Protein 9DCR (pdb70)

Radius of gyration: 27.04 Å; Cα contacts (8 Å, |Δi|>4): 762; chains: 2; bounding box: 81×46×64 Å

Sequence (429 aa):
PMGEMDILYQMSLNHLAVIEADKEVLKQVGLSLAKQEEAFRELQLILFNHEEHSYSHHGILGSSIEILLHWEQNNVEVMYLETKVALSMIDFRRWLAYTDLLLSPILPLGTTIELNKDLLPAALVTSMNEIGMPFLAIVLGRRLLLLGGPPEEDREYIDYLVSIYPYGLRADVNPIYISNFFIKKVLQEGYSDAIDEQYIENQYRKDYFSRNIVSEIYNNVMGEMDILYQMSLNHLAVIEADKEVLKQVGLSLAKQEEAFRELQLILFNHEHSYSHHGILGSSIEILLHWEQNNVEVMYLETKVALSMIDFRRRWLAYTDLLLSPILPLGTTIELNKDLLPAALVTSMNEIGMPFLAIVLGRRLLLLGGPPEDREYIDYLVSIYPYGLRADVNPIYISNFFIKKVLQEGYSDAIDEQYIENQYRKDYFSRNIVSEIYNNV

InterPro domains:
  IPR025233 Protein of unknown function DUF4176 [PF13780] (136-191)

Structure (mmCIF, N/CA/C/O backbone):
data_9DCR
#
_entry.id   9DCR
#
_cell.length_a   65.760
_cell.length_b   63.490
_cell.length_c   111.990
_cell.angle_alpha   90.000
_cell.angle_beta   101.550
_cell.angle_gamma   90.000
#
_symmetry.space_group_name_H-M   'C 1 2 1'
#
loop_
_entity.id
_entity.type
_entity.pdbx_description
1 polymer 'DUF4176 domain-containing protein'
2 non-polymer 1,2-ETHANEDIOL
3 non-polymer 'CHLORIDE ION'
4 water water
#
loop_
_atom_site.group_PDB
_atom_site.id
_atom_site.type_symbol
_atom_site.label_atom_id
_atom_site.label_alt_id
_atom_site.label_comp_id
_atom_site.label_asym_id
_atom_site.label_entity_id
_atom_site.label_seq_id
_atom_site.pdbx_PDB_ins_code
_atom_site.Cartn_x
_atom_site.Cartn_y
_atom_site.Cartn_z
_atom_site.occupancy
_atom_site.B_iso_or_equiv
_atom_site.auth_seq_id
_atom_site.auth_comp_id
_atom_site.auth_asym_id
_atom_site.auth_atom_id
_atom_site.pdbx_PDB_model_num
ATOM 1 N N . PRO A 1 14 ? 17.43117 30.36648 22.30883 1.000 86.19473 0 PRO A N 1
ATOM 2 C CA . PRO A 1 14 ? 18.65232 30.14408 23.08928 1.000 89.47163 0 PRO A CA 1
ATOM 3 C C . PRO A 1 14 ? 19.03578 28.66803 23.16853 1.000 89.65674 0 PRO A C 1
ATOM 4 O O . PRO A 1 14 ? 18.16295 27.80589 23.29000 1.000 85.27967 0 PRO A O 1
ATOM 8 N N . MET A 1 15 ? 20.33336 28.38559 23.09138 1.000 92.53424 1 MET A N 1
ATOM 9 C CA . MET A 1 15 ? 20.79859 27.00985 23.18838 1.000 93.79873 1 MET A CA 1
ATOM 10 C C . MET A 1 15 ? 20.49876 26.44715 24.57333 1.000 91.30486 1 MET A C 1
ATOM 11 O O . MET A 1 15 ? 20.69893 27.11538 25.59142 1.000 86.27744 1 MET A O 1
ATOM 16 N N . GLY A 1 16 ? 19.99976 25.21315 24.60543 1.000 78.95943 2 GLY A N 1
ATOM 17 C CA . GLY A 1 16 ? 19.60101 24.59214 25.85400 1.000 71.63603 2 GLY A CA 1
ATOM 18 C C . GLY A 1 16 ? 20.11692 23.17847 26.03216 1.000 59.75442 2 GLY A C 1
ATOM 19 O O . GLY A 1 16 ? 20.93751 22.70524 25.24075 1.000 57.08548 2 GLY A O 1
ATOM 20 N N . GLU A 1 17 ? 19.63277 22.49176 27.07134 1.000 56.30196 3 GLU A N 1
ATOM 21 C CA . GLU A 1 17 ? 20.10637 21.14055 27.35738 1.000 50.73736 3 GLU A CA 1
ATOM 22 C C . GLU A 1 17 ? 19.77049 20.17143 26.22738 1.000 53.20673 3 GLU A C 1
ATOM 23 O O . GLU A 1 17 ? 20.58060 19.29810 25.89377 1.000 51.63374 3 GLU A O 1
ATOM 29 N N . MET A 1 18 ? 18.58505 20.31236 25.61937 1.000 45.22679 4 MET A N 1
ATOM 30 C CA . MET A 1 18 ? 18.19033 19.40505 24.54532 1.000 48.35970 4 MET A CA 1
ATOM 31 C C . MET A 1 18 ? 19.17524 19.43896 23.38449 1.000 51.40111 4 MET A C 1
ATOM 32 O O . MET A 1 18 ? 19.40592 18.41008 22.73891 1.000 47.29644 4 MET A O 1
ATOM 37 N N . ASP A 1 19 ? 19.76158 20.60468 23.10074 1.000 48.75564 5 ASP A N 1
ATOM 38 C CA . ASP A 1 19 ? 20.76271 20.68574 22.04260 1.000 51.29371 5 ASP A CA 1
ATOM 39 C C . ASP A 1 19 ? 21.96821 19.81569 22.36933 1.000 51.52028 5 ASP A C 1
ATOM 40 O O . ASP A 1 19 ? 22.54438 19.17884 21.47896 1.000 50.34040 5 ASP A O 1
ATOM 45 N N . ILE A 1 20 ? 22.34911 19.76324 23.64981 1.000 52.50585 6 ILE A N 1
ATOM 46 C CA . ILE A 1 20 ? 23.45996 18.91432 24.07693 1.000 56.13350 6 ILE A CA 1
ATOM 47 C C . ILE A 1 20 ? 23.11906 17.44405 23.86654 1.000 57.59365 6 ILE A C 1
ATOM 48 O O . ILE A 1 20 ? 23.89062 16.69172 23.25683 1.000 48.77695 6 ILE A O 1
ATOM 53 N N . LEU A 1 21 ? 21.95579 17.01404 24.36930 1.000 50.38347 7 LEU A N 1
ATOM 54 C CA . LEU A 1 21 ? 21.53006 15.63281 24.16566 1.000 49.49847 7 LEU A CA 1
ATOM 55 C C . LEU A 1 21 ? 21.45183 15.29645 22.68216 1.000 50.76464 7 LEU A C 1
ATOM 56 O O . LEU A 1 21 ? 21.80465 14.18437 22.26753 1.000 49.45886 7 LEU A O 1
ATOM 61 N N . TYR A 1 22 ? 21.00539 16.25311 21.86360 1.000 48.24796 8 TYR A N 1
ATOM 62 C CA . TYR A 1 22 ? 20.89789 16.00642 20.43051 1.000 48.22886 8 TYR A CA 1
ATOM 63 C C . TYR A 1 22 ? 22.27005 15.77643 19.80654 1.000 48.88067 8 TYR A C 1
ATOM 64 O O . TYR A 1 22 ? 22.43715 14.88221 18.96871 1.000 48.59213 8 TYR A O 1
ATOM 73 N N . GLN A 1 23 ? 23.26766 16.56850 20.20745 1.000 48.14952 9 GLN A N 1
ATOM 74 C CA . GLN A 1 23 ? 24.62145 16.34392 19.70928 1.000 55.64302 9 GLN A CA 1
ATOM 75 C C . GLN A 1 23 ? 25.13686 14.97515 20.13163 1.000 53.79108 9 GLN A C 1
ATOM 76 O O . GLN A 1 23 ? 25.79772 14.28216 19.34843 1.000 55.84099 9 GLN A O 1
ATOM 82 N N . MET A 1 24 ? 24.83397 14.56740 21.36715 1.000 56.06033 10 MET A N 1
ATOM 83 C CA . MET A 1 24 ? 25.20008 13.23119 21.82490 1.000 58.54152 10 MET A CA 1
ATOM 84 C C . MET A 1 24 ? 24.57923 12.15876 20.94008 1.000 57.95387 10 MET A C 1
ATOM 85 O O . MET A 1 24 ? 25.23192 11.16251 20.60645 1.000 59.81379 10 MET A O 1
ATOM 90 N N . SER A 1 25 ? 23.31918 12.34783 20.54330 1.000 50.82971 11 SER A N 1
ATOM 91 C CA . SER A 1 25 ? 22.67327 11.36906 19.67696 1.000 54.33135 11 SER A CA 1
ATOM 92 C C . SER A 1 25 ? 23.31034 11.35652 18.29196 1.000 56.66406 11 SER A C 1
ATOM 93 O O . SER A 1 25 ? 23.43415 10.29506 17.67000 1.000 58.68521 11 SER A O 1
ATOM 96 N N . LEU A 1 26 ? 23.72370 12.52546 17.79333 1.000 53.39447 12 LEU A N 1
ATOM 97 C CA . LEU A 1 26 ? 24.39771 12.57587 16.50042 1.000 55.69545 12 LEU A CA 1
ATOM 98 C C . LEU A 1 26 ? 25.75872 11.89531 16.55205 1.000 58.45322 12 LEU A C 1
ATOM 99 O O . LEU A 1 26 ? 26.24423 11.40722 15.52560 1.000 59.80711 12 LEU A O 1
ATOM 104 N N . ASN A 1 27 ? 26.38342 11.84532 17.73021 1.000 57.79050 13 ASN A N 1
ATOM 105 C CA . ASN A 1 27 ? 27.67114 11.17938 17.87593 1.000 58.12808 13 ASN A CA 1
ATOM 106 C C . ASN A 1 27 ? 27.55863 9.66083 17.86259 1.000 65.33035 13 ASN A C 1
ATOM 107 O O . ASN A 1 27 ? 28.58983 8.98223 17.82606 1.000 68.26653 13 ASN A O 1
ATOM 112 N N . HIS A 1 28 ? 26.34199 9.11299 17.89891 1.000 76.16681 14 HIS A N 1
ATOM 113 C CA . HIS A 1 28 ? 26.15482 7.68403 17.68361 1.000 75.95448 14 HIS A CA 1
ATOM 114 C C . HIS A 1 28 ? 26.17456 7.31169 16.20629 1.000 74.95912 14 HIS A C 1
ATOM 115 O O . HIS A 1 28 ? 26.40315 6.14247 15.87869 1.000 79.75151 14 HIS A O 1
ATOM 122 N N . LEU A 1 29 ? 25.94955 8.27372 15.31407 1.000 69.84591 15 LEU A N 1
ATOM 123 C CA . LEU A 1 29 ? 25.94121 7.99209 13.88494 1.000 72.57311 15 LEU A CA 1
ATOM 124 C C . LEU A 1 29 ? 27.36479 7.83997 13.36640 1.000 74.82479 15 LEU A C 1
ATOM 125 O O . LEU A 1 29 ? 28.22914 8.67821 13.63972 1.000 75.56570 15 LEU A O 1
ATOM 130 N N . ALA A 1 30 ? 27.60759 6.77041 12.61349 1.000 83.80952 16 ALA A N 1
ATOM 131 C CA . ALA A 1 30 ? 28.90450 6.54101 11.97967 1.000 92.13716 16 ALA A CA 1
ATOM 132 C C . ALA A 1 30 ? 28.96456 7.41506 10.72966 1.000 89.95609 16 ALA A C 1
ATOM 133 O O . ALA A 1 30 ? 28.62285 6.97062 9.62473 1.000 94.57178 16 ALA A O 1
ATOM 135 N N . VAL A 1 31 ? 29.39470 8.64493 10.89906 1.000 81.68500 17 VAL A N 1
ATOM 136 C CA . VAL A 1 31 ? 29.34699 9.64215 9.82559 1.000 79.23669 17 VAL A CA 1
ATOM 137 C C . VAL A 1 31 ? 30.30190 10.77253 10.17885 1.000 77.97726 17 VAL A C 1
ATOM 138 O O . VAL A 1 31 ? 30.66457 10.96276 11.34046 1.000 82.11942 17 VAL A O 1
ATOM 142 N N . ILE A 1 32 ? 30.71089 11.53207 9.16859 1.000 73.44477 18 ILE A N 1
ATOM 143 C CA . ILE A 1 32 ? 31.73823 12.55913 9.31406 1.000 76.38115 18 ILE A CA 1
ATOM 144 C C . ILE A 1 32 ? 31.16453 13.78095 10.02264 1.000 71.18159 18 ILE A C 1
ATOM 145 O O . ILE A 1 32 ? 29.95980 14.05363 9.96443 1.000 67.54646 18 ILE A O 1
ATOM 150 N N . GLU A 1 33 ? 32.04345 14.52088 10.71114 1.000 69.17553 19 GLU A N 1
ATOM 151 C CA . GLU A 1 33 ? 31.62372 15.73048 11.41389 1.000 71.92007 19 GLU A CA 1
ATOM 152 C C . GLU A 1 33 ? 30.95121 16.72065 10.47236 1.000 71.55283 19 GLU A C 1
ATOM 153 O O . GLU A 1 33 ? 29.93824 17.33442 10.82948 1.000 64.45185 19 GLU A O 1
ATOM 159 N N . ALA A 1 34 ? 31.50230 16.89523 9.26780 1.000 61.92650 20 ALA A N 1
ATOM 160 C CA . ALA A 1 34 ? 30.86764 17.77438 8.29191 1.000 64.34555 20 ALA A CA 1
ATOM 161 C C . ALA A 1 34 ? 29.45459 17.30311 7.96866 1.000 66.24219 20 ALA A C 1
ATOM 162 O O . ALA A 1 34 ? 28.54796 18.12096 7.77006 1.000 65.15070 20 ALA A O 1
ATOM 164 N N . ASP A 1 35 ? 29.24201 15.98528 7.93451 1.000 65.62978 21 ASP A N 1
ATOM 165 C CA . ASP A 1 35 ? 27.90808 15.45564 7.67908 1.000 61.28321 21 ASP A C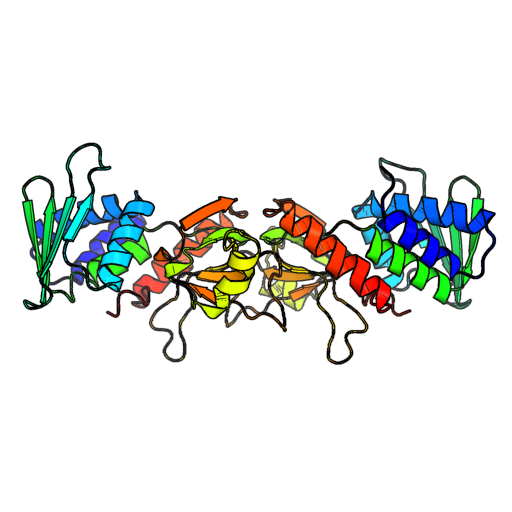A 1
ATOM 166 C C . ASP A 1 35 ? 27.02818 15.48286 8.92358 1.000 59.16370 21 ASP A C 1
ATOM 167 O O . ASP A 1 35 ? 25.80920 15.63727 8.80178 1.000 51.03047 21 ASP A O 1
ATOM 172 N N . LYS A 1 36 ? 27.61021 15.32424 10.11716 1.000 57.68030 22 LYS A N 1
ATOM 173 C CA . LYS A 1 36 ? 26.83429 15.52819 11.33875 1.000 64.53092 22 LYS A CA 1
ATOM 174 C C . LYS A 1 36 ? 26.23725 16.92839 11.37474 1.000 59.78894 22 LYS A C 1
ATOM 175 O O . LYS A 1 36 ? 25.11083 17.12287 11.84842 1.000 55.19574 22 LYS A O 1
ATOM 181 N N . GLU A 1 37 ? 26.98142 17.91547 10.86884 1.000 60.76078 23 GLU A N 1
ATOM 182 C CA . GLU A 1 37 ? 26.55522 19.30646 10.96962 1.000 57.42342 23 GLU A CA 1
ATOM 183 C C . GLU A 1 37 ? 25.31014 19.57345 10.13587 1.000 58.40711 23 GLU A C 1
ATOM 184 O O . GLU A 1 37 ? 24.41669 20.30987 10.56750 1.000 57.37734 23 GLU A O 1
ATOM 190 N N . VAL A 1 38 ? 25.23220 18.99990 8.93562 1.000 58.36158 24 VAL A N 1
ATOM 191 C CA . VAL A 1 38 ? 24.05408 19.25551 8.11797 1.000 55.70590 24 VAL A CA 1
ATOM 192 C C . VAL A 1 38 ? 22.86667 18.42960 8.60279 1.000 51.42058 24 VAL A C 1
ATOM 193 O O . VAL A 1 38 ? 21.72109 18.87725 8.49613 1.000 48.51104 24 VAL A O 1
ATOM 197 N N . LEU A 1 39 ? 23.10295 17.22703 9.14189 1.000 48.39415 25 LEU A N 1
ATOM 198 C CA . LEU A 1 39 ? 22.00810 16.48111 9.75999 1.000 48.13019 25 LEU A CA 1
ATOM 199 C C . LEU A 1 39 ? 21.46183 17.21569 10.97346 1.000 48.73846 25 LEU A C 1
ATOM 200 O O . LEU A 1 39 ? 20.25363 17.16518 11.24321 1.000 46.45357 25 LEU A O 1
ATOM 205 N N . LYS A 1 40 ? 22.33611 17.89516 11.71777 1.000 49.61699 26 LYS A N 1
ATOM 206 C CA . LYS A 1 40 ? 21.88313 18.73323 12.81907 1.000 49.33341 26 LYS A CA 1
ATOM 207 C C . LYS A 1 40 ? 20.96455 19.83743 12.31246 1.000 53.62083 26 LYS A C 1
ATOM 208 O O . LYS A 1 40 ? 19.90237 20.09228 12.89035 1.000 49.49760 26 LYS A O 1
ATOM 214 N N . GLN A 1 41 ? 21.35274 20.49472 11.21626 1.000 54.54050 27 GLN A N 1
ATOM 215 C CA . GLN A 1 41 ? 20.54011 21.58372 10.68733 1.000 56.22479 27 GLN A CA 1
ATOM 216 C C . GLN A 1 41 ? 19.25301 21.07460 10.05461 1.000 52.50480 27 GLN A C 1
ATOM 217 O O . GLN A 1 41 ? 18.21749 21.74338 10.14772 1.000 55.94717 27 GLN A O 1
ATOM 223 N N . VAL A 1 42 ? 19.28963 19.90426 9.41341 1.000 45.74583 28 VAL A N 1
ATOM 224 C CA . VAL A 1 42 ? 18.06312 19.33886 8.85888 1.000 46.27901 28 VAL A CA 1
ATOM 225 C C . VAL A 1 42 ? 17.09878 18.97056 9.97864 1.000 46.99854 28 VAL A C 1
ATOM 226 O O . VAL A 1 42 ? 15.88864 19.20141 9.87447 1.000 44.25882 28 VAL A O 1
ATOM 230 N N . GLY A 1 43 ? 17.62061 18.41022 11.07230 1.000 42.16100 29 GLY A N 1
ATOM 231 C CA . GLY A 1 43 ? 16.75971 18.02157 12.17799 1.000 41.96775 29 GLY A CA 1
ATOM 232 C C . GLY A 1 43 ? 16.13147 19.20983 12.88046 1.000 43.43113 29 GLY A C 1
ATOM 233 O O . GLY A 1 43 ? 14.94372 19.18796 13.21185 1.000 40.96030 29 GLY A O 1
ATOM 234 N N . LEU A 1 44 ? 16.91895 20.25986 13.12547 1.000 45.67547 30 LEU A N 1
ATOM 235 C CA . LEU A 1 44 ? 16.36261 21.47561 13.71126 1.000 43.45257 30 LEU A CA 1
ATOM 236 C C . LEU A 1 44 ? 15.29411 22.07991 12.80744 1.000 44.42990 30 LEU A C 1
ATOM 237 O O . LEU A 1 44 ? 14.26986 22.57834 13.28976 1.000 46.31368 30 LEU A O 1
ATOM 242 N N . SER A 1 45 ? 15.51283 22.03871 11.49099 1.000 47.97318 31 SER A N 1
ATOM 243 C CA . SER A 1 45 ? 14.52757 22.57643 10.55602 1.000 45.96047 31 SER A CA 1
ATOM 244 C C . SER A 1 45 ? 13.24696 21.74968 10.56102 1.000 48.20895 31 SER A C 1
ATOM 245 O O . SER A 1 45 ? 12.14157 22.30532 10.52673 1.000 46.87117 31 SER A O 1
ATOM 248 N N . LEU A 1 46 ? 13.37554 20.42125 10.59790 1.000 42.57903 32 LEU A N 1
ATOM 249 C CA . LEU A 1 46 ? 12.19634 19.56644 10.67770 1.000 42.57512 32 LEU A CA 1
ATOM 250 C C . LEU A 1 46 ? 11.44805 19.78395 11.98625 1.000 45.64283 32 LEU A C 1
ATOM 251 O O . LEU A 1 46 ? 10.21165 19.74445 12.01978 1.000 45.03573 32 LEU A O 1
ATOM 256 N N . ALA A 1 47 ? 12.18161 20.01784 13.07748 1.000 42.04191 33 ALA A N 1
ATOM 257 C CA . ALA A 1 47 ? 11.53107 20.20730 14.36712 1.000 46.31787 33 ALA A CA 1
ATOM 258 C C . ALA A 1 47 ? 10.73546 21.50444 14.41107 1.000 48.75965 33 ALA A C 1
ATOM 259 O O . ALA A 1 47 ? 9.69381 21.56609 15.07624 1.000 44.02545 33 ALA A O 1
ATOM 261 N N . LYS A 1 48 ? 11.19896 22.54423 13.71171 1.000 48.00190 34 LYS A N 1
ATOM 262 C CA . LYS A 1 48 ? 10.49914 23.82242 13.73519 1.000 51.55932 34 LYS A CA 1
ATOM 263 C C . LYS A 1 48 ? 9.31619 23.87369 12.77669 1.000 53.39889 34 LYS A C 1
ATOM 264 O O . LYS A 1 48 ? 8.44149 24.73125 12.94017 1.000 54.62128 34 LYS A O 1
ATOM 270 N N . GLN A 1 49 ? 9.26666 22.98775 11.78889 1.000 52.05718 35 GLN A N 1
ATOM 271 C CA . GLN A 1 49 ? 8.19670 22.96097 10.79385 1.000 51.16552 35 GLN A CA 1
ATOM 272 C C . GLN A 1 49 ? 7.40915 21.67215 11.01330 1.000 50.55803 35 GLN A C 1
ATOM 273 O O . GLN A 1 49 ? 7.75107 20.61836 10.47405 1.000 48.78403 35 GLN A O 1
ATOM 279 N N . GLU A 1 50 ? 6.34060 21.77167 11.80919 1.000 49.39180 36 GLU A N 1
ATOM 280 C CA . GLU A 1 50 ? 5.60571 20.58221 12.23125 1.000 51.80412 36 GLU A CA 1
ATOM 281 C C . GLU A 1 50 ? 4.99408 19.84917 11.04256 1.000 48.31772 36 GLU A C 1
ATOM 282 O O . GLU A 1 50 ? 5.04508 18.61607 10.96739 1.000 44.59311 36 GLU A O 1
ATOM 288 N N . GLU A 1 51 ? 4.39798 20.58804 10.10544 1.000 47.97361 37 GLU A N 1
ATOM 289 C CA . GLU A 1 51 ? 3.77173 19.92923 8.96304 1.000 52.08868 37 GLU A CA 1
ATOM 290 C C . GLU A 1 51 ? 4.81047 19.23102 8.09383 1.000 48.94300 37 GLU A C 1
ATOM 291 O O . GLU A 1 51 ? 4.55713 18.14047 7.56780 1.000 47.23229 37 GLU A O 1
ATOM 297 N N . ALA A 1 52 ? 5.98817 19.84180 7.93959 1.000 46.42194 38 ALA A N 1
ATOM 298 C CA . ALA A 1 52 ? 7.06207 19.21269 7.17722 1.000 47.87339 38 ALA A CA 1
ATOM 299 C C . ALA A 1 52 ? 7.49744 17.89676 7.81020 1.000 48.58916 38 ALA A C 1
ATOM 300 O O . ALA A 1 52 ? 7.67426 16.89211 7.11073 1.000 45.85000 38 ALA A O 1
ATOM 302 N N . PHE A 1 53 ? 7.67096 17.88140 9.13499 1.000 41.67801 39 PHE A N 1
ATOM 303 C CA . PHE A 1 53 ? 8.11225 16.66404 9.80929 1.000 44.07113 39 PHE A CA 1
ATOM 304 C C . PHE A 1 53 ? 7.06240 15.56744 9.69603 1.000 40.58595 39 PHE A C 1
ATOM 305 O O . PHE A 1 53 ? 7.39761 14.40345 9.44629 1.000 40.90714 39 PHE A O 1
ATOM 313 N N . ARG A 1 54 ? 5.78577 15.92065 9.87504 1.000 41.75828 40 ARG A N 1
ATOM 314 C CA . ARG A 1 54 ? 4.72097 14.93027 9.74664 1.000 38.26085 40 ARG A CA 1
ATOM 315 C C . ARG A 1 54 ? 4.73496 14.28358 8.36754 1.000 41.13620 40 ARG A C 1
ATOM 316 O O . ARG A 1 54 ? 4.57260 13.06369 8.24377 1.000 43.07499 40 ARG A O 1
ATOM 324 N N . GLU A 1 55 ? 4.93887 15.08668 7.32149 1.000 41.80892 41 GLU A N 1
ATOM 325 C CA . GLU A 1 55 ? 5.01474 14.54809 5.96620 1.000 41.82132 41 GLU A CA 1
ATOM 326 C C . GLU A 1 55 ? 6.14560 13.53254 5.84429 1.000 43.36861 41 GLU A C 1
ATOM 327 O O . GLU A 1 55 ? 5.97391 12.45722 5.25593 1.000 42.94997 41 GLU A O 1
ATOM 333 N N . LEU A 1 56 ? 7.31222 13.85611 6.40709 1.000 39.32551 42 LEU A N 1
ATOM 334 C CA . LEU A 1 56 ? 8.43977 12.92956 6.37031 1.000 40.69159 42 LEU A CA 1
ATOM 335 C C . LEU A 1 56 ? 8.16644 11.68530 7.20720 1.000 41.72613 42 LEU A C 1
ATOM 336 O O . LEU A 1 56 ? 8.53805 10.57207 6.81492 1.000 41.32519 42 LEU A O 1
ATOM 341 N N . GLN A 1 57 ? 7.52737 11.85471 8.36813 1.000 38.22796 43 GLN A N 1
ATOM 342 C CA . GLN A 1 57 ? 7.20325 10.70574 9.20917 1.000 40.33725 43 GLN A CA 1
ATOM 343 C C . GLN A 1 57 ? 6.26146 9.74826 8.49257 1.000 41.75075 43 GLN A C 1
ATOM 344 O O . GLN A 1 57 ? 6.39688 8.52404 8.60695 1.000 44.47319 43 GLN A O 1
ATOM 350 N N . LEU A 1 58 ? 5.30388 10.28831 7.74109 1.000 42.41626 44 LEU A N 1
ATOM 351 C CA . LEU A 1 58 ? 4.39044 9.43375 6.99290 1.000 48.92469 44 LEU A CA 1
ATOM 352 C C . LEU A 1 58 ? 5.11485 8.71852 5.85904 1.000 46.74742 44 LEU A C 1
ATOM 353 O O . LEU A 1 58 ? 4.81790 7.55674 5.55737 1.000 53.37579 44 LEU A O 1
ATOM 358 N N . ILE A 1 59 ? 6.07795 9.39257 5.22969 1.000 49.62738 45 ILE A N 1
ATOM 359 C CA . ILE A 1 59 ? 6.83075 8.77570 4.14057 1.000 48.03684 45 ILE A CA 1
ATOM 360 C C . ILE A 1 59 ? 7.66720 7.61479 4.66057 1.000 50.94347 45 ILE A C 1
ATOM 361 O O . ILE A 1 59 ? 7.72401 6.54468 4.04218 1.000 49.00505 45 ILE A O 1
ATOM 366 N N . LEU A 1 60 ? 8.31533 7.79871 5.81196 1.000 48.95948 46 LEU A N 1
ATOM 367 C CA . LEU A 1 60 ? 9.06024 6.70077 6.41638 1.000 53.08706 46 LEU A CA 1
ATOM 368 C C . LEU A 1 60 ? 8.13300 5.55749 6.80908 1.000 52.63780 46 LEU A C 1
ATOM 369 O O . LEU A 1 60 ? 8.46476 4.38453 6.60318 1.000 54.64669 46 LEU A O 1
ATOM 374 N N . PHE A 1 61 ? 6.96274 5.88075 7.36640 1.000 51.45642 47 PHE A N 1
ATOM 375 C CA . PHE A 1 61 ? 6.04251 4.84188 7.81781 1.000 54.42765 47 PHE A CA 1
ATOM 376 C C . PHE A 1 61 ? 5.50867 4.02076 6.64794 1.000 55.11416 47 PHE A C 1
ATOM 377 O O . PHE A 1 61 ? 5.44339 2.78888 6.73102 1.000 55.25808 47 PHE A O 1
ATOM 385 N N . ASN A 1 62 ? 5.13366 4.67669 5.54788 1.000 53.20693 48 ASN A N 1
ATOM 386 C CA . ASN A 1 62 ? 4.58138 3.97471 4.39330 1.000 53.94410 48 ASN A CA 1
ATOM 387 C C . ASN A 1 62 ? 5.65026 3.42070 3.46184 1.000 56.53768 48 ASN A C 1
ATOM 388 O O . ASN A 1 62 ? 5.30769 2.92756 2.38104 1.000 56.65262 48 ASN A O 1
ATOM 393 N N . HIS A 1 63 ? 6.92327 3.49998 3.84720 1.000 57.86748 49 HIS A N 1
ATOM 394 C CA . HIS A 1 63 ? 8.03270 2.99492 3.03782 1.000 57.02168 49 HIS A CA 1
ATOM 395 C C . HIS A 1 63 ? 8.06187 3.64707 1.65736 1.000 57.75083 49 HIS A C 1
ATOM 396 O O . HIS A 1 63 ? 8.30699 2.99022 0.64428 1.000 62.04472 49 HIS A O 1
ATOM 403 N N A GLU A 1 64 ? 7.76973 4.94448 1.61288 0.606 55.14978 50 GLU A N 1
ATOM 404 N N B GLU A 1 64 ? 7.82783 4.95430 1.61755 0.394 55.13443 50 GLU A N 1
ATOM 405 C CA A GLU A 1 64 ? 7.94187 5.70746 0.38762 0.606 55.50881 50 GLU A CA 1
ATOM 406 C CA B GLU A 1 64 ? 7.94182 5.71547 0.38334 0.394 55.32853 50 GLU A CA 1
ATOM 407 C C A GLU A 1 64 ? 9.42501 5.99941 0.17494 0.606 54.57576 50 GLU A C 1
ATOM 408 C C B GLU A 1 64 ? 9.38693 6.16226 0.18987 0.394 54.54889 50 GLU A C 1
ATOM 409 O O A GLU A 1 64 ? 10.22678 5.97143 1.11101 0.606 53.31300 50 GLU A O 1
ATOM 410 O O B GLU A 1 64 ? 10.12221 6.38528 1.15532 0.394 53.46142 50 GLU A O 1
ATOM 421 N N . HIS A 1 65 ? 9.79290 6.28248 -1.07421 1.000 52.15477 51 HIS A N 1
ATOM 422 C CA . HIS A 1 65 ? 11.20112 6.43713 -1.41561 1.000 52.24452 51 HIS A CA 1
ATOM 423 C C . HIS A 1 65 ? 11.65318 7.87476 -1.63934 1.000 50.32331 51 HIS A C 1
ATOM 424 O O . HIS A 1 65 ? 12.85747 8.09761 -1.79894 1.000 46.81679 51 HIS A O 1
ATOM 431 N N . SER A 1 66 ? 10.75265 8.85564 -1.63633 1.000 49.46104 52 SER A N 1
ATOM 432 C CA . SER A 1 66 ? 11.16224 10.21851 -1.94657 1.000 46.04822 52 SER A CA 1
ATOM 433 C C . SER A 1 66 ? 10.43810 11.22905 -1.06967 1.000 48.83065 52 SER A C 1
ATOM 434 O O . SER A 1 66 ? 9.23446 11.10892 -0.82622 1.000 50.16646 52 SER A O 1
ATOM 437 N N . TYR A 1 67 ? 11.18679 12.22910 -0.60607 1.000 47.35541 53 TYR A N 1
ATOM 438 C CA . TYR A 1 67 ? 10.65816 13.31618 0.20641 1.000 45.47093 53 TYR A CA 1
ATOM 439 C C . TYR A 1 67 ? 11.23911 14.62811 -0.29537 1.000 44.64168 53 TYR A C 1
ATOM 440 O O . TYR A 1 67 ? 12.44909 14.73133 -0.51439 1.000 46.49295 53 TYR A O 1
ATOM 449 N N . SER A 1 68 ? 10.37265 15.61920 -0.48702 1.000 49.30003 54 SER A N 1
ATOM 450 C CA . SER A 1 68 ? 10.77782 16.95209 -0.91713 1.000 52.55693 54 SER A CA 1
ATOM 451 C C . SER A 1 68 ? 9.85674 17.95545 -0.24552 1.000 54.88420 54 SER A C 1
ATOM 452 O O . SER A 1 68 ? 8.63340 17.85297 -0.37283 1.000 57.69633 54 SER A O 1
ATOM 455 N N . HIS A 1 69 ? 10.43440 18.90751 0.48273 1.000 54.61791 55 HIS A N 1
ATOM 456 C CA . HIS A 1 69 ? 9.62967 19.90639 1.16851 1.000 59.11914 55 HIS A CA 1
ATOM 457 C C . HIS A 1 69 ? 10.38692 21.22273 1.23648 1.000 62.92402 55 HIS A C 1
ATOM 458 O O . HIS A 1 69 ? 11.59876 21.24306 1.46599 1.000 61.60409 55 HIS A O 1
ATOM 465 N N . HIS A 1 70 ? 9.65637 22.32095 1.04377 1.000 66.85898 56 HIS A N 1
ATOM 466 C CA . HIS A 1 70 ? 10.21100 23.67250 1.15039 1.000 69.40986 56 HIS A CA 1
ATOM 467 C C . HIS A 1 70 ? 9.14344 24.54167 1.81236 1.000 71.67657 56 HIS A C 1
ATOM 468 O O . HIS A 1 70 ? 8.26275 25.08325 1.13752 1.000 65.99648 56 HIS A O 1
ATOM 475 N N . GLY A 1 71 ? 9.22607 24.66710 3.13399 0.948 67.57493 57 GLY A N 1
ATOM 476 C CA . GLY A 1 71 ? 8.25620 25.43285 3.88720 0.948 76.86422 57 GLY A CA 1
ATOM 477 C C . GLY A 1 71 ? 8.49880 26.92591 3.80195 0.948 83.47885 57 GLY A C 1
ATOM 478 O O . GLY A 1 71 ? 9.13684 27.43567 2.87549 0.948 78.41918 57 GLY A O 1
ATOM 479 N N . ILE A 1 72 ? 7.97423 27.64223 4.79576 1.000 87.25796 58 ILE A N 1
ATOM 480 C CA . ILE A 1 72 ? 8.07541 29.09837 4.83751 1.000 89.32046 58 ILE A CA 1
ATOM 481 C C . ILE A 1 72 ? 9.20678 29.50516 5.77275 1.000 89.98402 58 ILE A C 1
ATOM 482 O O . ILE A 1 72 ? 9.40503 30.69318 6.05958 1.000 92.04515 58 ILE A O 1
ATOM 487 N N . LEU A 1 73 ? 9.97163 28.52040 6.23682 1.000 85.74528 59 LEU A N 1
ATOM 488 C CA . LEU A 1 73 ? 11.01822 28.74886 7.22816 1.000 87.87257 59 LEU A CA 1
ATOM 489 C C . LEU A 1 73 ? 12.39388 28.57522 6.61854 1.000 89.64790 59 LEU A C 1
ATOM 490 O O . LEU A 1 73 ? 13.07563 29.56510 6.32631 1.000 95.31996 59 LEU A O 1
ATOM 495 N N . GLY A 1 74 ? 12.83831 27.33897 6.39640 1.000 82.48746 60 GLY A N 1
ATOM 496 C CA . GLY A 1 74 ? 14.20150 27.05113 6.01594 1.000 81.24696 60 GLY A CA 1
ATOM 497 C C . GLY A 1 74 ? 14.36565 26.75091 4.54173 1.000 79.65635 60 GLY A C 1
ATOM 498 O O . GLY A 1 74 ? 13.54633 27.14128 3.69811 1.000 76.70332 60 GLY A O 1
ATOM 499 N N . SER A 1 75 ? 15.45069 26.05558 4.21951 1.000 77.74896 61 SER A N 1
ATOM 500 C CA . SER A 1 75 ? 15.73754 25.67985 2.84863 1.000 76.19581 61 SER A CA 1
ATOM 501 C C . SER A 1 75 ? 14.93372 24.44513 2.45703 1.000 74.29147 61 SER A C 1
ATOM 502 O O . SER A 1 75 ? 14.24063 23.82914 3.27231 1.000 65.86170 61 SER A O 1
ATOM 505 N N . SER A 1 76 ? 15.04689 24.07798 1.18558 1.000 74.27424 62 SER A N 1
ATOM 506 C CA . SER A 1 76 ? 14.42839 22.85033 0.71345 1.000 70.83074 62 SER A CA 1
ATOM 507 C C . SER A 1 76 ? 15.17338 21.63937 1.26124 1.000 70.04882 62 SER A C 1
ATOM 508 O O . SER A 1 76 ? 16.40613 21.61550 1.31405 1.000 67.38647 62 SER A O 1
ATOM 511 N N . ILE A 1 77 ? 14.41379 20.63696 1.68798 1.000 62.27861 63 ILE A N 1
ATOM 512 C CA . ILE A 1 77 ? 14.95589 19.37078 2.16271 1.000 57.38882 63 ILE A CA 1
ATOM 513 C C . ILE A 1 77 ? 14.52881 18.29837 1.17306 1.000 56.97644 63 ILE A C 1
ATOM 514 O O . ILE A 1 77 ? 13.33276 18.13818 0.89684 1.000 52.81116 63 ILE A O 1
ATOM 519 N N . GLU A 1 78 ? 15.49727 17.57475 0.62651 1.000 46.89441 64 GLU A N 1
ATOM 520 C CA . GLU A 1 78 ? 15.21140 16.43031 -0.22197 1.000 45.28754 64 GLU A CA 1
ATOM 521 C C . GLU A 1 78 ? 15.85460 15.19710 0.38710 1.000 47.01561 64 GLU A C 1
ATOM 522 O O . GLU A 1 78 ? 17.02014 15.23514 0.79802 1.000 46.85792 64 GLU A O 1
ATOM 528 N N . ILE A 1 79 ? 15.08431 14.11733 0.46712 1.000 41.75249 65 ILE A N 1
ATOM 529 C CA . ILE A 1 79 ? 15.55705 12.84364 0.98833 1.000 44.07052 65 ILE A CA 1
ATOM 530 C C . ILE A 1 79 ? 15.11748 11.75073 0.02723 1.000 45.67407 65 ILE A C 1
ATOM 531 O O . ILE A 1 79 ? 13.94798 11.70110 -0.36992 1.000 48.63803 65 ILE A O 1
ATOM 536 N N . LEU A 1 80 ? 16.05435 10.89307 -0.36020 1.000 41.76820 66 LEU A N 1
ATOM 537 C CA . LEU A 1 80 ? 15.75258 9.69405 -1.12854 1.000 47.43975 66 LEU A CA 1
ATOM 538 C C . LEU A 1 80 ? 15.95802 8.49229 -0.22016 1.000 49.37165 66 LEU A C 1
ATOM 539 O O . LEU A 1 80 ? 17.06137 8.28147 0.29413 1.000 50.67608 66 LEU A O 1
ATOM 544 N N . LEU A 1 81 ? 14.89774 7.72081 -0.01209 1.000 47.30514 67 LEU A N 1
ATOM 545 C CA . LEU A 1 81 ? 14.93982 6.53918 0.84417 1.000 50.00778 67 LEU A CA 1
ATOM 546 C C . LEU A 1 81 ? 15.10557 5.31659 -0.05080 1.000 55.47912 67 LEU A C 1
ATOM 547 O O . LEU A 1 81 ? 14.14374 4.84764 -0.66486 1.000 57.05246 67 LEU A O 1
ATOM 552 N N . HIS A 1 82 ? 16.33312 4.80365 -0.12872 1.000 48.49435 68 HIS A N 1
ATOM 553 C CA . HIS A 1 82 ? 16.63313 3.62974 -0.94835 1.000 54.32575 68 HIS A CA 1
ATOM 554 C C . HIS A 1 82 ? 16.37884 2.39179 -0.09896 1.000 62.23774 68 HIS A C 1
ATOM 555 O O . HIS A 1 82 ? 17.27763 1.86526 0.55921 1.000 62.14611 68 HIS A O 1
ATOM 562 N N . TRP A 1 83 ? 15.13078 1.91680 -0.11942 1.000 62.90055 69 TRP A N 1
ATOM 563 C CA . TRP A 1 83 ? 14.74833 0.80677 0.74830 1.000 64.78525 69 TRP A CA 1
ATOM 564 C C . TRP A 1 83 ? 15.40939 -0.49728 0.32072 1.000 69.07602 69 TRP A C 1
ATOM 565 O O . TRP A 1 83 ? 15.79610 -1.30745 1.17139 1.000 68.81706 69 TRP A O 1
ATOM 576 N N . GLU A 1 84 ? 15.55030 -0.72116 -0.98751 1.000 74.10512 70 GLU A N 1
ATOM 577 C CA . GLU A 1 84 ? 16.17350 -1.95640 -1.44976 1.000 77.29952 70 GLU A CA 1
ATOM 578 C C . GLU A 1 84 ? 17.64017 -2.03335 -1.04802 1.000 79.06000 70 GLU A C 1
ATOM 579 O O . GLU A 1 84 ? 18.16080 -3.13054 -0.82105 1.000 82.11701 70 GLU A O 1
ATOM 585 N N . GLN A 1 85 ? 18.31963 -0.89089 -0.95445 1.000 71.74384 71 GLN A N 1
ATOM 586 C CA . GLN A 1 85 ? 19.72610 -0.84023 -0.57648 1.000 69.19480 71 GLN A CA 1
ATOM 587 C C . GLN A 1 85 ? 19.93220 -0.55276 0.90461 1.000 67.02952 71 GLN A C 1
ATOM 588 O O . GLN A 1 85 ? 21.08204 -0.48551 1.35477 1.000 64.40466 71 GLN A O 1
ATOM 594 N N . ASN A 1 86 ? 18.84898 -0.38023 1.66588 1.000 64.67233 72 ASN A N 1
ATOM 595 C CA . ASN A 1 86 ? 18.91636 -0.14378 3.11042 1.000 61.23872 72 ASN A CA 1
ATOM 596 C C . ASN A 1 86 ? 19.77885 1.07143 3.44770 1.000 56.58411 72 ASN A C 1
ATOM 597 O O . ASN A 1 86 ? 20.54662 1.05732 4.41190 1.000 57.51524 72 ASN A O 1
ATOM 602 N N . ASN A 1 87 ? 19.65963 2.13150 2.64996 1.000 54.88027 73 ASN A N 1
ATOM 603 C CA . ASN A 1 87 ? 20.36678 3.37118 2.93860 1.000 55.32977 73 ASN A CA 1
ATOM 604 C C . ASN A 1 87 ? 19.55102 4.54773 2.42127 1.000 53.35638 73 ASN A C 1
ATOM 605 O O . ASN A 1 87 ? 18.51619 4.38040 1.76974 1.000 50.55600 73 ASN A O 1
ATOM 610 N N . VAL A 1 88 ? 20.03816 5.74994 2.72270 1.000 47.40919 74 VAL A N 1
ATOM 611 C CA . VAL A 1 88 ? 19.28925 6.98320 2.52475 1.000 48.45694 74 VAL A CA 1
ATOM 612 C C . VAL A 1 88 ? 20.25024 8.07289 2.06928 1.000 49.49190 74 VAL A C 1
ATOM 613 O O . VAL A 1 88 ? 21.43456 8.06659 2.41706 1.000 49.99501 74 VAL A O 1
ATOM 617 N N . GLU A 1 89 ? 19.74154 8.99770 1.25812 1.000 43.77750 75 GLU A N 1
ATOM 618 C CA . GLU A 1 89 ? 20.47109 10.19866 0.87631 1.000 46.25037 75 GLU A CA 1
ATOM 619 C C . GLU A 1 89 ? 19.70280 11.42481 1.34629 1.000 47.18248 75 GLU A C 1
ATOM 620 O O . GLU A 1 89 ? 18.49194 11.52999 1.11931 1.000 43.18468 75 GLU A O 1
ATOM 626 N N . VAL A 1 90 ? 20.40988 12.34803 1.99142 1.000 46.67052 76 VAL A N 1
ATOM 627 C CA . VAL A 1 90 ? 19.83746 13.58349 2.51277 1.000 47.13282 76 VAL A CA 1
ATOM 628 C C . VAL A 1 90 ? 20.59112 14.74230 1.87813 1.000 50.65665 76 VAL A C 1
ATOM 629 O O . VAL A 1 90 ? 21.82707 14.73195 1.83255 1.000 53.95191 76 VAL A O 1
ATOM 633 N N . MET A 1 91 ? 19.85418 15.73124 1.37792 1.000 48.00670 77 MET A N 1
ATOM 634 C CA . MET A 1 91 ? 20.46553 16.88800 0.73986 1.000 54.32129 77 MET A CA 1
ATOM 635 C C . MET A 1 91 ? 19.91071 18.16729 1.34261 1.000 50.85432 77 MET A C 1
ATOM 636 O O . MET A 1 91 ? 18.69119 18.35028 1.41982 1.000 54.84581 77 MET A O 1
ATOM 641 N N . TYR A 1 92 ? 20.81681 19.05025 1.75196 1.000 58.14279 78 TYR A N 1
ATOM 642 C CA . TYR A 1 92 ? 20.46076 20.33040 2.34902 1.000 64.12431 78 TYR A CA 1
ATOM 643 C C . TYR A 1 92 ? 21.56986 21.31299 2.01431 1.000 66.48688 78 TYR A C 1
ATOM 644 O O . TYR A 1 92 ? 22.73718 21.05207 2.32536 1.000 66.86194 78 TYR A O 1
ATOM 653 N N . LEU A 1 93 ? 21.20423 22.42377 1.36906 1.000 69.26761 79 LEU A N 1
ATOM 654 C CA . LEU A 1 93 ? 22.15236 23.47557 1.00132 1.000 70.29716 79 LEU A CA 1
ATOM 655 C C . LEU A 1 93 ? 23.28934 22.91398 0.15145 1.000 78.68854 79 LEU A C 1
ATOM 656 O O . LEU A 1 93 ? 24.47147 23.08008 0.46076 1.000 79.62778 79 LEU A O 1
ATOM 661 N N . GLU A 1 94 ? 22.91435 22.21268 -0.91612 1.000 72.00949 80 GLU A N 1
ATOM 662 C CA . GLU A 1 94 ? 23.85059 21.68099 -1.90178 1.000 74.51229 80 GLU A CA 1
ATOM 663 C C . GLU A 1 94 ? 24.84991 20.70143 -1.29342 1.000 69.06998 80 GLU A C 1
ATOM 664 O O . GLU A 1 94 ? 25.90758 20.44388 -1.88372 0.770 71.91411 80 GLU A O 1
ATOM 670 N N . THR A 1 95 ? 24.53897 20.15420 -0.11839 1.000 68.03361 81 THR A N 1
ATOM 671 C CA . THR A 1 95 ? 25.39105 19.18032 0.55092 1.000 64.59345 81 THR A CA 1
ATOM 672 C C . THR A 1 95 ? 24.62913 17.87463 0.71698 1.000 62.44210 81 THR A C 1
ATOM 673 O O . THR A 1 95 ? 23.53169 17.86208 1.28285 1.000 59.40554 81 THR A O 1
ATOM 677 N N . LYS A 1 96 ? 25.22139 16.78148 0.24386 1.000 59.69020 82 LYS A N 1
ATOM 678 C CA . LYS A 1 96 ? 24.57854 15.47594 0.21883 1.000 60.83814 82 LYS A CA 1
ATOM 679 C C . LYS A 1 96 ? 25.21497 14.55488 1.25218 1.000 62.95535 82 LYS A C 1
ATOM 680 O O . LYS A 1 96 ? 26.44218 14.48612 1.36122 1.000 63.36757 82 LYS A O 1
ATOM 686 N N . VAL A 1 97 ? 24.37596 13.83573 1.99670 1.000 57.38275 83 VAL A N 1
ATOM 687 C CA . VAL A 1 97 ? 24.82074 12.94733 3.06478 1.000 58.40981 83 VAL A CA 1
ATOM 688 C C . VAL A 1 97 ? 24.24345 11.55984 2.82792 1.000 58.04094 83 VAL A C 1
ATOM 689 O O . VAL A 1 97 ? 23.04761 11.41942 2.54929 1.000 55.27453 83 VAL A O 1
ATOM 693 N N . ALA A 1 98 ? 25.09294 10.54132 2.94027 1.000 51.77949 84 ALA A N 1
ATOM 694 C CA . ALA A 1 98 ? 24.66650 9.15140 2.85149 1.000 57.52088 84 ALA A CA 1
ATOM 695 C C . ALA A 1 98 ? 24.56983 8.56207 4.25364 1.000 55.59096 84 ALA A C 1
ATOM 696 O O . ALA A 1 98 ? 25.50631 8.68052 5.05001 1.000 62.93243 84 ALA A O 1
ATOM 698 N N . LEU A 1 99 ? 23.43220 7.94259 4.55193 1.000 49.53654 85 LEU A N 1
ATOM 699 C CA . LEU A 1 99 ? 23.20258 7.26422 5.81673 1.000 51.92258 85 LEU A CA 1
ATOM 700 C C . LEU A 1 99 ? 22.68047 5.86254 5.55149 1.000 55.84496 85 LEU A C 1
ATOM 701 O O . LEU A 1 99 ? 21.92095 5.63869 4.60599 1.000 53.37474 85 LEU A O 1
ATOM 706 N N . SER A 1 100 ? 23.07781 4.92174 6.40342 1.000 52.53250 86 SER A N 1
ATOM 707 C CA . SER A 1 100 ? 22.37401 3.65046 6.44978 1.000 55.22317 86 SER A CA 1
ATOM 708 C C . SER A 1 100 ? 20.93469 3.87898 6.90583 1.000 51.51290 86 SER A C 1
ATOM 709 O O . SER A 1 100 ? 20.60460 4.89782 7.52047 1.000 50.18596 86 SER A O 1
ATOM 712 N N . MET A 1 101 ? 20.06463 2.91427 6.59595 1.000 50.41207 87 MET A N 1
ATOM 713 C CA . MET A 1 101 ? 18.66896 3.05440 6.99929 1.000 51.91049 87 MET A CA 1
ATOM 714 C C . MET A 1 101 ? 18.52225 3.02259 8.51545 1.000 50.13196 87 MET A C 1
ATOM 715 O O . MET A 1 101 ? 17.66784 3.72154 9.07025 1.000 45.36951 87 MET A O 1
ATOM 720 N N . ILE A 1 102 ? 19.35392 2.23728 9.20210 1.000 48.72354 88 ILE A N 1
ATOM 721 C CA . ILE A 1 102 ? 19.26268 2.16415 10.65643 1.000 52.71866 88 ILE A CA 1
ATOM 722 C C . ILE A 1 102 ? 19.70955 3.48067 11.29040 1.000 48.68976 88 ILE A C 1
ATOM 723 O O . ILE A 1 102 ? 19.13424 3.92706 12.29146 1.000 49.05004 88 ILE A O 1
ATOM 728 N N . ASP A 1 103 ? 20.72510 4.13459 10.70975 1.000 49.34985 89 ASP A N 1
ATOM 729 C CA . ASP A 1 103 ? 21.16085 5.43652 11.21052 1.000 48.40235 89 ASP A CA 1
ATOM 730 C C . ASP A 1 103 ? 20.14863 6.52728 10.88783 1.000 46.74973 89 ASP A C 1
ATOM 731 O O . ASP A 1 103 ? 19.98587 7.47262 11.66982 1.000 41.23056 89 ASP A O 1
ATOM 736 N N . PHE A 1 104 ? 19.47151 6.41688 9.74230 1.000 41.06496 90 PHE A N 1
ATOM 737 C CA . PHE A 1 104 ? 18.44644 7.39027 9.38038 1.000 39.84772 90 PHE A CA 1
ATOM 738 C C . PHE A 1 104 ? 17.27447 7.33581 10.35426 1.000 39.76135 90 PHE A C 1
ATOM 739 O O . PHE A 1 104 ? 16.77787 8.37475 10.80404 1.000 38.26675 90 PHE A O 1
ATOM 747 N N . ARG A 1 105 ? 16.81963 6.12323 10.68986 1.000 38.81160 91 ARG A N 1
ATOM 748 C CA . ARG A 1 105 ? 15.73129 5.97172 11.65344 1.000 40.53518 91 ARG A CA 1
ATOM 749 C C . ARG A 1 105 ? 16.12953 6.48906 13.02992 1.000 39.37780 91 ARG A C 1
ATOM 750 O O . ARG A 1 105 ? 15.33756 7.16160 13.70251 1.000 38.05582 91 ARG A O 1
ATOM 758 N N . ARG A 1 106 ? 17.34898 6.17125 13.47475 1.000 41.96765 92 ARG A N 1
ATOM 759 C CA . ARG A 1 106 ? 17.79283 6.62688 14.78794 1.000 41.56180 92 ARG A CA 1
ATOM 760 C C . ARG A 1 106 ? 17.92208 8.14443 14.82446 1.000 40.84798 92 ARG A C 1
ATOM 761 O O . ARG A 1 106 ? 17.55911 8.78158 15.82126 1.000 39.81689 92 ARG A O 1
ATOM 769 N N . TRP A 1 107 ? 18.42821 8.73711 13.73937 1.000 38.81611 93 TRP A N 1
ATOM 770 C CA . TRP A 1 107 ? 18.59389 10.18622 13.67523 1.000 38.97893 93 TRP A CA 1
ATOM 771 C C . TRP A 1 107 ? 17.25595 10.89985 13.81214 1.000 41.35922 93 TRP A C 1
ATOM 772 O O . TRP A 1 107 ? 17.10888 11.82336 14.62183 1.000 39.57390 93 TRP A O 1
ATOM 783 N N . LEU A 1 108 ? 16.26509 10.48029 13.02627 1.000 37.01530 94 LEU A N 1
ATOM 784 C CA . LEU A 1 108 ? 14.94918 11.09993 13.11799 1.000 36.09478 94 LEU A CA 1
ATOM 785 C C . LEU A 1 108 ? 14.29829 10.80610 14.46334 1.000 31.28259 94 LEU A C 1
ATOM 786 O O . LEU A 1 108 ? 13.57837 11.64943 15.00712 1.000 34.47780 94 LEU A O 1
ATOM 791 N N . ALA A 1 109 ? 14.54971 9.61777 15.01913 1.000 35.15042 95 ALA A N 1
ATOM 792 C CA . ALA A 1 109 ? 13.94280 9.24533 16.29534 1.000 37.04500 95 ALA A CA 1
ATOM 793 C C . ALA A 1 109 ? 14.36833 10.19333 17.40949 1.000 37.85843 95 ALA A C 1
ATOM 794 O O . ALA A 1 109 ? 13.53875 10.65798 18.20165 1.000 35.66310 95 ALA A O 1
ATOM 796 N N . TYR A 1 110 ? 15.66180 10.49454 17.49157 1.000 38.43188 96 TYR A N 1
ATOM 797 C CA . TYR A 1 110 ? 16.11645 11.40170 18.53451 1.000 36.96398 96 TYR A CA 1
ATOM 798 C C . TYR A 1 110 ? 15.88845 12.86422 18.17250 1.000 37.84636 96 TYR A C 1
ATOM 799 O O . TYR A 1 110 ? 15.81269 13.70613 19.07527 1.000 38.40996 96 TYR A O 1
ATOM 808 N N . THR A 1 111 ? 15.76430 13.18117 16.88191 1.000 33.83005 97 THR A N 1
ATOM 809 C CA . THR A 1 111 ? 15.26584 14.49436 16.49048 1.000 34.83229 97 THR A CA 1
ATOM 810 C C . THR A 1 111 ? 13.85090 14.69498 17.01162 1.000 38.07397 97 THR A C 1
ATOM 811 O O . THR A 1 111 ? 13.53007 15.72906 17.60866 1.000 35.19368 97 THR A O 1
ATOM 815 N N . ASP A 1 112 ? 12.99169 13.69714 16.79789 1.000 36.30977 98 ASP A N 1
ATOM 816 C CA . ASP A 1 112 ? 11.61611 13.76172 17.27783 1.000 36.11770 98 ASP A CA 1
ATOM 817 C C . ASP A 1 112 ? 11.56756 13.80059 18.80286 1.000 38.27104 98 ASP A C 1
ATOM 818 O O . ASP A 1 112 ? 10.86837 14.63179 19.39539 1.000 36.61370 98 ASP A O 1
ATOM 823 N N . LEU A 1 113 ? 12.31748 12.90845 19.45465 1.000 34.99942 99 LEU A N 1
ATOM 824 C CA . LEU A 1 113 ? 12.27476 12.81109 20.91175 1.000 35.25576 99 LEU A CA 1
ATOM 825 C C . LEU A 1 113 ? 12.68167 14.12098 21.57753 1.000 35.24525 99 LEU A C 1
ATOM 826 O O . LEU A 1 113 ? 12.02055 14.58987 22.51334 1.000 38.01252 99 LEU A O 1
ATOM 831 N N . LEU A 1 114 ? 13.77520 14.72323 21.11605 1.000 34.15437 100 LEU A N 1
ATOM 832 C CA . LEU A 1 114 ? 14.39283 15.81788 21.84977 1.000 40.48318 100 LEU A CA 1
ATOM 833 C C . LEU A 1 114 ? 13.93728 17.19871 21.40360 1.000 36.14796 100 LEU A C 1
ATOM 834 O O . LEU A 1 114 ? 14.01162 18.14007 22.20560 1.000 36.65982 100 LEU A O 1
ATOM 839 N N . LEU A 1 115 ? 13.44777 17.33868 20.16849 1.000 38.47683 101 LEU A N 1
ATOM 840 C CA . LEU A 1 115 ? 13.21367 18.64675 19.57471 1.000 36.52700 101 LEU A CA 1
ATOM 841 C C . LEU A 1 115 ? 11.78051 18.90348 19.12308 1.000 37.08253 101 LEU A C 1
ATOM 842 O O . LEU A 1 115 ? 11.40591 20.07327 18.97658 1.000 38.28374 101 LEU A O 1
ATOM 847 N N . SER A 1 116 ? 10.97743 17.87441 18.89468 1.000 33.70264 102 SER A N 1
ATOM 848 C CA . SER A 1 116 ? 9.60618 18.11052 18.43326 1.000 36.37947 102 SER A CA 1
ATOM 849 C C . SER A 1 116 ? 8.76737 18.71766 19.54683 1.000 39.03931 102 SER A C 1
ATOM 850 O O . SER A 1 116 ? 8.84428 18.26195 20.69784 1.000 36.63244 102 SER A O 1
ATOM 853 N N . PRO A 1 117 ? 7.96122 19.74022 19.26478 1.000 40.95445 103 PRO A N 1
ATOM 854 C CA . PRO A 1 117 ? 7.02803 20.25462 20.26923 1.000 38.52369 103 PRO A CA 1
ATOM 855 C C . PRO A 1 117 ? 6.05662 19.17785 20.73107 1.000 37.93852 103 PRO A C 1
ATOM 856 O O . PRO A 1 117 ? 5.77767 18.21127 20.01692 1.000 35.26611 103 PRO A O 1
ATOM 860 N N . ILE A 1 118 ? 5.54956 19.35659 21.94733 1.000 35.59163 104 ILE A N 1
ATOM 861 C CA . ILE A 1 118 ? 4.56137 18.46741 22.54253 1.000 36.48539 104 ILE A CA 1
ATOM 862 C C . ILE A 1 118 ? 3.36141 19.31248 22.94549 1.000 34.74539 104 ILE A C 1
ATOM 863 O O . ILE A 1 118 ? 3.51029 20.30775 23.66515 1.000 38.86967 104 ILE A O 1
ATOM 868 N N . LEU A 1 119 ? 2.18083 18.92401 22.46891 1.000 32.34312 105 LEU A N 1
ATOM 869 C CA . LEU A 1 119 ? 0.98772 19.72400 22.67308 1.000 34.21760 105 LEU A CA 1
ATOM 870 C C . LEU A 1 119 ? 0.54228 19.68240 24.13334 1.000 31.82478 105 LEU A C 1
ATOM 871 O O . LEU A 1 119 ? 0.75849 18.68706 24.83141 1.000 30.93037 105 LEU A O 1
ATOM 876 N N . PRO A 1 120 ? -0.08627 20.74890 24.62070 1.000 35.68975 106 PRO A N 1
ATOM 877 C CA . PRO A 1 120 ? -0.65754 20.72254 25.97133 1.000 33.95570 106 PRO A CA 1
ATOM 878 C C . PRO A 1 120 ? -1.78585 19.70629 26.08808 1.000 31.84553 106 PRO A C 1
ATOM 879 O O . PRO A 1 120 ? -2.44097 19.34336 25.10724 1.000 31.60961 106 PRO A O 1
ATOM 883 N N . LEU A 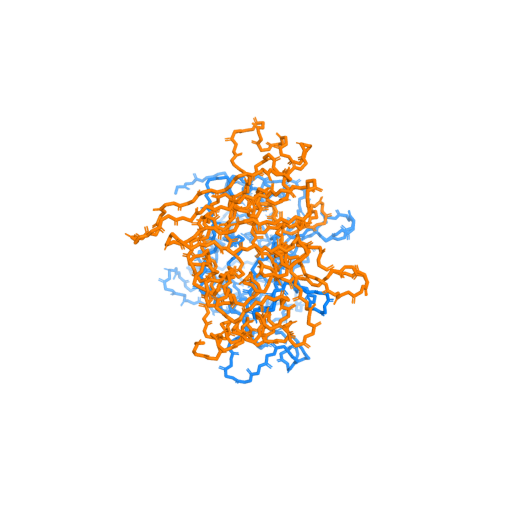1 121 ? -2.00512 19.24291 27.31754 1.000 33.54284 107 LEU A N 1
ATOM 884 C CA . LEU A 1 121 ? -3.18370 18.43452 27.59894 1.000 35.02343 107 LEU A CA 1
ATOM 885 C C . LEU A 1 121 ? -4.44343 19.25033 27.33388 1.000 32.24637 107 LEU A C 1
ATOM 886 O O . LEU A 1 121 ? -4.47472 20.46485 27.55355 1.000 31.64252 107 LEU A O 1
ATOM 891 N N . GLY A 1 122 ? -5.48975 18.57647 26.86487 1.000 30.96797 108 GLY A N 1
ATOM 892 C CA . GLY A 1 122 ? -6.73178 19.25521 26.55029 1.000 31.53872 108 GLY A CA 1
ATOM 893 C C . GLY A 1 122 ? -6.74712 19.98693 25.22514 1.000 35.12869 108 GLY A C 1
ATOM 894 O O . GLY A 1 122 ? -7.74563 20.65014 24.91290 1.000 35.74966 108 GLY A O 1
ATOM 895 N N . THR A 1 123 ? -5.67515 19.90169 24.44291 1.000 31.66514 109 THR A N 1
ATOM 896 C CA . THR A 1 123 ? -5.65080 20.52184 23.12632 1.000 31.63700 109 THR A CA 1
ATOM 897 C C . THR A 1 123 ? -6.66172 19.84863 22.20796 1.000 33.25382 109 THR A C 1
ATOM 898 O O . THR A 1 123 ? -6.77411 18.61859 22.18043 1.000 31.09492 109 THR A O 1
ATOM 902 N N . THR A 1 124 ? -7.40618 20.66505 21.46037 1.000 32.38085 110 THR A N 1
ATOM 903 C CA . THR A 1 124 ? -8.31523 20.16765 20.43520 1.000 30.80659 110 THR A CA 1
ATOM 904 C C . THR A 1 124 ? -7.62624 20.18083 19.07629 1.000 32.56081 110 THR A C 1
ATOM 905 O O . THR A 1 124 ? -7.10975 21.21596 18.64187 1.000 33.64921 110 THR A O 1
ATOM 909 N N . ILE A 1 125 ? -7.63487 19.03147 18.40381 1.000 30.19059 111 ILE A N 1
ATOM 910 C CA . ILE A 1 125 ? -6.94316 18.85473 17.13631 1.000 31.90019 111 ILE A CA 1
ATOM 911 C C . ILE A 1 125 ? -7.92000 18.27028 16.12797 1.000 33.58377 111 ILE A C 1
ATOM 912 O O . ILE A 1 125 ? -8.92463 17.65448 16.48880 1.000 35.39757 111 ILE A O 1
ATOM 917 N N . GLU A 1 126 ? -7.62403 18.49611 14.85040 1.000 34.53929 112 GLU A N 1
ATOM 918 C CA . GLU A 1 126 ? -8.31218 17.83016 13.75245 1.000 36.72087 112 GLU A CA 1
ATOM 919 C C . GLU A 1 126 ? -7.41163 16.73202 13.20397 1.000 39.54434 112 GLU A C 1
ATOM 920 O O . GLU A 1 126 ? -6.23492 16.97543 12.91304 1.000 37.17256 112 GLU A O 1
ATOM 926 N N . LEU A 1 127 ? -7.95797 15.52734 13.08190 1.000 39.35606 113 LEU A N 1
ATOM 927 C CA . LEU A 1 127 ? -7.20872 14.39678 12.55645 1.000 38.86697 113 LEU A CA 1
ATOM 928 C C . LEU A 1 127 ? -7.38167 14.29636 11.04696 1.000 39.66843 113 LEU A C 1
ATOM 929 O O . LEU A 1 127 ? -8.42334 14.65759 10.49312 1.000 34.20619 113 LEU A O 1
ATOM 934 N N . ASN A 1 128 ? -6.34207 13.79956 10.38284 1.000 39.02280 114 ASN A N 1
ATOM 935 C CA . ASN A 1 128 ? -6.40373 13.56776 8.94534 1.000 44.11080 114 ASN A CA 1
ATOM 936 C C . ASN A 1 128 ? -7.23807 12.31908 8.68608 1.000 47.92611 114 ASN A C 1
ATOM 937 O O . ASN A 1 128 ? -6.81318 11.20447 9.00644 1.000 42.50888 114 ASN A O 1
ATOM 942 N N . LYS A 1 129 ? -8.43136 12.50106 8.11082 1.000 42.61054 115 LYS A N 1
ATOM 943 C CA . LYS A 1 129 ? -9.30778 11.36158 7.85151 1.000 49.27177 115 LYS A CA 1
ATOM 944 C C . LYS A 1 129 ? -8.63431 10.32697 6.95734 1.000 50.91699 115 LYS A C 1
ATOM 945 O O . LYS A 1 129 ? -8.84534 9.12105 7.13037 1.000 51.46157 115 LYS A O 1
ATOM 951 N N . ASP A 1 130 ? -7.82388 10.78246 5.99219 1.000 53.13730 116 ASP A N 1
ATOM 952 C CA . ASP A 1 130 ? -7.15496 9.87025 5.06439 1.000 53.68409 116 ASP A CA 1
ATOM 953 C C . ASP A 1 130 ? -6.30696 8.83073 5.78854 1.000 58.43802 116 ASP A C 1
ATOM 954 O O . ASP A 1 130 ? -6.12523 7.71688 5.28114 1.000 54.63580 116 ASP A O 1
ATOM 959 N N . LEU A 1 131 ? -5.77345 9.17430 6.96217 1.000 52.44346 117 LEU A N 1
ATOM 960 C CA . LEU A 1 131 ? -4.86602 8.29061 7.68460 1.000 58.80221 117 LEU A CA 1
ATOM 961 C C . LEU A 1 131 ? -5.56145 7.40971 8.71352 1.000 59.57133 117 LEU A C 1
ATOM 962 O O . LEU A 1 131 ? -4.96123 6.43149 9.17712 1.000 59.43167 117 LEU A O 1
ATOM 967 N N . LEU A 1 132 ? -6.79015 7.74039 9.09683 1.000 55.33732 118 LEU A N 1
ATOM 968 C CA . LEU A 1 132 ? -7.52323 6.92469 10.04916 1.000 53.31327 118 LEU A CA 1
ATOM 969 C C . LEU A 1 132 ? -8.16949 5.73616 9.33738 1.000 63.79441 118 LEU A C 1
ATOM 970 O O . LEU A 1 132 ? -8.44446 5.80056 8.13571 1.000 66.00382 118 LEU A O 1
ATOM 975 N N . PRO A 1 133 ? -8.40629 4.63498 10.05146 1.000 64.44763 119 PRO A N 1
ATOM 976 C CA . PRO A 1 133 ? -9.10281 3.49671 9.43908 1.000 64.90779 119 PRO A CA 1
ATOM 977 C C . PRO A 1 133 ? -10.51904 3.86807 9.02710 1.000 67.59588 119 PRO A C 1
ATOM 978 O O . PRO A 1 133 ? -11.21285 4.61544 9.72080 1.000 64.91140 119 PRO A O 1
ATOM 982 N N . ALA A 1 134 ? -10.94682 3.32212 7.88453 1.000 70.79639 120 ALA A N 1
ATOM 983 C CA . ALA A 1 134 ? -12.23336 3.70470 7.30984 1.000 67.55464 120 ALA A CA 1
ATOM 984 C C . ALA A 1 134 ? -13.39619 3.35725 8.22980 1.000 69.36372 120 ALA A C 1
ATOM 985 O O . ALA A 1 134 ? -14.41077 4.06459 8.24006 1.000 69.44246 120 ALA A O 1
ATOM 987 N N . ALA A 1 135 ? -13.27232 2.27998 9.00828 1.000 71.04488 121 ALA A N 1
ATOM 988 C CA . ALA A 1 135 ? -14.33800 1.92475 9.93855 1.000 72.21180 121 ALA A CA 1
ATOM 989 C C . ALA A 1 135 ? -14.50468 2.97936 11.02353 1.000 69.40829 121 ALA A C 1
ATOM 990 O O . ALA A 1 135 ? -15.62305 3.21271 11.49661 1.000 67.04511 121 ALA A O 1
ATOM 992 N N . LEU A 1 136 ? -13.41002 3.62925 11.42571 1.000 69.60006 122 LEU A N 1
ATOM 993 C CA . LEU A 1 136 ? -13.50428 4.67768 12.43637 1.000 70.09397 122 LEU A CA 1
ATOM 994 C C . LEU A 1 136 ? -14.09783 5.95245 11.85158 1.000 64.98328 122 LEU A C 1
ATOM 995 O O . LEU A 1 136 ? -14.91069 6.62119 12.50084 1.000 63.93495 122 LEU A O 1
ATOM 1000 N N . VAL A 1 137 ? -13.69835 6.30525 10.62809 1.000 62.47267 123 VAL A N 1
ATOM 1001 C CA . VAL A 1 137 ? -14.23258 7.50048 9.98441 1.000 61.19239 123 VAL A CA 1
ATOM 1002 C C . VAL A 1 137 ? -15.72974 7.35175 9.74113 1.000 65.46530 123 VAL A C 1
ATOM 1003 O O . VAL A 1 137 ? -16.50238 8.29476 9.94847 1.000 64.49967 123 VAL A O 1
ATOM 1007 N N . THR A 1 138 ? -16.16765 6.16195 9.32007 1.000 63.37027 124 THR A N 1
ATOM 1008 C CA . THR A 1 138 ? -17.56528 5.98700 8.93857 1.000 65.36280 124 THR A CA 1
ATOM 1009 C C . THR A 1 138 ? -18.48223 5.95418 10.15549 1.000 65.81229 124 THR A C 1
ATOM 1010 O O . THR A 1 138 ? -19.60948 6.46042 10.09447 1.000 64.80354 124 THR A O 1
ATOM 1014 N N . SER A 1 139 ? -18.01742 5.38670 11.26812 1.000 64.71995 125 SER A N 1
ATOM 1015 C CA . SER A 1 139 ? -18.86654 5.21082 12.44030 1.000 68.38700 125 SER A CA 1
ATOM 1016 C C . SER A 1 139 ? -18.87365 6.43439 13.35135 1.000 65.28109 125 SER A C 1
ATOM 1017 O O . SER A 1 139 ? -19.91411 6.76746 13.92916 1.000 68.96244 125 SER A O 1
ATOM 1020 N N . MET A 1 140 ? -17.73409 7.11142 13.49261 1.000 63.63485 126 MET A N 1
ATOM 1021 C CA . MET A 1 140 ? -17.58474 8.20577 14.44369 1.000 65.32137 126 MET A CA 1
ATOM 1022 C C . MET A 1 140 ? -17.50851 9.57285 13.77686 1.000 59.23789 126 MET A C 1
ATOM 1023 O O . MET A 1 140 ? -17.17181 10.55792 14.44197 1.000 57.19968 126 MET A O 1
ATOM 1028 N N . ASN A 1 141 ? -17.80837 9.65871 12.48514 1.000 57.77494 127 ASN A N 1
ATOM 1029 C CA . ASN A 1 141 ? -17.66536 10.90763 11.75247 1.000 55.91899 127 ASN A CA 1
ATOM 1030 C C . ASN A 1 141 ? -18.56167 10.84160 10.52628 1.000 55.14469 127 ASN A C 1
ATOM 1031 O O . ASN A 1 141 ? -18.94266 9.75900 10.07258 1.000 62.06502 127 ASN A O 1
ATOM 1036 N N . GLU A 1 142 ? -18.91370 12.01468 10.00708 1.000 54.84117 128 GLU A N 1
ATOM 1037 C CA . GLU A 1 142 ? -19.72185 12.09946 8.80007 1.000 57.25005 128 GLU A CA 1
ATOM 1038 C C . GLU A 1 142 ? -19.12469 13.14286 7.86689 1.000 53.39014 128 GLU A C 1
ATOM 1039 O O . GLU A 1 142 ? -18.31520 13.98106 8.27168 1.000 48.26246 128 GLU A O 1
ATOM 1045 N N . ILE A 1 143 ? -19.54116 13.07787 6.60079 1.000 54.53266 129 ILE A N 1
ATOM 1046 C CA . ILE A 1 143 ? -18.96512 13.94449 5.58306 1.000 57.47236 129 ILE A CA 1
ATOM 1047 C C . ILE A 1 143 ? -19.29541 15.39783 5.89853 1.000 55.99101 129 ILE A C 1
ATOM 1048 O O . ILE A 1 143 ? -20.40083 15.72641 6.35041 1.000 53.24617 129 ILE A O 1
ATOM 1053 N N . GLY A 1 144 ? -18.31135 16.27491 5.69866 1.000 56.99904 130 GLY A N 1
ATOM 1054 C CA . GLY A 1 144 ? -18.46881 17.68395 5.97919 1.000 61.77171 130 GLY A CA 1
ATOM 1055 C C . GLY A 1 144 ? -18.14130 18.09883 7.39712 1.000 58.18644 130 GLY A C 1
ATOM 1056 O O . GLY A 1 144 ? -18.08890 19.30352 7.67371 1.000 61.92330 130 GLY A O 1
ATOM 1057 N N . MET A 1 145 ? -17.92675 17.14781 8.30625 1.000 50.21522 131 MET A N 1
ATOM 1058 C CA . MET A 1 145 ? -17.56682 17.46244 9.68001 1.000 42.94668 131 MET A CA 1
ATOM 1059 C C . MET A 1 145 ? -16.10465 17.11035 9.90700 1.000 47.11039 131 MET A C 1
ATOM 1060 O O . MET A 1 145 ? -15.70819 15.96093 9.67283 1.000 42.56615 131 MET A O 1
ATOM 1065 N N . PRO A 1 146 ? -15.27917 18.05632 10.34757 1.000 43.52011 132 PRO A N 1
ATOM 1066 C CA . PRO A 1 146 ? -13.88765 17.71107 10.65984 1.000 38.29116 132 PRO A CA 1
ATOM 1067 C C . PRO A 1 146 ? -13.82626 16.69688 11.79000 1.000 41.27470 132 PRO A C 1
ATOM 1068 O O . PRO A 1 146 ? -14.62667 16.72748 12.72748 1.000 39.46477 132 PRO A O 1
ATOM 1072 N N . PHE A 1 147 ? -12.87250 15.77260 11.68303 1.000 43.74350 133 PHE A N 1
ATOM 1073 C CA . PHE A 1 147 ? -12.67343 14.74224 12.70123 1.000 38.85056 133 PHE A CA 1
ATOM 1074 C C . PHE A 1 147 ? -11.86228 15.37053 13.82663 1.000 38.57525 133 PHE A C 1
ATOM 1075 O O . PHE A 1 147 ? -10.63483 15.43836 13.77490 1.000 36.17975 133 PHE A O 1
ATOM 1083 N N . LEU A 1 148 ? -12.55812 15.85242 14.85176 1.000 36.12961 134 LEU A N 1
ATOM 1084 C CA . LEU A 1 148 ? -11.91523 16.53620 15.96677 1.000 38.84489 134 LEU A CA 1
ATOM 1085 C C . LEU A 1 148 ? -11.64710 15.57562 17.12027 1.000 35.37939 134 LEU A C 1
ATOM 1086 O O . LEU A 1 148 ? -12.38856 14.61443 17.33649 1.000 31.85539 134 LEU A O 1
ATOM 1091 N N . ALA A 1 149 ? -10.57476 15.85224 17.86656 1.000 32.93166 135 ALA A N 1
ATOM 1092 C CA . ALA A 1 149 ? -10.17219 15.00789 18.98415 1.000 32.89195 135 ALA A CA 1
ATOM 1093 C C . ALA A 1 149 ? -9.50720 15.86599 20.05395 1.000 31.35734 135 ALA A C 1
ATOM 1094 O O . ALA A 1 149 ? -9.07272 16.99111 19.78918 1.000 31.54346 135 ALA A O 1
ATOM 1096 N N . ILE A 1 150 ? -9.44125 15.32346 21.27474 1.000 32.62680 136 ILE A N 1
ATOM 1097 C CA . ILE A 1 150 ? -8.87792 16.01518 22.43366 1.000 28.10950 136 ILE A CA 1
ATOM 1098 C C . ILE A 1 150 ? -7.69995 15.20806 22.96286 1.000 27.84839 136 ILE A C 1
ATOM 1099 O O . ILE A 1 150 ? -7.83205 14.00411 23.20948 1.000 30.05454 136 ILE A O 1
ATOM 1104 N N . VAL A 1 151 ? -6.56760 15.87545 23.17391 1.000 29.99735 137 VAL A N 1
ATOM 1105 C CA . VAL A 1 151 ? -5.37676 15.21404 23.71326 1.000 29.46215 137 VAL A CA 1
ATOM 1106 C C . VAL A 1 151 ? -5.60645 14.85748 25.18058 1.000 26.77947 137 VAL A C 1
ATOM 1107 O O . VAL A 1 151 ? -5.77737 15.73741 26.02907 1.000 31.39875 137 VAL A O 1
ATOM 1111 N N . LEU A 1 152 ? -5.60631 13.55795 25.48294 1.000 29.49447 138 LEU A N 1
ATOM 1112 C CA . LEU A 1 152 ? -5.77640 13.06252 26.84636 1.000 28.70816 138 LEU A CA 1
ATOM 1113 C C . LEU A 1 152 ? -4.45867 12.68978 27.51044 1.000 30.22837 138 LEU A C 1
ATOM 1114 O O . LEU A 1 152 ? -4.28024 12.94769 28.70263 1.000 30.88398 138 LEU A O 1
ATOM 1119 N N . GLY A 1 153 ? -3.55465 12.05399 26.76678 1.000 30.39825 139 GLY A N 1
ATOM 1120 C CA . GLY A 1 153 ? -2.25697 11.68400 27.29063 1.000 31.04138 139 GLY A CA 1
ATOM 1121 C C . GLY A 1 153 ? -1.20611 11.84726 26.21248 1.000 30.82274 139 GLY A C 1
ATOM 1122 O O . GLY A 1 153 ? -1.51546 11.96603 25.02393 1.000 30.68998 139 GLY A O 1
ATOM 1123 N N . ARG A 1 154 ? 0.05367 11.85732 26.64528 1.000 31.24698 140 ARG A N 1
ATOM 1124 C CA . ARG A 1 154 ? 1.15403 12.21319 25.76227 1.000 31.46490 140 ARG A CA 1
ATOM 1125 C C . ARG A 1 154 ? 2.32715 11.27221 25.98921 1.000 35.56354 140 ARG A C 1
ATOM 1126 O O . ARG A 1 154 ? 2.66494 10.96541 27.13536 1.000 36.52545 140 ARG A O 1
ATOM 1134 N N . ARG A 1 155 ? 2.93911 10.82647 24.88990 1.000 33.98757 141 ARG A N 1
ATOM 1135 C CA . ARG A 1 155 ? 4.13864 9.98697 24.90363 1.000 36.92802 141 ARG A CA 1
ATOM 1136 C C . ARG A 1 155 ? 3.99761 8.81727 25.87900 1.000 35.57647 141 ARG A C 1
ATOM 1137 O O . ARG A 1 155 ? 4.76346 8.65882 26.83363 1.000 34.09252 141 ARG A O 1
ATOM 1145 N N . LEU A 1 156 ? 3.00180 7.97924 25.60376 1.000 36.66423 142 LEU A N 1
ATOM 1146 C CA . LEU A 1 156 ? 2.65881 6.88637 26.50097 1.000 40.14655 142 LEU A CA 1
ATOM 1147 C C . LEU A 1 156 ? 3.51828 5.65612 26.22943 1.000 36.37747 142 LEU A C 1
ATOM 1148 O O . LEU A 1 156 ? 3.72509 5.26415 25.07860 1.000 35.75742 142 LEU A O 1
ATOM 1153 N N . LEU A 1 157 ? 3.99687 5.03267 27.30441 1.000 34.03724 143 LEU A N 1
ATOM 1154 C CA . LEU A 1 157 ? 4.91834 3.91218 27.18662 1.000 43.59945 143 LEU A CA 1
ATOM 1155 C C . LEU A 1 157 ? 4.18813 2.63102 26.80079 1.000 47.64717 143 LEU A C 1
ATOM 1156 O O . LEU A 1 157 ? 3.10435 2.33377 27.31127 1.000 46.08377 143 LEU A O 1
ATOM 1161 N N A LEU A 1 158 ? 4.78917 1.87687 25.88121 0.387 48.11193 144 LEU A N 1
ATOM 1162 N N B LEU A 1 158 ? 4.80517 1.86622 25.90476 0.613 47.04964 144 LEU A N 1
ATOM 1163 C CA A LEU A 1 158 ? 4.24246 0.59850 25.42906 0.387 49.71448 144 LEU A CA 1
ATOM 1164 C CA B LEU A 1 158 ? 4.20071 0.67727 25.32058 0.613 49.89019 144 LEU A CA 1
ATOM 1165 C C A LEU A 1 158 ? 4.80425 -0.48813 26.33618 0.387 53.02874 144 LEU A C 1
ATOM 1166 C C B LEU A 1 158 ? 4.66313 -0.57545 26.05161 0.613 52.89335 144 LEU A C 1
ATOM 1167 O O A LEU A 1 158 ? 5.93669 -0.94238 26.15649 0.387 52.40111 144 LEU A O 1
ATOM 1168 O O B LEU A 1 158 ? 5.86671 -0.77994 26.24419 0.613 52.35996 144 LEU A O 1
ATOM 1177 N N A GLY A 1 159 ? 4.01740 -0.89065 27.32731 0.387 54.43856 145 GLY A N 1
ATOM 1178 N N B GLY A 1 159 ? 3.70357 -1.41525 26.43918 0.613 54.74978 145 GLY A N 1
ATOM 1179 C CA A GLY A 1 159 ? 4.46266 -1.85395 28.30881 0.387 55.36538 145 GLY A CA 1
ATOM 1180 C CA B GLY A 1 159 ? 3.98761 -2.73129 26.96070 0.613 55.32746 145 GLY A CA 1
ATOM 1181 C C A GLY A 1 159 ? 4.49588 -3.26162 27.75865 0.387 57.06399 145 GLY A C 1
ATOM 1182 C C B GLY A 1 159 ? 4.69698 -2.71238 28.29712 0.613 56.41934 145 GLY A C 1
ATOM 1183 O O A GLY A 1 159 ? 4.01601 -3.55488 26.65305 0.387 58.88825 145 GLY A O 1
ATOM 1184 O O B GLY A 1 159 ? 4.92208 -1.65609 28.89590 0.613 56.98170 145 GLY A O 1
ATOM 1185 N N A PRO A 1 160 ? 5.06836 -4.17992 28.55107 0.387 54.24807 146 PRO A N 1
ATOM 1186 N N B PRO A 1 160 ? 5.06258 -3.89890 28.79075 0.613 53.97139 146 PRO A N 1
ATOM 1187 C CA A PRO A 1 160 ? 5.66046 -3.96702 29.88227 0.387 51.98401 146 PRO A CA 1
ATOM 1188 C CA B PRO A 1 160 ? 5.77155 -3.96944 30.07745 0.613 51.89485 146 PRO A CA 1
ATOM 1189 C C A PRO A 1 160 ? 7.09896 -3.45319 29.84676 0.387 53.01143 146 PRO A C 1
ATOM 1190 C C B PRO A 1 160 ? 7.20416 -3.46433 30.01211 0.613 52.98766 146 PRO A C 1
ATOM 1191 O O A PRO A 1 160 ? 7.57577 -2.91495 30.83977 0.387 51.96475 146 PRO A O 1
ATOM 1192 O O B PRO A 1 160 ? 7.71174 -2.95209 31.01797 0.613 52.09252 146 PRO A O 1
ATOM 1199 N N A GLU A 1 161 ? 7.82105 -3.59705 28.73240 0.387 55.19375 147 GLU A N 1
ATOM 1200 N N B GLU A 1 161 ? 7.87802 -3.59480 28.86661 0.613 55.20439 147 GLU A N 1
ATOM 1201 C CA A GLU A 1 161 ? 9.24118 -3.25959 28.70565 0.387 53.64569 147 GLU A CA 1
ATOM 1202 C CA B GLU A 1 161 ? 9.28912 -3.23679 28.78306 0.613 53.69780 147 GLU A CA 1
ATOM 1203 C C A GLU A 1 161 ? 9.50963 -1.76688 28.56901 0.387 52.72588 147 GLU A C 1
ATOM 1204 C C B GLU A 1 161 ? 9.52728 -1.74695 28.57570 0.613 52.70668 147 GLU A C 1
ATOM 1205 O O A GLU A 1 161 ? 10.64231 -1.33771 28.81703 0.387 53.93676 147 GLU A O 1
ATOM 1206 O O B GLU A 1 161 ? 10.65728 -1.29387 28.78781 0.613 54.16512 147 GLU A O 1
ATOM 1217 N N . ASP A 1 162 ? 8.50716 -0.98049 28.18258 1.000 52.31426 148 ASP A N 1
ATOM 1218 C CA . ASP A 1 162 ? 8.62613 0.47531 28.04591 1.000 52.02191 148 ASP A CA 1
ATOM 1219 C C . ASP A 1 162 ? 9.81847 0.86740 27.17170 1.000 51.17505 148 ASP A C 1
ATOM 1220 O O . ASP A 1 162 ? 10.64676 1.70440 27.54060 1.000 53.38650 148 ASP A O 1
ATOM 1225 N N . ARG A 1 163 ? 9.91614 0.23379 26.00491 1.000 50.55667 149 ARG A N 1
ATOM 1226 C CA . ARG A 1 163 ? 11.01452 0.51342 25.08865 1.000 44.69269 149 ARG A CA 1
ATOM 1227 C C . ARG A 1 163 ? 10.65006 1.52401 24.01172 1.000 50.54168 149 ARG A C 1
ATOM 1228 O O . ARG A 1 163 ? 11.55085 2.05549 23.34979 1.000 46.41258 149 ARG A O 1
ATOM 1236 N N . GLU A 1 164 ? 9.35939 1.79593 23.82566 1.000 42.33018 150 GLU A N 1
ATOM 1237 C CA . GLU A 1 164 ? 8.87179 2.75098 22.84132 1.000 42.86404 150 GLU A CA 1
ATOM 1238 C C . GLU A 1 164 ? 7.73972 3.55300 23.46158 1.000 41.71881 150 GLU A C 1
ATOM 1239 O O . GLU A 1 164 ? 7.17641 3.17146 24.49061 1.000 42.03175 150 GLU A O 1
ATOM 1245 N N . TYR A 1 165 ? 7.39612 4.67147 22.82348 1.000 37.96416 151 TYR A N 1
ATOM 1246 C CA . TYR A 1 165 ? 6.22446 5.44114 23.21310 1.000 36.66280 151 TYR A CA 1
ATOM 1247 C C . TYR A 1 165 ? 5.36246 5.72650 21.99014 1.000 37.69191 151 TYR A C 1
ATOM 1248 O O . TYR A 1 165 ? 5.82486 5.66449 20.84833 1.000 37.22419 151 TYR A O 1
ATOM 1257 N N . ILE A 1 166 ? 4.09152 6.03132 22.25161 1.000 38.04444 152 ILE A N 1
ATOM 1258 C CA . ILE A 1 166 ? 3.15645 6.51753 21.24325 1.000 36.64131 152 ILE A CA 1
ATOM 1259 C C . ILE A 1 166 ? 2.83781 7.97146 21.56090 1.000 31.88219 152 ILE A C 1
ATOM 1260 O O . ILE A 1 166 ? 2.63951 8.32793 22.72731 1.000 33.95360 152 ILE A O 1
ATOM 1265 N N . ASP A 1 167 ? 2.77352 8.80427 20.51585 1.000 35.76344 153 ASP A N 1
ATOM 1266 C CA . ASP A 1 167 ? 2.73825 10.25486 20.69954 1.000 34.86991 153 ASP A CA 1
ATOM 1267 C C . ASP A 1 167 ? 1.55551 10.69834 21.55464 1.000 34.98670 153 ASP A C 1
ATOM 1268 O O . ASP A 1 167 ? 1.72483 11.45430 22.51746 1.000 33.69692 153 ASP A O 1
ATOM 1273 N N . TYR A 1 168 ? 0.34426 10.26655 21.20958 1.000 34.79185 154 TYR A N 1
ATOM 1274 C CA . TYR A 1 168 ? -0.82771 10.80165 21.88564 1.000 32.16272 154 TYR A CA 1
ATOM 1275 C C . TYR A 1 168 ? -1.89595 9.74035 22.08662 1.000 33.18206 154 TYR A C 1
ATOM 1276 O O . TYR A 1 168 ? -2.01841 8.78961 21.31075 1.000 32.10241 154 TYR A O 1
ATOM 1285 N N . LEU A 1 169 ? -2.67559 9.93752 23.14589 1.000 31.90407 155 LEU A N 1
ATOM 1286 C CA . LEU A 1 169 ? -3.93036 9.23895 23.38360 1.000 31.73921 155 LEU A CA 1
ATOM 1287 C C . LEU A 1 169 ? -5.02708 10.29289 23.34654 1.000 33.18469 155 LEU A C 1
ATOM 1288 O O . LEU A 1 169 ? -4.95429 11.29022 24.07270 1.000 31.39501 155 LEU A O 1
ATOM 1293 N N . VAL A 1 170 ? -6.02460 10.09660 22.48774 1.000 35.40155 156 VAL A N 1
ATOM 1294 C CA . VAL A 1 170 ? -7.02417 11.13116 22.25695 1.000 33.51186 156 VAL A CA 1
ATOM 1295 C C . VAL A 1 170 ? -8.42246 10.54666 22.38141 1.000 35.05764 156 VAL A C 1
ATOM 1296 O O . VAL A 1 170 ? -8.64084 9.34904 22.17167 1.000 33.97938 156 VAL A O 1
ATOM 1300 N N . SER A 1 171 ? -9.37005 11.41032 22.74447 1.000 32.54957 157 SER A N 1
ATOM 1301 C CA . SER A 1 171 ? -10.79135 11.10494 22.72099 1.000 34.62361 157 SER A CA 1
ATOM 1302 C C . SER A 1 171 ? -11.44754 11.81983 21.54573 1.000 33.87213 157 SER A C 1
ATOM 1303 O O . SER A 1 171 ? -10.99768 12.88233 21.11184 1.000 35.70473 157 SER A O 1
ATOM 1306 N N . ILE A 1 172 ? -12.51840 11.23069 21.03512 1.000 33.01187 158 ILE A N 1
ATOM 1307 C CA . ILE A 1 172 ? -13.22205 11.79356 19.88789 1.000 32.46619 158 ILE A CA 1
ATOM 1308 C C . ILE A 1 172 ? -14.20674 12.85725 20.36814 1.000 30.74861 158 ILE A C 1
ATOM 1309 O O . ILE A 1 172 ? -15.05232 12.59941 21.22926 1.000 40.20213 158 ILE A O 1
ATOM 1314 N N . TYR A 1 173 ? -14.08026 14.05400 19.80728 1.000 30.98137 159 TYR A N 1
ATOM 1315 C CA . TYR A 1 173 ? -15.00002 15.14449 20.09807 1.000 33.22071 159 TYR A CA 1
ATOM 1316 C C . TYR A 1 173 ? -16.33708 14.90381 19.39560 1.000 34.10688 159 TYR A C 1
ATOM 1317 O O . TYR A 1 173 ? -16.36574 14.39416 18.27102 1.000 34.86077 159 TYR A O 1
ATOM 1326 N N . PRO A 1 174 ? -17.46915 15.24673 20.03037 1.000 33.53464 160 PRO A N 1
ATOM 1327 C CA . PRO A 1 174 ? -17.64067 15.80864 21.37464 1.000 34.10518 160 PRO A CA 1
ATOM 1328 C C . PRO A 1 174 ? -17.94500 14.74834 22.42798 1.000 35.01323 160 PRO A C 1
ATOM 1329 O O . PRO A 1 174 ? -18.39248 15.07238 23.52840 1.000 35.89759 160 PRO A O 1
ATOM 1333 N N . TYR A 1 175 ? -17.72556 13.47119 22.11180 1.000 33.41373 161 TYR A N 1
ATOM 1334 C CA . TYR A 1 175 ? -18.12326 12.40433 23.02453 1.000 36.52965 161 TYR A CA 1
ATOM 1335 C C . TYR A 1 175 ? -17.21642 12.34097 24.24765 1.000 38.18877 161 TYR A C 1
ATOM 1336 O O . TYR A 1 175 ? -17.68402 12.06885 25.35858 1.000 34.77830 161 TYR A O 1
ATOM 1345 N N . GLY A 1 176 ? -15.92217 12.57724 24.06442 1.000 34.52987 162 GLY A N 1
ATOM 1346 C CA . GLY A 1 176 ? -15.00041 12.41493 25.16451 1.000 34.55577 162 GLY A CA 1
ATOM 1347 C C . GLY A 1 176 ? -14.86520 10.95490 25.56820 1.000 34.98102 162 GLY A C 1
ATOM 1348 O O . GLY A 1 176 ? -15.19603 10.02930 24.82096 1.000 34.65251 162 GLY A O 1
ATOM 1349 N N . LEU A 1 177 ? -14.37085 10.76276 26.78878 1.000 37.04269 163 LEU A N 1
ATOM 1350 C CA . LEU A 1 177 ? -14.20279 9.43122 27.35530 1.000 38.70057 163 LEU A CA 1
ATOM 1351 C C . LEU A 1 177 ? -15.56150 8.86601 27.75559 1.000 50.55298 163 LEU A C 1
ATOM 1352 O O . LEU A 1 177 ? -16.27664 9.46786 28.56447 1.000 50.44268 163 LEU A O 1
ATOM 1357 N N . ARG A 1 178 ? -15.91809 7.71503 27.18750 1.000 56.00498 164 ARG A N 1
ATOM 1358 C CA . ARG A 1 178 ? -17.18259 7.05500 27.48064 1.000 61.22480 164 ARG A CA 1
ATOM 1359 C C . ARG A 1 178 ? -16.94228 5.56334 27.66186 1.000 65.06879 164 ARG A C 1
ATOM 1360 O O . ARG A 1 178 ? -15.90733 5.02642 27.25980 1.000 66.58437 164 ARG A O 1
ATOM 1368 N N . ALA A 1 179 ? -17.92032 4.89374 28.27688 1.000 71.06864 165 ALA A N 1
ATOM 1369 C CA . ALA A 1 179 ? -17.86992 3.43792 28.36024 1.000 76.64596 165 ALA A CA 1
ATOM 1370 C C . ALA A 1 179 ? -17.97491 2.81187 26.97557 1.000 79.53782 165 ALA A C 1
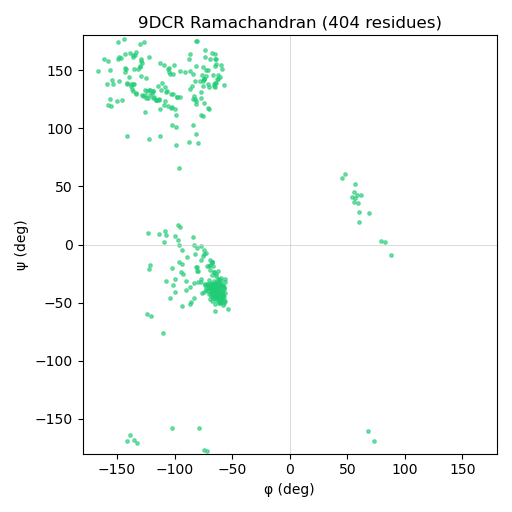ATOM 1371 O O . ALA A 1 179 ? -17.33250 1.79326 26.69353 1.000 82.61401 165 ALA A O 1
ATOM 1373 N N . ASP A 1 180 ? -18.77732 3.41479 26.09493 1.000 83.46800 166 ASP A N 1
ATOM 1374 C CA . ASP A 1 180 ? -18.90528 2.92412 24.72801 1.000 84.47376 166 ASP A CA 1
ATOM 1375 C C . ASP A 1 180 ? -17.78605 3.43269 23.83104 1.000 89.12005 166 ASP A C 1
ATOM 1376 O O . ASP A 1 180 ? -17.35577 2.71815 22.91903 1.000 97.57469 166 ASP A O 1
ATOM 1381 N N . VAL A 1 181 ? -17.30437 4.64737 24.07392 1.000 77.36669 167 VAL A N 1
ATOM 1382 C CA . VAL A 1 181 ? -16.36599 5.32335 23.18570 1.000 73.50162 167 VAL A CA 1
ATOM 1383 C C . VAL A 1 181 ? -14.97654 5.20131 23.80499 1.000 73.50624 167 VAL A C 1
ATOM 1384 O O . VAL A 1 181 ? -14.63669 5.91307 24.75432 1.000 69.68745 167 VAL A O 1
ATOM 1388 N N . ASN A 1 182 ? -14.16365 4.29446 23.25920 1.000 72.99301 168 ASN A N 1
ATOM 1389 C CA . ASN A 1 182 ? -12.80390 4.08245 23.73896 1.000 75.93267 168 ASN A CA 1
ATOM 1390 C C . ASN A 1 182 ? -11.85662 5.09982 23.10048 1.000 69.87922 168 ASN A C 1
ATOM 1391 O O . ASN A 1 182 ? -12.06115 5.50051 21.95101 1.000 67.58756 168 ASN A O 1
ATOM 1396 N N . PRO A 1 183 ? -10.82286 5.53837 23.81720 1.000 60.95907 169 PRO A N 1
ATOM 1397 C CA . PRO A 1 183 ? -9.88589 6.51126 23.24495 1.000 50.89139 169 PRO A CA 1
ATOM 1398 C C . PRO A 1 183 ? -8.98306 5.86252 22.20587 1.000 47.51667 169 PRO A C 1
ATOM 1399 O O . PRO A 1 183 ? -8.89849 4.64005 22.07882 1.000 48.40184 169 PRO A O 1
ATOM 1403 N N . ILE A 1 184 ? -8.28681 6.71635 21.46021 1.000 40.36055 170 ILE A N 1
ATOM 1404 C CA . ILE A 1 184 ? -7.52263 6.30944 20.28691 1.000 41.82450 170 ILE A CA 1
ATOM 1405 C C . ILE A 1 184 ? -6.06620 6.69755 20.49029 1.000 36.23733 170 ILE A C 1
ATOM 1406 O O . ILE A 1 184 ? -5.76865 7.85185 20.81426 1.000 36.01076 170 ILE A O 1
ATOM 1411 N N . TYR A 1 185 ? -5.16531 5.73550 20.30107 1.000 41.72560 171 TYR A N 1
ATOM 1412 C CA . TYR A 1 185 ? -3.73761 6.02678 20.23236 1.000 39.26383 171 TYR A CA 1
ATOM 1413 C C . TYR A 1 185 ? -3.37480 6.46742 18.81868 1.000 39.29689 171 TYR A C 1
ATOM 1414 O O . TYR A 1 185 ? -3.70067 5.77987 17.84602 1.000 39.81466 171 TYR A O 1
ATOM 1423 N N . ILE A 1 186 ? -2.70690 7.61583 18.70189 1.000 33.46540 172 ILE A N 1
ATOM 1424 C CA . ILE A 1 186 ? -2.30781 8.15102 17.40632 1.000 34.00140 172 ILE A CA 1
ATOM 1425 C C . ILE A 1 186 ? -0.84203 8.55825 17.44614 1.000 36.44865 172 ILE A C 1
ATOM 1426 O O . ILE A 1 186 ? -0.30467 8.93160 18.49385 1.000 35.19871 172 ILE A O 1
ATOM 1431 N N . SER A 1 187 ? -0.19577 8.48307 16.28873 1.000 36.18204 173 SER A N 1
ATOM 1432 C CA . SER A 1 187 ? 1.10129 9.10830 16.10708 1.000 40.50343 173 SER A CA 1
ATOM 1433 C C . SER A 1 187 ? 0.91132 10.55899 15.68361 1.000 36.73522 173 SER A C 1
ATOM 1434 O O . SER A 1 187 ? -0.16579 10.96722 15.24424 1.000 35.33716 173 SER A O 1
ATOM 1437 N N . ASN A 1 188 ? 1.98649 11.33806 15.81212 1.000 36.55533 174 ASN A N 1
ATOM 1438 C CA . ASN A 1 188 ? 1.90264 12.76633 15.52531 1.000 40.17753 174 ASN A CA 1
ATOM 1439 C C . ASN A 1 188 ? 1.51341 13.04722 14.07647 1.000 39.07869 174 ASN A C 1
ATOM 1440 O O . ASN A 1 188 ? 0.88212 14.07422 13.79815 1.000 39.75074 174 ASN A O 1
ATOM 1445 N N . PHE A 1 189 ? 1.86356 12.15987 13.13936 1.000 35.33025 175 PHE A N 1
ATOM 1446 C CA . PHE A 1 189 ? 1.53504 12.46193 11.74939 1.000 37.83253 175 PHE A CA 1
ATOM 1447 C C . PHE A 1 189 ? 0.04543 12.32131 11.44841 1.000 38.35220 175 PHE A C 1
ATOM 1448 O O . PHE A 1 189 ? -0.37650 12.68915 10.34849 1.000 40.40591 175 PHE A O 1
ATOM 1456 N N . PHE A 1 190 ? -0.75565 11.81963 12.39485 1.000 34.60920 176 PHE A N 1
ATOM 1457 C CA . PHE A 1 190 ? -2.20706 11.78015 12.22409 1.000 36.81609 176 PHE A CA 1
ATOM 1458 C C . PHE A 1 190 ? -2.83550 13.16764 12.26962 1.000 41.77016 176 PHE A C 1
ATOM 1459 O O . PHE A 1 190 ? -3.97310 13.33707 11.81163 1.000 41.82510 176 PHE A O 1
ATOM 1467 N N . ILE A 1 191 ? -2.13260 14.15433 12.81635 1.000 38.26720 177 ILE A N 1
ATOM 1468 C CA . ILE A 1 191 ? -2.72533 15.45674 13.10194 1.000 39.19808 177 ILE A CA 1
ATOM 1469 C C . ILE A 1 191 ? -2.74290 16.30221 11.83390 1.000 42.97909 177 ILE A C 1
ATOM 1470 O O . ILE A 1 191 ? -1.70305 16.53237 11.20711 1.000 38.13519 177 ILE A O 1
ATOM 1475 N N . LYS A 1 192 ? -3.93300 16.76593 11.45342 1.000 39.43627 178 LYS A N 1
ATOM 1476 C CA . LYS A 1 192 ? -4.08675 17.66010 10.31364 1.000 44.35093 178 LYS A CA 1
ATOM 1477 C C . LYS A 1 192 ? -3.97803 19.12277 10.72191 1.000 43.66033 178 LYS A C 1
ATOM 1478 O O . LYS A 1 192 ? -3.38255 19.92720 9.99735 1.000 47.23260 178 LYS A O 1
ATOM 1484 N N . LYS A 1 193 ? -4.53594 19.47693 11.87793 1.000 42.44075 179 LYS A N 1
ATOM 1485 C CA . LYS A 1 193 ? -4.61554 20.86277 12.30937 1.000 43.87607 179 LYS A CA 1
ATOM 1486 C C . LYS A 1 193 ? -4.73423 20.90444 13.82572 1.000 40.24207 179 LYS A C 1
ATOM 1487 O O . LYS A 1 193 ? -5.26902 19.98154 14.44396 1.000 36.98573 179 LYS A O 1
ATOM 1493 N N . VAL A 1 194 ? -4.22333 21.97896 14.41867 1.000 41.05673 180 VAL A N 1
ATOM 1494 C CA . VAL A 1 194 ? -4.44241 22.27759 15.82907 1.000 40.25667 180 VAL A CA 1
ATOM 1495 C C . VAL A 1 194 ? -5.44493 23.42046 15.90571 1.000 41.61699 180 VAL A C 1
ATOM 1496 O O . VAL A 1 194 ? -5.19072 24.51659 15.39087 1.000 42.38115 180 VAL A O 1
ATOM 1500 N N . LEU A 1 195 ? -6.59149 23.16174 16.53417 1.000 39.99017 181 LEU A N 1
ATOM 1501 C CA . LEU A 1 195 ? -7.65422 24.15400 16.64053 1.000 36.73041 181 LEU A CA 1
ATOM 1502 C C . LEU A 1 195 ? -7.45944 25.08148 17.83700 1.000 42.93352 181 LEU A C 1
ATOM 1503 O O . LEU A 1 195 ? -7.54211 26.30565 17.69458 1.000 42.39948 181 LEU A O 1
ATOM 1508 N N . GLN A 1 196 ? -7.20621 24.51772 19.01822 1.000 40.15963 182 GLN A N 1
ATOM 1509 C CA . GLN A 1 196 ? -7.07490 25.31275 20.23687 1.000 42.17393 182 GLN A CA 1
ATOM 1510 C C . GLN A 1 196 ? -6.22405 24.55191 21.24182 1.000 38.85517 182 GLN A C 1
ATOM 1511 O O . GLN A 1 196 ? -6.58874 23.44729 21.65636 1.000 38.17636 182 GLN A O 1
ATOM 1517 N N . GLU A 1 197 ? -5.09844 25.14464 21.63077 1.000 37.91164 183 GLU A N 1
ATOM 1518 C CA . GLU A 1 197 ? -4.20612 24.51258 22.59203 1.000 39.27884 183 GLU A CA 1
ATOM 1519 C C . GLU A 1 197 ? -4.79818 24.53792 23.99626 1.000 37.61794 183 GLU A C 1
ATOM 1520 O O . GLU A 1 197 ? -5.46650 25.49299 24.39802 1.000 39.87940 183 GLU A O 1
ATOM 1526 N N . GLY A 1 198 ? -4.53237 23.47215 24.75082 1.000 35.44632 184 GLY A N 1
ATOM 1527 C CA . GLY A 1 198 ? -4.91052 23.41761 26.14401 1.000 36.96024 184 GLY A CA 1
ATOM 1528 C C . GLY A 1 198 ? -4.02101 24.28538 27.01753 1.000 39.18618 184 GLY A C 1
ATOM 1529 O O . GLY A 1 198 ? -3.12458 24.99169 26.55438 1.000 35.23554 184 GLY A O 1
ATOM 1530 N N . TYR A 1 199 ? -4.28759 24.22369 28.31971 1.000 38.23917 185 TYR A N 1
ATOM 1531 C CA . TYR A 1 199 ? -3.53283 25.01813 29.27954 1.000 39.96581 185 TYR A CA 1
ATOM 1532 C C . TYR A 1 199 ? -2.14215 24.43059 29.49166 1.000 37.86041 185 TYR A C 1
ATOM 1533 O O . TYR A 1 199 ? -1.96068 23.21073 29.52792 1.000 37.28319 185 TYR A O 1
ATOM 1542 N N . SER A 1 200 ? -1.15527 25.30943 29.64008 1.000 40.98237 186 SER A N 1
ATOM 1543 C CA . SER A 1 200 ? 0.20241 24.88237 29.94112 1.000 39.22471 186 SER A CA 1
ATOM 1544 C C . SER A 1 200 ? 0.92534 26.01050 30.66166 1.000 47.97924 186 SER A C 1
ATOM 1545 O O . SER A 1 200 ? 0.73067 27.18659 30.34186 1.000 49.72540 186 SER A O 1
ATOM 1548 N N . ASP A 1 201 ? 1.74436 25.64596 31.64522 1.000 45.34510 187 ASP A N 1
ATOM 1549 C CA . ASP A 1 201 ? 2.54404 26.61233 32.38532 1.000 45.81995 187 ASP A CA 1
ATOM 1550 C C . ASP A 1 201 ? 3.90773 25.98636 32.65783 1.000 48.17043 187 ASP A C 1
ATOM 1551 O O . ASP A 1 201 ? 4.24403 24.92856 32.11672 1.000 46.55151 187 ASP A O 1
ATOM 1556 N N . ALA A 1 202 ? 4.68954 26.64234 33.52141 1.000 48.66860 188 ALA A N 1
ATOM 1557 C CA . ALA A 1 202 ? 6.05667 26.19914 33.77720 1.000 53.67978 188 ALA A CA 1
ATOM 1558 C C . ALA A 1 202 ? 6.09968 24.80041 34.37637 1.000 50.41531 188 ALA A C 1
ATOM 1559 O O . ALA A 1 202 ? 7.07030 24.06548 34.16130 1.000 46.53333 188 ALA A O 1
ATOM 1561 N N . ILE A 1 203 ? 5.06699 24.41504 35.12899 1.000 46.08430 189 ILE A N 1
ATOM 1562 C CA . ILE A 1 203 ? 5.01528 23.06426 35.68011 1.000 48.07776 189 ILE A CA 1
ATOM 1563 C C . ILE A 1 203 ? 4.97579 22.03270 34.55901 1.000 45.16567 189 ILE A C 1
ATOM 1564 O O . ILE A 1 203 ? 5.70104 21.03146 34.59367 1.000 41.71355 189 ILE A O 1
ATOM 1569 N N . ASP A 1 204 ? 4.13583 22.26246 33.54603 1.000 45.53233 190 ASP A N 1
ATOM 1570 C CA . ASP A 1 204 ? 4.06089 21.32267 32.43151 1.000 42.46253 190 ASP A CA 1
ATOM 1571 C C . ASP A 1 204 ? 5.36324 21.29074 31.64359 1.000 43.76205 190 ASP A C 1
ATOM 1572 O O . ASP A 1 204 ? 5.82786 20.21383 31.25372 1.000 42.75104 190 ASP A O 1
ATOM 1577 N N . GLU A 1 205 ? 5.96169 22.45831 31.39106 1.000 44.42614 191 GLU A N 1
ATOM 1578 C CA . GLU A 1 205 ? 7.19866 22.49647 30.61782 1.000 44.38217 191 GLU A CA 1
ATOM 1579 C C . GLU A 1 205 ? 8.31706 21.76066 31.34120 1.000 44.11849 191 GLU A C 1
ATOM 1580 O O . GLU A 1 205 ? 9.09600 21.03167 30.71494 1.000 44.50387 191 GLU A O 1
ATOM 1586 N N . GLN A 1 206 ? 8.40256 21.93010 32.66447 1.000 44.17450 192 GLN A N 1
ATOM 1587 C CA . GLN A 1 206 ? 9.40988 21.22027 33.44593 1.000 48.49100 192 GLN A CA 1
ATOM 1588 C C . GLN A 1 206 ? 9.17116 19.71469 33.41885 1.000 44.71995 192 GLN A C 1
ATOM 1589 O O . GLN A 1 206 ? 10.11982 18.93368 33.28053 1.000 43.38071 192 GLN A O 1
ATOM 1595 N N . TYR A 1 207 ? 7.90962 19.28930 33.54053 1.000 42.93006 193 TYR A N 1
ATOM 1596 C CA . TYR A 1 207 ? 7.60205 17.86181 33.51214 1.000 39.34292 193 TYR A CA 1
ATOM 1597 C C . TYR A 1 207 ? 7.93193 17.25714 32.14997 1.000 41.53863 193 TYR A C 1
ATOM 1598 O O . TYR A 1 207 ? 8.53368 16.17732 32.06319 1.000 41.28296 193 TYR A O 1
ATOM 1607 N N . ILE A 1 208 ? 7.53888 17.94217 31.07073 1.000 42.64826 194 ILE A N 1
ATOM 1608 C CA . ILE A 1 208 ? 7.82992 17.45997 29.71913 1.000 37.09952 194 ILE A CA 1
ATOM 1609 C C . ILE A 1 208 ? 9.33031 17.27802 29.52926 1.000 38.83172 194 ILE A C 1
ATOM 1610 O O . ILE A 1 208 ? 9.79673 16.24075 29.04098 1.000 38.33390 194 ILE A O 1
ATOM 1615 N N . GLU A 1 209 ? 10.10515 18.29501 29.90124 1.000 39.68494 195 GLU A N 1
ATOM 1616 C CA . GLU A 1 209 ? 11.54936 18.23685 29.70665 1.000 42.58226 195 GLU A CA 1
ATOM 1617 C C . GLU A 1 209 ? 12.16743 17.07767 30.47823 1.000 47.65738 195 GLU A C 1
ATOM 1618 O O . GLU A 1 209 ? 13.00684 16.34570 29.94240 1.000 46.35772 195 GLU A O 1
ATOM 1624 N N . ASN A 1 210 ? 11.75590 16.88619 31.73485 1.000 42.41707 196 ASN A N 1
ATOM 1625 C CA . ASN A 1 210 ? 12.40885 15.89880 32.58909 1.000 42.73530 196 ASN A CA 1
ATOM 1626 C C . ASN A 1 210 ? 11.99781 14.47251 32.23940 1.000 41.08976 196 ASN A C 1
ATOM 1627 O O . ASN A 1 210 ? 12.84228 13.57052 32.21890 1.000 42.96628 196 ASN A O 1
ATOM 1632 N N . GLN A 1 211 ? 10.71400 14.24747 31.97093 1.000 40.37411 197 GLN A N 1
ATOM 1633 C CA . GLN A 1 211 ? 10.19629 12.90130 31.76771 1.000 42.98150 197 GLN A CA 1
ATOM 1634 C C . GLN A 1 211 ? 10.17676 12.50474 30.29567 1.000 38.73923 197 GLN A C 1
ATOM 1635 O O . GLN A 1 211 ? 10.70790 11.45471 29.92294 1.000 44.43892 197 GLN A O 1
ATOM 1641 N N . TYR A 1 212 ? 9.57002 13.33000 29.44896 1.000 39.64688 198 TYR A N 1
ATOM 1642 C CA . TYR A 1 212 ? 9.36402 12.95280 28.05641 1.000 37.75789 198 TYR A CA 1
ATOM 1643 C C . TYR A 1 212 ? 10.58433 13.18447 27.17789 1.000 38.10349 198 TYR A C 1
ATOM 1644 O O . TYR A 1 212 ? 10.58002 12.74355 26.02291 1.000 36.69638 198 TYR A O 1
ATOM 1653 N N . ARG A 1 213 ? 11.62319 13.84531 27.68916 1.000 39.77767 199 ARG A N 1
ATOM 1654 C CA . ARG A 1 213 ? 12.83131 14.05499 26.90006 1.000 40.57914 199 ARG A CA 1
ATOM 1655 C C . ARG A 1 213 ? 14.06554 13.51165 27.61383 1.000 39.46287 199 ARG A C 1
ATOM 1656 O O . ARG A 1 213 ? 14.74846 12.62158 27.09832 1.000 39.95858 199 ARG A O 1
ATOM 1664 N N . LYS A 1 214 ? 14.35436 14.03611 28.80581 1.000 36.80476 200 LYS A N 1
ATOM 1665 C CA . LYS A 1 214 ? 15.56080 13.63234 29.52795 1.000 42.09264 200 LYS A CA 1
ATOM 1666 C C . LYS A 1 214 ? 15.51241 12.15945 29.93101 1.000 43.68374 200 LYS A C 1
ATOM 1667 O O . LYS A 1 214 ? 16.40013 11.37588 29.57559 1.000 44.50078 200 LYS A O 1
ATOM 1673 N N . ASP A 1 215 ? 14.47892 11.76214 30.67849 1.000 43.33643 201 ASP A N 1
ATOM 1674 C CA . ASP A 1 215 ? 14.39585 10.37909 31.14891 1.000 46.57506 201 ASP A CA 1
ATOM 1675 C C . ASP A 1 215 ? 14.32335 9.39556 29.98064 1.000 45.45977 201 ASP A C 1
ATOM 1676 O O . ASP A 1 215 ? 15.04401 8.38896 29.95582 1.000 45.79178 201 ASP A O 1
ATOM 1681 N N . TYR A 1 216 ? 13.45982 9.67311 28.99905 1.000 41.42867 202 TYR A N 1
ATOM 1682 C CA . TYR A 1 216 ? 13.35084 8.79217 27.83845 1.000 42.35128 202 TYR A CA 1
ATOM 1683 C C . TYR A 1 216 ? 14.68024 8.67383 27.10251 1.000 41.02569 202 TYR A C 1
ATOM 1684 O O . TYR A 1 216 ? 15.05840 7.58097 26.66400 1.000 44.73575 202 TYR A O 1
ATOM 1693 N N . PHE A 1 217 ? 15.39301 9.79231 26.93659 1.000 39.63400 203 PHE A N 1
ATOM 1694 C CA . PHE A 1 217 ? 16.69726 9.74307 26.28295 1.000 39.73193 203 PHE A CA 1
ATOM 1695 C C . PHE A 1 217 ? 17.64993 8.82545 27.03944 1.000 44.37485 203 PHE A C 1
ATOM 1696 O O . PHE A 1 217 ? 18.38637 8.04219 26.42878 1.000 46.85902 203 PHE A O 1
ATOM 1704 N N . SER A 1 218 ? 17.63071 8.89316 28.37407 1.000 43.85107 204 SER A N 1
ATOM 1705 C CA . SER A 1 218 ? 18.52660 8.07580 29.18626 1.000 48.88347 204 SER A CA 1
ATOM 1706 C C . SER A 1 218 ? 18.21936 6.59166 29.07033 1.000 47.33382 204 SER A C 1
ATOM 1707 O O . SER A 1 218 ? 19.10787 5.76463 29.30949 1.000 52.24245 204 SER A O 1
ATOM 1710 N N . ARG A 1 219 ? 16.98981 6.23768 28.70583 1.000 48.15132 205 ARG A N 1
ATOM 1711 C CA . ARG A 1 219 ? 16.59868 4.84352 28.57070 1.000 49.89830 205 ARG A CA 1
ATOM 1712 C C . ARG A 1 219 ? 16.43544 4.41401 27.11456 1.000 50.34214 205 ARG A C 1
ATOM 1713 O O . ARG A 1 219 ? 15.95850 3.30262 26.85514 1.000 51.84057 205 ARG A O 1
ATOM 1721 N N . ASN A 1 220 ? 16.81925 5.26837 26.16321 1.000 44.62565 206 ASN A N 1
ATOM 1722 C CA . ASN A 1 220 ? 16.72463 4.97340 24.73106 1.000 48.70722 206 ASN A CA 1
ATOM 1723 C C . ASN A 1 220 ? 15.28676 4.67526 24.31044 1.000 40.83392 206 ASN A C 1
ATOM 1724 O O . ASN A 1 220 ? 15.02297 3.75121 23.53785 1.000 46.95138 206 ASN A O 1
ATOM 1729 N N . ILE A 1 221 ? 14.35181 5.46999 24.81494 1.000 39.14384 207 ILE A N 1
ATOM 1730 C CA . ILE A 1 221 ? 12.93708 5.32098 24.49966 1.000 38.18551 207 ILE A CA 1
ATOM 1731 C C . ILE A 1 221 ? 12.57719 6.34734 23.43586 1.000 39.19637 207 ILE A C 1
ATOM 1732 O O . ILE A 1 221 ? 12.64868 7.55774 23.68120 1.000 41.23540 207 ILE A O 1
ATOM 1737 N N . VAL A 1 222 ? 12.18164 5.86843 22.25578 1.000 39.09068 208 VAL A N 1
ATOM 1738 C CA . VAL A 1 222 ? 11.81741 6.72851 21.13982 1.000 35.94454 208 VAL A CA 1
ATOM 1739 C C . VAL A 1 222 ? 10.43017 6.33709 20.64449 1.000 37.03929 208 VAL A C 1
ATOM 1740 O O . VAL A 1 222 ? 9.83798 5.35259 21.08574 1.000 36.23813 208 VAL A O 1
ATOM 1744 N N . SER A 1 223 ? 9.92333 7.12495 19.70303 1.000 34.58848 209 SER A N 1
ATOM 1745 C CA . SER A 1 223 ? 8.58691 6.89182 19.16826 1.000 34.91517 209 SER A CA 1
ATOM 1746 C C . SER A 1 223 ? 8.53185 5.57834 18.39268 1.000 33.00250 209 SER A C 1
ATOM 1747 O O . SER A 1 223 ? 9.49456 5.18762 17.73250 1.000 36.86914 209 SER A O 1
ATOM 1750 N N . GLU A 1 224 ? 7.38239 4.89997 18.46689 1.000 39.05112 210 GLU A N 1
ATOM 1751 C CA . GLU A 1 224 ? 7.24325 3.57171 17.87656 1.000 39.22868 210 GLU A CA 1
ATOM 1752 C C . GLU A 1 224 ? 7.33864 3.57896 16.35658 1.000 42.02911 210 GLU A C 1
ATOM 1753 O O . GLU A 1 224 ? 7.66505 2.54257 15.76843 1.000 45.48897 210 GLU A O 1
ATOM 1759 N N . ILE A 1 225 ? 7.05851 4.71113 15.70651 1.000 39.78581 211 ILE A N 1
ATOM 1760 C CA . ILE A 1 225 ? 7.02994 4.73875 14.24688 1.000 45.72975 211 ILE A CA 1
ATOM 1761 C C . ILE A 1 225 ? 8.39881 4.53748 13.61820 1.000 47.25417 211 ILE A C 1
ATOM 1762 O O . ILE A 1 225 ? 8.48319 4.25710 12.41678 1.000 46.67155 211 ILE A O 1
ATOM 1767 N N . TYR A 1 226 ? 9.47383 4.65867 14.39122 1.000 45.24372 212 TYR A N 1
ATOM 1768 C CA . TYR A 1 226 ? 10.80779 4.61066 13.80752 1.000 50.77111 212 TYR A CA 1
ATOM 1769 C C . TYR A 1 226 ? 11.38530 3.20209 13.73461 1.000 55.15058 212 TYR A C 1
ATOM 1770 O O . TYR A 1 226 ? 12.09477 2.89121 12.76945 1.000 56.37653 212 TYR A O 1
ATOM 1779 N N A ASN A 1 227 ? 11.09077 2.35281 14.71724 0.627 53.70969 213 ASN A N 1
ATOM 1780 N N B ASN A 1 227 ? 11.09084 2.34781 14.71511 0.373 53.68990 213 ASN A N 1
ATOM 1781 C CA A ASN A 1 227 ? 11.54041 0.96047 14.74211 0.627 60.20032 213 ASN A CA 1
ATOM 1782 C CA B ASN A 1 227 ? 11.54557 0.95494 14.74151 0.373 60.19674 213 ASN A CA 1
ATOM 1783 C C A ASN A 1 227 ? 13.04764 0.85658 14.50501 0.627 63.28727 213 ASN A C 1
ATOM 1784 C C B ASN A 1 227 ? 13.05393 0.86071 14.50073 0.373 63.28217 213 ASN A C 1
ATOM 1785 O O A ASN A 1 227 ? 13.51505 0.27905 13.52117 0.627 62.49336 213 ASN A O 1
ATOM 1786 O O B ASN A 1 227 ? 13.52917 0.30285 13.50882 0.373 62.63262 213 ASN A O 1
ATOM 1795 N N . VAL A 1 228 ? 13.80586 1.43076 15.43440 1.000 63.23318 214 VAL A N 1
ATOM 1796 C CA . VAL A 1 228 ? 15.26057 1.44590 15.33757 1.000 66.61916 214 VAL A CA 1
ATOM 1797 C C . VAL A 1 228 ? 15.82682 0.06213 15.62715 1.000 69.14160 214 VAL A C 1
ATOM 1798 O O . VAL A 1 228 ? 15.89348 -0.78914 14.74051 1.000 72.75046 214 VAL A O 1
ATOM 1802 N N . MET B 1 15 ? -33.59831 26.52182 25.06178 1.000 84.23780 1 MET B N 1
ATOM 1803 C CA . MET B 1 15 ? -34.13539 27.87736 25.13209 0.943 88.68497 1 MET B CA 1
ATOM 1804 C C . MET B 1 15 ? -35.47541 27.88320 25.86779 1.000 94.35327 1 MET B C 1
ATOM 1805 O O . MET B 1 15 ? -35.54911 27.51131 27.03977 0.874 88.12133 1 MET B O 1
ATOM 1810 N N . GLY B 1 16 ? -36.53343 28.32243 25.18076 1.000 83.39777 2 GLY B N 1
ATOM 1811 C CA . GLY B 1 16 ? -37.87233 28.09171 25.69087 1.000 76.66200 2 GLY B CA 1
ATOM 1812 C C . GLY B 1 16 ? -38.16485 26.61615 25.85836 1.000 67.81904 2 GLY B C 1
ATOM 1813 O O . GLY B 1 16 ? -38.94991 26.22822 26.72510 1.000 60.07454 2 GLY B O 1
ATOM 1814 N N . GLU B 1 17 ? -37.53318 25.77667 25.03515 1.000 67.67737 3 GLU B N 1
ATOM 1815 C CA . GLU B 1 17 ? -37.63509 24.33125 25.20069 1.000 65.05446 3 GLU B CA 1
ATOM 1816 C C . GLU B 1 17 ? -37.10230 23.89664 26.56088 1.000 59.88295 3 GLU B C 1
ATOM 1817 O O . GLU B 1 17 ? -37.75692 23.13988 27.28805 1.000 50.01606 3 GLU B O 1
ATOM 1823 N N . MET B 1 18 ? -35.90656 24.36841 26.91827 1.000 56.14697 4 MET B N 1
ATOM 1824 C CA . MET B 1 18 ? -35.31388 24.00647 28.20132 1.000 58.05405 4 MET B CA 1
ATOM 1825 C C . MET B 1 18 ? -36.12871 24.55477 29.36545 1.000 51.33517 4 MET B C 1
ATOM 1826 O O . MET B 1 18 ? -36.21511 23.91904 30.42415 1.000 42.16808 4 MET B O 1
ATOM 1831 N N . ASP B 1 19 ? -36.71891 25.73955 29.19587 1.000 51.64705 5 ASP B N 1
ATOM 1832 C CA . ASP B 1 19 ? -37.53494 26.30886 30.26153 1.000 47.34717 5 ASP B CA 1
ATOM 1833 C C . ASP B 1 19 ? -38.78883 25.47825 30.48788 1.000 48.85488 5 ASP B C 1
ATOM 1834 O O . ASP B 1 19 ? -39.23057 25.30744 31.62993 1.000 48.04826 5 ASP B O 1
ATOM 1839 N N . ILE B 1 20 ? -39.37453 24.95327 29.41113 1.000 48.86879 6 ILE B N 1
ATOM 1840 C CA . ILE B 1 20 ? -40.56473 24.12281 29.54753 1.000 46.93104 6 ILE B CA 1
ATOM 1841 C C . ILE B 1 20 ? -40.21025 22.78276 30.17048 1.000 47.55449 6 ILE B C 1
ATOM 1842 O O . ILE B 1 20 ? -40.95550 22.25646 31.00526 1.000 42.09642 6 ILE B O 1
ATOM 1847 N N . LEU B 1 21 ? -39.06888 22.20836 29.77859 1.000 43.34158 7 LEU B N 1
ATOM 1848 C CA . LEU B 1 21 ? -38.61038 20.98265 30.42149 1.000 41.69042 7 LEU B CA 1
ATOM 1849 C C . LEU B 1 21 ? -38.41701 21.19246 31.91448 1.000 41.38961 7 LEU B C 1
ATOM 1850 O O . LEU B 1 21 ? -38.77719 20.32994 32.72449 1.000 40.12884 7 LEU B O 1
ATOM 1855 N N . TYR B 1 22 ? -37.85355 22.33808 32.29935 1.000 35.15342 8 TYR B N 1
ATOM 1856 C CA . TYR B 1 22 ? -37.68646 22.61942 33.71750 1.000 37.47799 8 TYR B CA 1
ATOM 1857 C C . TYR B 1 22 ? -39.03624 22.78360 34.40620 1.000 39.89711 8 TYR B C 1
ATOM 1858 O O . TYR B 1 22 ? -39.22459 22.31060 35.53297 1.000 37.20480 8 TYR B O 1
ATOM 1867 N N . GLN B 1 23 ? -39.98893 23.44524 33.74443 1.000 41.81662 9 GLN B N 1
ATOM 1868 C CA . GLN B 1 23 ? -41.34297 23.51581 34.28357 1.000 43.44745 9 GLN B CA 1
ATOM 1869 C C . GLN B 1 23 ? -41.91999 22.12315 34.49868 1.000 41.55037 9 GLN B C 1
ATOM 1870 O O . GLN B 1 23 ? -42.52422 21.84760 35.54049 1.000 39.92556 9 GLN B O 1
ATOM 1876 N N . MET B 1 24 ? -41.75235 21.23563 33.51502 1.000 42.28404 10 MET B N 1
ATOM 1877 C CA . MET B 1 24 ? -42.30490 19.88921 33.62406 1.000 44.48682 10 MET B CA 1
ATOM 1878 C C . MET B 1 24 ? -41.67121 19.12097 34.77557 1.000 41.31569 10 MET B C 1
ATOM 1879 O O . MET B 1 24 ? -42.36175 18.39154 35.49702 1.000 42.89317 10 MET B O 1
ATOM 1884 N N . SER B 1 25 ? -40.35512 19.26576 34.95965 1.000 42.20654 11 SER B N 1
ATOM 1885 C CA . SER B 1 25 ? -39.67771 18.55219 36.03835 1.000 41.26516 11 SER B CA 1
ATOM 1886 C C . SER B 1 25 ? -40.23887 18.93058 37.40131 1.000 45.57284 11 SER B C 1
ATOM 1887 O O . SER B 1 25 ? -40.24997 18.10181 38.31903 1.000 45.38610 11 SER B O 1
ATOM 1890 N N . LEU B 1 26 ? -40.71239 20.16896 37.55729 1.000 39.07582 12 LEU B N 1
ATOM 1891 C CA . LEU B 1 26 ? -41.27978 20.58256 38.83417 1.000 39.05518 12 LEU B CA 1
ATOM 1892 C C . LEU B 1 26 ? -42.58339 19.86067 39.15943 1.000 45.05220 12 LEU B C 1
ATOM 1893 O O . LEU B 1 26 ? -43.01196 19.89114 40.31803 1.000 40.06828 12 LEU B O 1
ATOM 1898 N N . ASN B 1 27 ? -43.20946 19.20197 38.17861 1.000 46.29948 13 ASN B N 1
ATOM 1899 C CA . ASN B 1 27 ? -44.39623 18.39320 38.44330 1.000 52.70181 13 ASN B CA 1
ATOM 1900 C C . ASN B 1 27 ? -44.06562 17.07137 39.12607 1.000 54.12287 13 ASN B C 1
ATOM 1901 O O . ASN B 1 27 ? -44.98731 16.37442 39.56732 1.000 53.35472 13 ASN B O 1
ATOM 1906 N N . HIS B 1 28 ? -42.78360 16.70802 39.21262 1.000 54.42397 14 HIS B N 1
ATOM 1907 C CA . HIS B 1 28 ? -42.33513 15.57981 40.02144 1.000 55.99102 14 HIS B CA 1
ATOM 1908 C C . HIS B 1 28 ? -42.34706 15.88560 41.51231 1.000 56.53672 14 HIS B C 1
ATOM 1909 O O . HIS B 1 28 ? -42.05275 14.99085 42.31291 1.000 58.76249 14 HIS B O 1
ATOM 1916 N N . LEU B 1 29 ? -42.64820 17.12042 41.89811 1.000 54.36485 15 LEU B N 1
ATOM 1917 C CA . LEU B 1 29 ? -42.66687 17.53507 43.29124 1.000 54.10765 15 LEU B CA 1
ATOM 1918 C C . LEU B 1 29 ? -44.10227 17.58974 43.79593 1.000 52.09845 15 LEU B C 1
ATOM 1919 O O . LEU B 1 29 ? -45.03179 17.91039 43.04965 1.000 54.57342 15 LEU B O 1
ATOM 1924 N N . ALA B 1 30 ? -44.27354 17.27846 45.07830 1.000 50.46568 16 ALA B N 1
ATOM 1925 C CA . ALA B 1 30 ? -45.59856 17.22899 45.69467 1.000 55.31165 16 ALA B CA 1
ATOM 1926 C C . ALA B 1 30 ? -45.90116 18.55454 46.39260 1.000 55.01175 16 ALA B C 1
ATOM 1927 O O . ALA B 1 30 ? -46.03751 18.63573 47.61293 1.000 53.94328 16 ALA B O 1
ATOM 1929 N N . VAL B 1 31 ? -46.01259 19.61165 45.58764 1.000 59.48972 17 VAL B N 1
ATOM 1930 C CA . VAL B 1 31 ? -46.21611 20.95526 46.11233 1.000 53.13586 17 VAL B CA 1
ATOM 1931 C C . VAL B 1 31 ? -47.28582 21.66956 45.30319 1.000 57.82478 17 VAL B C 1
ATOM 1932 O O . VAL B 1 31 ? -47.60162 21.29479 44.17261 1.000 55.04742 17 VAL B O 1
ATOM 1936 N N . ILE B 1 32 ? -47.83603 22.72424 45.90922 1.000 57.62892 18 ILE B N 1
ATOM 1937 C CA . ILE B 1 32 ? -48.83754 23.54145 45.24119 1.000 62.40310 18 ILE B CA 1
ATOM 1938 C C . ILE B 1 32 ? -48.21606 24.24984 44.04174 1.000 56.34080 18 ILE B C 1
ATOM 1939 O O . ILE B 1 32 ? -46.99138 24.35263 43.90410 1.000 55.05661 18 ILE B O 1
ATOM 1944 N N . GLU B 1 33 ? -49.08452 24.75312 43.15956 1.000 54.19163 19 GLU B N 1
ATOM 1945 C CA . GLU B 1 33 ? -48.60252 25.41512 41.95062 1.000 62.84605 19 GLU B CA 1
ATOM 1946 C C . GLU B 1 33 ? -47.91210 26.73183 42.27830 1.000 58.13142 19 GLU B C 1
ATOM 1947 O O . GLU B 1 33 ? -46.89677 27.07349 41.66249 1.000 53.57527 19 GLU B O 1
ATOM 1953 N N . ALA B 1 34 ? -48.44775 27.48534 43.24336 1.000 57.55450 20 ALA B N 1
ATOM 1954 C CA . ALA B 1 34 ? -47.79016 28.71936 43.65880 1.000 56.53597 20 ALA B CA 1
ATOM 1955 C C . ALA B 1 34 ? -46.36923 28.45652 44.14074 1.000 53.18733 20 ALA B C 1
ATOM 1956 O O . ALA B 1 34 ? -45.47142 29.27418 43.90619 1.000 51.86132 20 ALA B O 1
ATOM 1958 N N . ASP B 1 35 ? -46.14513 27.31767 44.80123 1.000 50.22978 21 ASP B N 1
ATOM 1959 C CA . ASP B 1 35 ? -44.80517 26.97574 45.26429 1.000 48.22541 21 ASP B CA 1
ATOM 1960 C C . ASP B 1 35 ? -43.88560 26.60733 44.10831 1.000 47.09433 21 ASP B C 1
ATOM 1961 O O . ASP B 1 35 ? -42.68205 26.87840 44.16959 1.000 43.19362 21 ASP B O 1
ATOM 1966 N N . LYS B 1 36 ? -44.42394 25.98117 43.05867 1.000 44.25382 22 LYS B N 1
ATOM 1967 C CA . LYS B 1 36 ? -43.59362 25.62330 41.91142 1.000 45.39341 22 LYS B CA 1
ATOM 1968 C C . LYS B 1 36 ? -43.03463 26.86374 41.22736 1.000 45.30376 22 LYS B C 1
ATOM 1969 O O . LYS B 1 36 ? -41.87759 26.87240 40.78804 1.000 42.77195 22 LYS B O 1
ATOM 1975 N N . GLU B 1 37 ? -43.83634 27.92716 41.13859 1.000 46.34530 23 GLU B N 1
ATOM 1976 C CA . GLU B 1 37 ? -43.36308 29.15335 40.50608 1.000 52.30250 23 GLU B CA 1
ATOM 1977 C C . GLU B 1 37 ? -42.21591 29.77347 41.29657 1.000 51.29041 23 GLU B C 1
ATOM 1978 O O . GLU B 1 37 ? -41.26587 30.30716 40.71285 1.000 43.51411 23 GLU B O 1
ATOM 1984 N N . VAL B 1 38 ? -42.28205 29.70100 42.62718 1.000 47.02064 24 VAL B N 1
ATOM 1985 C CA . VAL B 1 38 ? -41.19427 30.22750 43.44795 1.000 46.02599 24 VAL B CA 1
ATOM 1986 C C . VAL B 1 38 ? -39.94683 29.37188 43.28145 1.000 44.35697 24 VAL B C 1
ATOM 1987 O O . VAL B 1 38 ? -38.83184 29.89055 43.12916 1.000 43.97965 24 VAL B O 1
ATOM 1991 N N . LEU B 1 39 ? -40.10877 28.04569 43.29455 1.000 41.73388 25 LEU B N 1
ATOM 1992 C CA . LEU B 1 39 ? -38.95897 27.16660 43.11221 1.000 38.14046 25 LEU B CA 1
ATOM 1993 C C . LEU B 1 39 ? -38.34680 27.33176 41.72760 1.000 40.05547 25 LEU B C 1
ATOM 1994 O O . LEU B 1 39 ? -37.12696 27.20735 41.56998 1.000 36.43276 25 LEU B O 1
ATOM 1999 N N . LYS B 1 40 ? -39.17156 27.62180 40.71675 1.000 39.58399 26 LYS B N 1
ATOM 2000 C CA . LYS B 1 40 ? -38.63785 27.84825 39.37661 1.000 38.59278 26 LYS B CA 1
ATOM 2001 C C . LYS B 1 40 ? -37.73932 29.07759 39.34709 1.000 43.11343 26 LYS B C 1
ATOM 2002 O O . LYS B 1 40 ? -36.66666 29.05910 38.73052 1.000 46.40291 26 LYS B O 1
ATOM 2008 N N . GLN B 1 41 ? -38.15788 30.15471 40.01372 1.000 41.83273 27 GLN B N 1
ATOM 2009 C CA . GLN B 1 41 ? -37.34993 31.36904 40.04339 1.000 45.56299 27 GLN B CA 1
ATOM 2010 C C . GLN B 1 41 ? -36.04161 31.14471 40.79154 1.000 41.26684 27 GLN B C 1
ATOM 2011 O O . GLN B 1 41 ? -34.97820 31.58690 40.34440 1.000 41.73155 27 GLN B O 1
ATOM 2017 N N . VAL B 1 42 ? -36.10233 30.47376 41.94476 1.000 40.93717 28 VAL B N 1
ATOM 2018 C CA . VAL B 1 42 ? -34.89417 30.25200 42.73480 1.000 40.58551 28 VAL B CA 1
ATOM 2019 C C . VAL B 1 42 ? -33.95413 29.30002 42.01015 1.000 37.33939 28 VAL B C 1
ATOM 2020 O O . VAL B 1 42 ? -32.72812 29.45459 42.06703 1.000 39.02377 28 VAL B O 1
ATOM 2024 N N . GLY B 1 43 ? -34.51300 28.30915 41.31087 1.000 35.97276 29 GLY B N 1
ATOM 2025 C CA . GLY B 1 43 ? -33.68431 27.37621 40.56569 1.000 35.93235 29 GLY B CA 1
ATOM 2026 C C . GLY B 1 43 ? -32.92977 28.04865 39.43494 1.000 40.00818 29 GLY B C 1
ATOM 2027 O O . GLY B 1 43 ? -31.73400 27.81735 39.24694 1.000 40.05824 29 GLY B O 1
ATOM 2028 N N . LEU B 1 44 ? -33.62486 28.88759 38.66205 1.000 39.13593 30 LEU B N 1
ATOM 2029 C CA . LEU B 1 44 ? -32.95504 29.65715 37.61760 1.000 38.92798 30 LEU B CA 1
ATOM 2030 C C . LEU B 1 44 ? -31.89769 30.57697 38.21363 1.000 45.50471 30 LEU B C 1
ATOM 2031 O O . LEU B 1 44 ? -30.83013 30.77689 37.62122 1.000 45.68143 30 LEU B O 1
ATOM 2036 N N . SER B 1 45 ? -32.17617 31.13751 39.39295 1.000 43.13701 31 SER B N 1
ATOM 2037 C CA . SER B 1 45 ? -31.19696 31.97326 40.08073 1.000 42.85464 31 SER B CA 1
ATOM 2038 C C . SER B 1 45 ? -29.94797 31.17591 40.43731 1.000 43.31594 31 SER B C 1
ATOM 2039 O O . SER B 1 45 ? -28.82131 31.62705 40.20026 1.000 47.72104 31 SER B O 1
ATOM 2042 N N . LEU B 1 46 ? -30.13019 29.98194 41.00972 1.000 38.91137 32 LEU B N 1
ATOM 2043 C CA . LEU B 1 46 ? -28.98752 29.15011 41.38021 1.000 39.50962 32 LEU B CA 1
ATOM 2044 C C . LEU B 1 46 ? -28.21112 28.69793 40.15280 1.000 40.78846 32 LEU B C 1
ATOM 2045 O O . LEU B 1 46 ? -26.97412 28.69586 40.15439 1.000 35.65935 32 LEU B O 1
ATOM 2050 N N . ALA B 1 47 ? -28.92149 28.28769 39.10146 1.000 36.53607 33 ALA B N 1
ATOM 2051 C CA . ALA B 1 47 ? -28.24361 27.79635 37.90838 1.000 36.63608 33 ALA B CA 1
ATOM 2052 C C . ALA B 1 47 ? -27.38846 28.87690 37.26131 1.000 39.77619 33 ALA B C 1
ATOM 2053 O O . ALA B 1 47 ? -26.32903 28.57465 36.70238 1.000 43.08631 33 ALA B O 1
ATOM 2055 N N . LYS B 1 48 ? -27.81978 30.13609 37.33385 1.000 38.57265 34 LYS B N 1
ATOM 2056 C CA . LYS B 1 48 ? -27.08667 31.23370 36.71705 1.000 45.58677 34 LYS B CA 1
ATOM 2057 C C . LYS B 1 48 ? -25.86529 31.66426 37.51946 1.000 45.25352 34 LYS B C 1
ATOM 2058 O O . LYS B 1 48 ? -25.02910 32.40522 36.99003 1.000 44.50573 34 LYS B O 1
ATOM 2064 N N . GLN B 1 49 ? -25.73735 31.22121 38.76774 1.000 40.27346 35 GLN B N 1
ATOM 2065 C CA . GLN B 1 49 ? -24.62251 31.58773 39.64061 1.000 45.56805 35 GLN B CA 1
ATOM 2066 C C . GLN B 1 49 ? -23.92277 30.30170 40.06849 1.000 42.62153 35 GLN B C 1
ATOM 2067 O O . GLN B 1 49 ? -24.27172 29.70306 41.08791 1.000 38.94735 35 GLN B O 1
ATOM 2073 N N . GLU B 1 50 ? -22.92186 29.88970 39.28744 1.000 40.50916 36 GLU B N 1
ATOM 2074 C CA . GLU B 1 50 ? -22.31649 28.57643 39.48607 1.000 41.52402 36 GLU B CA 1
ATOM 2075 C C . GLU B 1 50 ? -21.66499 28.44856 40.85944 1.000 36.86677 36 GLU B C 1
ATOM 2076 O O . GLU B 1 50 ? -21.77312 27.39877 41.50090 1.000 35.34322 36 GLU B O 1
ATOM 2082 N N . GLU B 1 51 ? -20.97856 29.49310 41.32743 1.000 38.90696 37 GLU B N 1
ATOM 2083 C CA . GLU B 1 51 ? -20.30905 29.38533 42.61996 1.000 40.63629 37 GLU B CA 1
ATOM 2084 C C . GLU B 1 51 ? -21.32014 29.28404 43.75512 1.000 39.84647 37 GLU B C 1
ATOM 2085 O O . GLU B 1 51 ? -21.10161 28.54545 44.72151 1.000 38.40040 37 GLU B O 1
ATOM 2091 N N . ALA B 1 52 ? -22.43857 30.00633 43.65073 1.000 39.47218 38 ALA B N 1
ATOM 2092 C CA . ALA B 1 52 ? -23.47514 29.90988 44.67405 1.000 39.82716 38 ALA B CA 1
ATOM 2093 C C . ALA B 1 52 ? -24.13095 28.53557 44.66880 1.000 39.49227 38 ALA B C 1
ATOM 2094 O O . ALA B 1 52 ? -24.40430 27.96704 45.73243 1.000 38.48339 38 ALA B O 1
ATOM 2096 N N . PHE B 1 53 ? -24.39433 27.98695 43.48031 1.000 31.00497 39 PHE B N 1
ATOM 2097 C CA . PHE B 1 53 ? -24.96781 26.64802 43.39952 1.000 31.83272 39 PHE B CA 1
ATOM 2098 C C . PHE B 1 53 ? -23.99909 25.60235 43.94277 1.000 32.06435 39 PHE B C 1
ATOM 2099 O O . PHE B 1 53 ? -24.40786 24.68135 44.65810 1.000 32.15578 39 PHE B O 1
ATOM 2107 N N . ARG B 1 54 ? -22.71015 25.72851 43.61527 1.000 30.80453 40 ARG B N 1
ATOM 2108 C CA . ARG B 1 54 ? -21.71560 24.81947 44.18203 1.000 31.49661 40 ARG B CA 1
ATOM 2109 C C . ARG B 1 54 ? -21.70956 24.88369 45.70700 1.000 32.00774 40 ARG B C 1
ATOM 2110 O O . ARG B 1 54 ? -21.57712 23.85255 46.37731 1.000 30.73318 40 ARG B O 1
ATOM 2118 N N . GLU B 1 55 ? -21.85503 26.08578 46.27247 1.000 34.78854 41 GLU B N 1
ATOM 2119 C CA . GLU 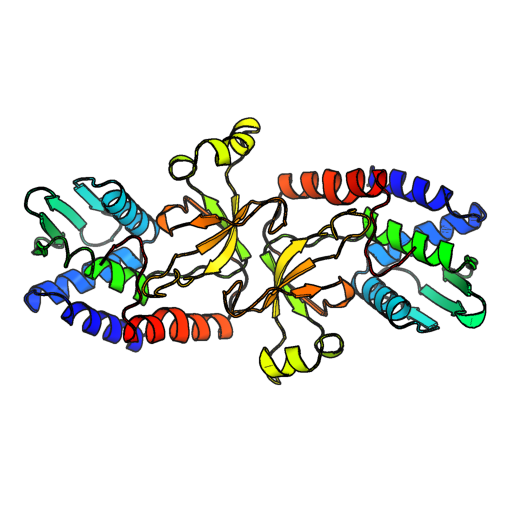B 1 55 ? -21.90361 26.22555 47.72737 1.000 34.96082 41 GLU B CA 1
ATOM 2120 C C . GLU B 1 55 ? -23.07858 25.45751 48.31880 1.000 32.44895 41 GLU B C 1
ATOM 2121 O O . GLU B 1 55 ? -22.93480 24.75714 49.32751 1.000 32.25899 41 GLU B O 1
ATOM 2127 N N . LEU B 1 56 ? -24.25660 25.58388 47.70584 1.000 31.92006 42 LEU B N 1
ATOM 2128 C CA . LEU B 1 56 ? -25.43147 24.88631 48.21499 1.000 30.79939 42 LEU B CA 1
ATOM 2129 C C . LEU B 1 56 ? -25.27891 23.37879 48.07837 1.000 29.41520 42 LEU B C 1
ATOM 2130 O O . LEU B 1 56 ? -25.71543 22.62290 48.95205 1.000 31.43536 42 LEU B O 1
ATOM 2135 N N . GLN B 1 57 ? -24.66882 22.92209 46.98410 1.000 29.77509 43 GLN B N 1
ATOM 2136 C CA . GLN B 1 57 ? -24.43998 21.49179 46.81397 1.000 30.55602 43 GLN B CA 1
ATOM 2137 C C . GLN B 1 57 ? -23.51624 20.95152 47.89795 1.000 28.71805 43 GLN B C 1
ATOM 2138 O O . GLN B 1 57 ? -23.72443 19.84611 48.40969 1.000 30.73555 43 GLN B O 1
ATOM 2144 N N . LEU B 1 58 ? -22.48371 21.71466 48.25394 1.000 31.20137 44 LEU B N 1
ATOM 2145 C CA . LEU B 1 58 ? -21.57274 21.27740 49.30736 1.000 30.92847 44 LEU B CA 1
ATOM 2146 C C . LEU B 1 58 ? -22.27132 21.27244 50.66027 1.000 31.81120 44 LEU B C 1
ATOM 2147 O O . LEU B 1 58 ? -22.04316 20.37826 51.48247 1.000 36.08109 44 LEU B O 1
ATOM 2152 N N . ILE B 1 59 ? -23.14545 22.25399 50.89323 1.000 32.76632 45 ILE B N 1
ATOM 2153 C CA . ILE B 1 59 ? -23.92066 22.30292 52.13086 1.000 32.39654 45 ILE B CA 1
ATOM 2154 C C . ILE B 1 59 ? -24.82375 21.08040 52.24606 1.000 34.83833 45 ILE B C 1
ATOM 2155 O O . ILE B 1 59 ? -24.95931 20.48628 53.32370 1.000 33.18072 45 ILE B O 1
ATOM 2160 N N . LEU B 1 60 ? -25.44352 20.67657 51.13399 1.000 33.76865 46 LEU B N 1
ATOM 2161 C CA . LEU B 1 60 ? -26.23566 19.45107 51.12415 1.000 31.43579 46 LEU B CA 1
ATOM 2162 C C . LEU B 1 60 ? -25.35730 18.22400 51.33711 1.000 33.77624 46 LEU B C 1
ATOM 2163 O O . LEU B 1 60 ? -25.73839 17.29308 52.05793 1.000 37.11922 46 LEU B O 1
ATOM 2168 N N . PHE B 1 61 ? -24.18081 18.20147 50.70729 1.000 32.65533 47 PHE B N 1
ATOM 2169 C CA . PHE B 1 61 ? -23.26404 17.07627 50.86744 1.000 36.99787 47 PHE B CA 1
ATOM 2170 C C . PHE B 1 61 ? -22.74962 16.97297 52.30159 1.000 35.09429 47 PHE B C 1
ATOM 2171 O O . PHE B 1 61 ? -22.58803 15.86799 52.83309 1.000 35.56410 47 PHE B O 1
ATOM 2179 N N . ASN B 1 62 ? -22.47829 18.10854 52.93874 1.000 37.87590 48 ASN B N 1
ATOM 2180 C CA . ASN B 1 62 ? -21.94047 18.13000 54.29550 1.000 38.91847 48 ASN B CA 1
ATOM 2181 C C . ASN B 1 62 ? -23.01504 17.99842 55.36607 1.000 40.38420 48 ASN B C 1
ATOM 2182 O O . ASN B 1 62 ? -22.67943 17.99980 56.55344 1.000 40.22476 48 ASN B O 1
ATOM 2187 N N . HIS B 1 63 ? -24.28985 17.89575 54.98188 1.000 37.00180 49 HIS B N 1
ATOM 2188 C CA . HIS B 1 63 ? -25.39954 17.86317 55.93921 1.000 41.21884 49 HIS B CA 1
ATOM 2189 C C . HIS B 1 63 ? -25.43490 19.12883 56.79146 1.000 41.56981 49 HIS B C 1
ATOM 2190 O O . HIS B 1 63 ? -25.77070 19.09227 57.97570 1.000 39.41619 49 HIS B O 1
ATOM 2197 N N . GLU B 1 64 ? -25.08068 20.26017 56.19323 1.000 37.35367 50 GLU B N 1
ATOM 2198 C CA . GLU B 1 64 ? -25.11196 21.50787 56.93547 1.000 38.74762 50 GLU B CA 1
ATOM 2199 C C . GLU B 1 64 ? -26.53657 22.05858 56.96279 1.000 41.04225 50 GLU B C 1
ATOM 2200 O O . GLU B 1 64 ? -27.45921 21.50766 56.35922 1.000 38.50237 50 GLU B O 1
ATOM 2206 N N . HIS B 1 65 ? -26.72585 23.15014 57.69756 1.000 39.34018 51 HIS B N 1
ATOM 2207 C CA . HIS B 1 65 ? -28.05344 23.56704 58.12133 1.000 41.18717 51 HIS B CA 1
ATOM 2208 C C . HIS B 1 65 ? -28.58760 24.79442 57.40035 1.000 45.14710 51 HIS B C 1
ATOM 2209 O O . HIS B 1 65 ? -29.80344 24.89438 57.20663 1.000 43.99838 51 HIS B O 1
ATOM 2216 N N . SER B 1 66 ? -27.72181 25.72113 56.99049 1.000 44.86945 52 SER B N 1
ATOM 2217 C CA . SER B 1 66 ? -28.16521 27.03111 56.53816 1.000 41.02003 52 SER B CA 1
ATOM 2218 C C . SER B 1 66 ? -27.43401 27.43367 55.26835 1.000 41.57178 52 SER B C 1
ATOM 2219 O O . SER B 1 66 ? -26.22360 27.23220 55.14872 1.000 41.68608 52 SER B O 1
ATOM 2222 N N . TYR B 1 67 ? -28.17667 28.01277 54.32922 1.000 40.42408 53 TYR B N 1
ATOM 2223 C CA . TYR B 1 67 ? -27.60093 28.54635 53.10451 1.000 40.87702 53 TYR B CA 1
ATOM 2224 C C . TYR B 1 67 ? -28.23954 29.89290 52.81347 1.000 46.02149 53 TYR B C 1
ATOM 2225 O O . TYR B 1 67 ? -29.46147 30.03564 52.89827 1.000 45.00064 53 TYR B O 1
ATOM 2234 N N . SER B 1 68 ? -27.41411 30.87647 52.47862 1.000 47.53988 54 SER B N 1
ATOM 2235 C CA . SER B 1 68 ? -27.90701 32.19042 52.10384 1.000 54.42192 54 SER B CA 1
ATOM 2236 C C . SER B 1 68 ? -27.06009 32.73137 50.96462 1.000 57.04603 54 SER B C 1
ATOM 2237 O O . SER B 1 68 ? -25.83500 32.58202 50.96681 1.000 57.07677 54 SER B O 1
ATOM 2240 N N . HIS B 1 69 ? -27.71741 33.35364 49.99039 1.000 62.89423 55 HIS B N 1
ATOM 2241 C CA . HIS B 1 69 ? -27.01453 34.02103 48.90840 1.000 66.40824 55 HIS B CA 1
ATOM 2242 C C . HIS B 1 69 ? -27.68625 35.34949 48.60875 1.000 75.20165 55 HIS B C 1
ATOM 2243 O O . HIS B 1 69 ? -28.91645 35.44183 48.56331 1.000 74.79871 55 HIS B O 1
ATOM 2250 N N . HIS B 1 70 ? -26.86156 36.37207 48.38698 1.000 89.44232 56 HIS B N 1
ATOM 2251 C CA . HIS B 1 70 ? -27.34525 37.71924 48.12456 1.000 91.21992 56 HIS B CA 1
ATOM 2252 C C . HIS B 1 70 ? -26.83602 38.27153 46.79868 1.000 92.89215 56 HIS B C 1
ATOM 2253 O O . HIS B 1 70 ? -27.01255 39.46796 46.53268 0.787 94.85379 56 HIS B O 1
ATOM 2260 N N . GLY B 1 71 ? -26.20813 37.43593 45.96790 0.873 83.14658 57 GLY B N 1
ATOM 2261 C CA . GLY B 1 71 ? -25.63914 37.85951 44.70091 0.873 84.78726 57 GLY B CA 1
ATOM 2262 C C . GLY B 1 71 ? -26.65417 38.25238 43.65007 0.873 87.16348 57 GLY B C 1
ATOM 2263 O O . GLY B 1 71 ? -26.26509 38.84660 42.63871 0.873 84.69970 57 GLY B O 1
ATOM 2264 N N . ILE B 1 72 ? -27.93492 37.93572 43.85037 0.348 87.89749 58 ILE B N 1
ATOM 2265 C CA . ILE B 1 72 ? -28.96037 38.39517 42.92169 1.000 89.09974 58 ILE B CA 1
ATOM 2266 C C . ILE B 1 72 ? -29.23016 39.87059 43.18184 0.576 90.35069 58 ILE B C 1
ATOM 2267 O O . ILE B 1 72 ? -29.16414 40.34455 44.32330 1.000 91.02592 58 ILE B O 1
ATOM 2272 N N . LEU B 1 73 ? -29.53171 40.60224 42.10913 1.000 91.59933 59 LEU B N 1
ATOM 2273 C CA . LEU B 1 73 ? -29.67502 42.04803 42.19697 1.000 88.41931 59 LEU B CA 1
ATOM 2274 C C . LEU B 1 73 ? -30.91723 42.45261 42.97673 1.000 87.91004 59 LEU B C 1
ATOM 2275 O O . LEU B 1 73 ? -30.98862 43.57725 43.48238 1.000 92.63762 59 LEU B O 1
ATOM 2280 N N . GLY B 1 74 ? -31.90065 41.56176 43.08461 1.000 89.29262 60 GLY B N 1
ATOM 2281 C CA . GLY B 1 74 ? -33.20076 41.94912 43.59230 1.000 87.97346 60 GLY B CA 1
ATOM 2282 C C . GLY B 1 74 ? -33.50812 41.52496 45.01344 1.000 83.18447 60 GLY B C 1
ATOM 2283 O O . GLY B 1 74 ? -34.02071 42.32697 45.79667 1.000 78.54471 60 GLY B O 1
ATOM 2284 N N . SER B 1 75 ? -33.22069 40.27394 45.36423 1.000 87.19357 61 SER B N 1
ATOM 2285 C CA . SER B 1 75 ? -33.64602 39.75986 46.65672 1.000 82.67528 61 SER B CA 1
ATOM 2286 C C . SER B 1 75 ? -32.78856 38.56436 47.03947 1.000 85.29040 61 SER B C 1
ATOM 2287 O O . SER B 1 75 ? -32.50574 37.70428 46.20336 1.000 81.44370 61 SER B O 1
ATOM 2290 N N . SER B 1 76 ? -32.40628 38.50654 48.31247 1.000 83.15327 62 SER B N 1
ATOM 2291 C CA . SER B 1 76 ? -31.60813 37.40143 48.81422 1.000 79.98907 62 SER B CA 1
ATOM 2292 C C . SER B 1 76 ? -32.41350 36.10153 48.80120 1.000 79.42248 62 SER B C 1
ATOM 2293 O O . SER B 1 76 ? -33.64048 36.08989 48.65738 1.000 79.36266 62 SER B O 1
ATOM 2296 N N . ILE B 1 77 ? -31.69307 34.99224 48.94393 1.000 69.85043 63 ILE B N 1
ATOM 2297 C CA . ILE B 1 77 ? -32.27456 33.65904 49.02502 1.000 62.55277 63 ILE B CA 1
ATOM 2298 C C . ILE B 1 77 ? -31.72097 32.98642 50.27075 1.000 59.83335 63 ILE B C 1
ATOM 2299 O O . ILE B 1 77 ? -30.50264 32.94921 50.46841 1.000 56.75295 63 ILE B O 1
ATOM 2304 N N . GLU B 1 78 ? -32.60907 32.46344 51.10975 1.000 51.98355 64 GLU B N 1
ATOM 2305 C CA . GLU B 1 78 ? -32.21801 31.72635 52.30326 1.000 48.83639 64 GLU B CA 1
ATOM 2306 C C . GLU B 1 78 ? -32.86203 30.34946 52.26997 1.000 47.65333 64 GLU B C 1
ATOM 2307 O O . GLU B 1 78 ? -34.06008 30.22673 51.99862 1.000 43.38728 64 GLU B O 1
ATOM 2313 N N . ILE B 1 79 ? -32.06488 29.31959 52.53233 1.000 39.05557 65 ILE B N 1
ATOM 2314 C CA . ILE B 1 79 ? -32.53922 27.94454 52.58730 1.000 39.16570 65 ILE B CA 1
ATOM 2315 C C . ILE B 1 79 ? -32.13893 27.36017 53.93265 1.000 39.59211 65 ILE B C 1
ATOM 2316 O O . ILE B 1 79 ? -30.97370 27.45139 54.33265 1.000 40.94200 65 ILE B O 1
ATOM 2321 N N . LEU B 1 80 ? -33.10820 26.77654 54.62873 1.000 40.11507 66 LEU B N 1
ATOM 2322 C CA . LEU B 1 80 ? -32.87810 26.12676 55.90971 1.000 40.79948 66 LEU B CA 1
ATOM 2323 C C . LEU B 1 80 ? -33.17465 24.64119 55.77064 1.000 41.43822 66 LEU B C 1
ATOM 2324 O O . LEU B 1 80 ? -34.27661 24.25830 55.36538 1.000 37.32859 66 LEU B O 1
ATOM 2329 N N . LEU B 1 81 ? -32.19303 23.81193 56.10469 1.000 35.08567 67 LEU B N 1
ATOM 2330 C CA . LEU B 1 81 ? -32.33007 22.36309 56.04244 1.000 38.03397 67 LEU B CA 1
ATOM 2331 C C . LEU B 1 81 ? -32.63119 21.85634 57.44841 1.000 41.99547 67 LEU B C 1
ATOM 2332 O O . LEU B 1 81 ? -31.77774 21.92649 58.33724 1.000 41.19669 67 LEU B O 1
ATOM 2337 N N . HIS B 1 82 ? -33.84928 21.35804 57.65240 1.000 38.66246 68 HIS B N 1
ATOM 2338 C CA . HIS B 1 82 ? -34.26779 20.81896 58.94505 1.000 41.24789 68 HIS B CA 1
ATOM 2339 C C . HIS B 1 82 ? -34.14539 19.29980 58.88354 1.000 45.85699 68 HIS B C 1
ATOM 2340 O O . HIS B 1 82 ? -35.10527 18.57267 58.62006 1.000 44.28536 68 HIS B O 1
ATOM 2347 N N . TRP B 1 83 ? -32.93044 18.82346 59.16537 1.000 44.43291 69 TRP B N 1
ATOM 2348 C CA . TRP B 1 83 ? -32.60472 17.41692 58.95574 1.000 43.69422 69 TRP B CA 1
ATOM 2349 C C . TRP B 1 83 ? -33.40886 16.49125 59.85758 1.000 47.70358 69 TRP B C 1
ATOM 2350 O O . TRP B 1 83 ? -33.74885 15.37555 59.44597 1.000 53.28650 69 TRP B O 1
ATOM 2361 N N . GLU B 1 84 ? -33.71705 16.91646 61.08535 1.000 47.12012 70 GLU B N 1
ATOM 2362 C CA . GLU B 1 84 ? -34.49726 16.04856 61.95965 1.000 49.89169 70 GLU B CA 1
ATOM 2363 C C . GLU B 1 84 ? -35.95150 15.98414 61.51121 1.000 52.12760 70 GLU B C 1
ATOM 2364 O O . GLU B 1 84 ? -36.57533 14.91821 61.56881 1.000 56.94760 70 GLU B O 1
ATOM 2370 N N . GLN B 1 85 ? -36.51143 17.11122 61.06785 1.000 49.52678 71 GLN B N 1
ATOM 2371 C CA . GLN B 1 85 ? -37.88061 17.14152 60.56125 1.000 48.04918 71 GLN B CA 1
ATOM 2372 C C . GLN B 1 85 ? -37.98450 16.65877 59.11981 1.000 49.51200 71 GLN B C 1
ATOM 2373 O O . GLN B 1 85 ? -39.09761 16.59564 58.58139 1.000 46.04262 71 GLN B O 1
ATOM 2379 N N . ASN B 1 86 ? -36.85378 16.32949 58.49231 1.000 47.05685 72 ASN B N 1
ATOM 2380 C CA . ASN B 1 86 ? -36.81416 15.77041 57.14173 1.000 45.72025 72 ASN B CA 1
ATOM 2381 C C . ASN B 1 86 ? -37.52752 16.67661 56.14041 1.000 45.32580 72 ASN B C 1
ATOM 2382 O O . ASN B 1 86 ? -38.19297 16.20754 55.21301 1.000 44.84136 72 ASN B O 1
ATOM 2387 N N . ASN B 1 87 ? -37.39756 17.98883 56.32948 1.000 38.46906 73 ASN B N 1
ATOM 2388 C CA . ASN B 1 87 ? -37.95118 18.93756 55.37600 1.000 43.05928 73 ASN B CA 1
ATOM 2389 C C . ASN B 1 87 ? -37.01885 20.14137 55.25832 1.000 40.36932 73 ASN B C 1
ATOM 2390 O O . ASN B 1 87 ? -35.99590 20.23648 55.94551 1.000 41.17502 73 ASN B O 1
ATOM 2395 N N . VAL B 1 88 ? -37.37660 21.05542 54.35567 1.000 36.09724 74 VAL B N 1
ATOM 2396 C CA . VAL B 1 88 ? -36.53949 22.19213 53.97798 1.000 34.66101 74 VAL B CA 1
ATOM 2397 C C . VAL B 1 88 ? -37.42727 23.42194 53.81590 1.000 42.60142 74 VAL B C 1
ATOM 2398 O O . VAL B 1 88 ? -38.56752 23.31707 53.36100 1.000 41.89224 74 VAL B O 1
ATOM 2402 N N . GLU B 1 89 ? -36.90440 24.58586 54.19623 1.000 39.38347 75 GLU B N 1
ATOM 2403 C CA . GLU B 1 89 ? -37.58004 25.86104 53.98349 1.000 37.27899 75 GLU B CA 1
ATOM 2404 C C . GLU B 1 89 ? -36.78069 26.68405 52.98270 1.000 44.31784 75 GLU B C 1
ATOM 2405 O O . GLU B 1 89 ? -35.58201 26.91641 53.18109 1.000 37.92337 75 GLU B O 1
ATOM 2411 N N . VAL B 1 90 ? -37.44274 27.11915 51.91392 1.000 36.47817 76 VAL B N 1
ATOM 2412 C CA . VAL B 1 90 ? -36.84586 27.98556 50.90267 1.000 39.38497 76 VAL B CA 1
ATOM 2413 C C . VAL B 1 90 ? -37.54176 29.33596 50.97781 1.000 48.52352 76 VAL B C 1
ATOM 2414 O O . VAL B 1 90 ? -38.75305 29.43292 50.73975 1.000 41.18562 76 VAL B O 1
ATOM 2418 N N . MET B 1 91 ? -36.78335 30.37403 51.31617 1.000 42.77869 77 MET B N 1
ATOM 2419 C CA . MET B 1 91 ? -37.30998 31.72526 51.45212 1.000 47.41764 77 MET B CA 1
ATOM 2420 C C . MET B 1 91 ? -36.82945 32.58129 50.28856 1.000 52.64470 77 MET B C 1
ATOM 2421 O O . MET B 1 91 ? -35.63202 32.60478 49.98024 1.000 49.83709 77 MET B O 1
ATOM 2426 N N . TYR B 1 92 ? -37.76114 33.29441 49.65926 1.000 51.23927 78 TYR B N 1
ATOM 2427 C CA . TYR B 1 92 ? -37.45551 34.08950 48.47800 1.000 58.05279 78 TYR B CA 1
ATOM 2428 C C . TYR B 1 92 ? -38.48610 35.19698 48.33287 1.000 64.26626 78 TYR B C 1
ATOM 2429 O O . TYR B 1 92 ? -39.68783 34.91873 48.29951 1.000 67.73521 78 TYR B O 1
ATOM 2438 N N . LEU B 1 93 ? -38.01070 36.44159 48.24069 1.000 65.38012 79 LEU B N 1
ATOM 2439 C CA . LEU B 1 93 ? -38.87511 37.60548 48.02364 1.000 70.97818 79 LEU B CA 1
ATOM 2440 C C . LEU B 1 93 ? -39.98336 37.67610 49.06861 1.000 70.91543 79 LEU B C 1
ATOM 2441 O O . LEU B 1 93 ? -41.13761 37.97618 48.75930 1.000 76.98057 79 LEU B O 1
ATOM 2446 N N . GLU B 1 94 ? -39.62399 37.38474 50.31962 1.000 71.84873 80 GLU B N 1
ATOM 2447 C CA . GLU B 1 94 ? -40.56892 37.32909 51.43816 1.000 75.48838 80 GLU B CA 1
ATOM 2448 C C . GLU B 1 94 ? -41.66777 36.28666 51.21956 1.000 74.16153 80 GLU B C 1
ATOM 2449 O O . GLU B 1 94 ? -42.77619 36.42350 51.74384 0.965 74.48210 80 GLU B O 1
ATOM 2455 N N . THR B 1 95 ? -41.37116 35.24114 50.45023 1.000 69.34845 81 THR B N 1
ATOM 2456 C CA . THR B 1 95 ? -42.21663 34.06145 50.33105 1.000 61.90057 81 THR B CA 1
ATOM 2457 C C . THR B 1 95 ? -41.49392 32.86667 50.94268 1.000 61.29041 81 THR B C 1
ATOM 2458 O O . THR B 1 95 ? -40.26498 32.84485 51.03294 1.000 59.22779 81 THR B O 1
ATOM 2462 N N . LYS B 1 96 ? -42.26299 31.86363 51.36401 1.000 56.32481 82 LYS B N 1
ATOM 2463 C CA . LYS B 1 96 ? -41.68659 30.67006 51.97103 1.000 51.59892 82 LYS B CA 1
ATOM 2464 C C . LYS B 1 96 ? -42.31683 29.42576 51.36568 1.000 53.79305 82 LYS B C 1
ATOM 2465 O O . LYS B 1 96 ? -43.54529 29.31253 51.30838 1.000 54.07688 82 LYS B O 1
ATOM 2471 N N . VAL B 1 97 ? -41.47430 28.49406 50.92649 1.000 44.50502 83 VAL B N 1
ATOM 2472 C CA . VAL B 1 97 ? -41.91309 27.20332 50.41308 1.000 40.45542 83 VAL B CA 1
ATOM 2473 C C . VAL B 1 97 ? -41.33404 26.12125 51.30976 1.000 43.80624 83 VAL B C 1
ATOM 2474 O O . VAL B 1 97 ? -40.12170 26.09119 51.55121 1.000 40.84428 83 VAL B O 1
ATOM 2478 N N . ALA B 1 98 ? -42.19790 25.24525 51.81101 1.000 38.70941 84 ALA B N 1
ATOM 2479 C CA . ALA B 1 98 ? -41.77203 24.09365 52.59229 1.000 40.39289 84 ALA B CA 1
ATOM 2480 C C . ALA B 1 98 ? -41.72824 22.86581 51.69520 1.000 45.41138 84 ALA B C 1
ATOM 2481 O O . ALA B 1 98 ? -42.71484 22.54358 51.02412 1.000 44.75143 84 ALA B O 1
ATOM 2483 N N . LEU B 1 99 ? -40.58474 22.18875 51.68788 1.000 39.37157 85 LEU B N 1
ATOM 2484 C CA . LEU B 1 99 ? -40.36356 21.00339 50.87524 1.000 41.67471 85 LEU B CA 1
ATOM 2485 C C . LEU B 1 99 ? -39.91823 19.86565 51.77243 1.000 38.86797 85 LEU B C 1
ATOM 2486 O O . LEU B 1 99 ? -39.16170 20.08372 52.72062 1.000 42.09824 85 LEU B O 1
ATOM 2491 N N . SER B 1 100 ? -40.36288 18.65240 51.46229 1.000 38.61237 86 SER B N 1
ATOM 2492 C CA . SER B 1 100 ? -39.73028 17.49710 52.07377 1.000 39.75580 86 SER B CA 1
ATOM 2493 C C . SER B 1 100 ? -38.27882 17.40753 51.60905 1.000 37.49700 86 SER B C 1
ATOM 2494 O O . SER B 1 100 ? -37.88984 17.97349 50.58106 1.000 33.38512 86 SER B O 1
ATOM 2497 N N . MET B 1 101 ? -37.46460 16.68978 52.38524 1.000 37.68453 87 MET B N 1
ATOM 2498 C CA . MET B 1 101 ? -36.06617 16.52932 51.99518 1.000 38.54919 87 MET B CA 1
ATOM 2499 C C . MET B 1 101 ? -35.95059 15.81240 50.65385 1.000 36.90564 87 MET B C 1
ATOM 2500 O O . MET B 1 101 ? -35.07555 16.13481 49.84298 1.000 37.97799 87 MET B O 1
ATOM 2505 N N . ILE B 1 102 ? -36.84841 14.86341 50.38246 1.000 41.06679 88 ILE B N 1
ATOM 2506 C CA . ILE B 1 102 ? -36.77608 14.12461 49.12317 1.000 41.29656 88 ILE B CA 1
ATOM 2507 C C . ILE B 1 102 ? -37.14022 15.02343 47.94354 1.000 40.11975 88 ILE B C 1
ATOM 2508 O O . ILE B 1 102 ? -36.53242 14.93322 46.86899 1.000 38.94591 88 ILE B O 1
ATOM 2513 N N . ASP B 1 103 ? -38.11626 15.91910 48.12466 1.000 40.71314 89 ASP B N 1
ATOM 2514 C CA . ASP B 1 103 ? -38.48066 16.82747 47.04306 1.000 37.79550 89 ASP B CA 1
ATOM 2515 C C . ASP B 1 103 ? -37.42454 17.90098 46.84785 1.000 37.50319 89 ASP B C 1
ATOM 2516 O O . ASP B 1 103 ? -37.19716 18.35035 45.71738 1.000 32.18563 89 ASP B O 1
ATOM 2521 N N . PHE B 1 104 ? -36.78556 18.33244 47.93624 1.000 34.39136 90 PHE B N 1
ATOM 2522 C CA . PHE B 1 104 ? -35.69434 19.28785 47.82931 1.000 33.60319 90 PHE B CA 1
ATOM 2523 C C . PHE B 1 104 ? -34.56033 18.72461 46.97916 1.000 34.14843 90 PHE B C 1
ATOM 2524 O O . PHE B 1 104 ? -34.04070 19.40409 46.09410 1.000 30.35337 90 PHE B O 1
ATOM 2532 N N A ARG B 1 105 ? -34.17320 17.47384 47.25317 0.573 33.81602 91 ARG B N 1
ATOM 2533 N N B ARG B 1 105 ? -34.18445 17.46147 47.22062 0.427 33.78485 91 ARG B N 1
ATOM 2534 C CA A ARG B 1 105 ? -33.13996 16.82383 46.45373 0.573 35.34840 91 ARG B CA 1
ATOM 2535 C CA B ARG B 1 105 ? -33.11362 16.86009 46.42950 0.427 36.84195 91 ARG B CA 1
ATOM 2536 C C A ARG B 1 105 ? -33.57380 16.68134 45.00397 0.573 33.67604 91 ARG B C 1
ATOM 2537 C C B ARG B 1 105 ? -33.55410 16.60744 44.99423 0.427 33.68711 91 ARG B C 1
ATOM 2538 O O A ARG B 1 105 ? -32.76620 16.86939 44.08454 0.573 30.62942 91 ARG B O 1
ATOM 2539 O O B ARG B 1 105 ? -32.73007 16.67559 44.07436 0.427 30.38670 91 ARG B O 1
ATOM 2554 N N . ARG B 1 106 ? -34.84111 16.32496 44.77599 1.000 29.80261 92 ARG B N 1
ATOM 2555 C CA . ARG B 1 106 ? -35.32829 16.16876 43.41152 1.000 31.73724 92 ARG B CA 1
ATOM 2556 C C . ARG B 1 106 ? -35.32324 17.50104 42.68144 1.000 31.02987 92 ARG B C 1
ATOM 2557 O O . ARG B 1 106 ? -34.89531 17.57859 41.52351 1.000 34.07930 92 ARG B O 1
ATOM 2565 N N . TRP B 1 107 ? -35.77408 18.56292 43.35441 1.000 30.32734 93 TRP B N 1
ATOM 2566 C CA . TRP B 1 107 ? -35.79701 19.88527 42.73880 1.000 33.28079 93 TRP B CA 1
ATOM 2567 C C . TRP B 1 107 ? -34.39626 20.31885 42.32115 1.000 29.35490 93 TRP B C 1
ATOM 2568 O O . TRP B 1 107 ? -34.18925 20.79185 41.19829 1.000 27.46468 93 TRP B O 1
ATOM 2579 N N . LEU B 1 108 ? -33.41535 20.16327 43.21176 1.000 31.20532 94 LEU B N 1
ATOM 2580 C CA . LEU B 1 108 ? -32.05130 20.54084 42.85033 1.000 26.43061 94 LEU B CA 1
ATOM 2581 C C . LEU B 1 108 ? -31.50886 19.65815 41.73615 1.000 27.79831 94 LEU B C 1
ATOM 2582 O O . LEU B 1 108 ? -30.78907 20.13951 40.85282 1.000 28.80650 94 LEU B O 1
ATOM 2587 N N . ALA B 1 109 ? -31.83997 18.36519 41.76206 1.000 28.33864 95 ALA B N 1
ATOM 2588 C CA . ALA B 1 109 ? -31.30523 17.43800 40.76874 1.000 29.60234 95 ALA B CA 1
ATOM 2589 C C . ALA B 1 109 ? -31.75095 17.81349 39.36144 1.000 31.98071 95 ALA B C 1
ATOM 2590 O O . ALA B 1 109 ? -30.95169 17.78973 38.41698 1.000 27.11005 95 ALA B O 1
ATOM 2592 N N . TYR B 1 110 ? -33.03004 18.15634 39.19579 1.000 30.56627 96 TYR B N 1
ATOM 2593 C CA . TYR B 1 110 ? -33.50017 18.52964 37.86772 1.000 32.40683 96 TYR B CA 1
ATOM 2594 C C . TYR B 1 110 ? -33.06794 19.93943 37.48783 1.000 31.95993 96 TYR B C 1
ATOM 2595 O O . TYR B 1 110 ? -32.87861 20.22128 36.29961 1.000 32.09347 96 TYR B O 1
ATOM 2604 N N . THR B 1 111 ? -32.90400 20.82785 38.46832 1.000 29.00292 97 THR B N 1
ATOM 2605 C CA . THR B 1 111 ? -32.27063 22.11212 38.20044 1.000 27.70528 97 THR B CA 1
ATOM 2606 C C . THR B 1 111 ? -30.86077 21.90329 37.66478 1.000 31.56053 97 THR B C 1
ATOM 2607 O O . THR B 1 111 ? -30.47627 22.48450 36.64405 1.000 30.40084 97 THR B O 1
ATOM 2611 N N . ASP B 1 112 ? -30.08166 21.05931 38.34697 1.000 28.06309 98 ASP B N 1
ATOM 2612 C CA . ASP B 1 112 ? -28.71569 20.76064 37.91692 1.000 30.05202 98 ASP B CA 1
ATOM 2613 C C . ASP B 1 112 ? -28.70818 20.14128 36.52201 1.000 30.66695 98 ASP B C 1
ATOM 2614 O O . ASP B 1 112 ? -27.99559 20.60198 35.62042 1.000 31.64269 98 ASP B O 1
ATOM 2619 N N . LEU B 1 113 ? -29.52939 19.11178 36.32079 1.000 29.22069 99 LEU B N 1
ATOM 2620 C CA . LEU B 1 113 ? -29.57243 18.40720 35.04172 1.000 31.86644 99 LEU B CA 1
ATOM 2621 C C . LEU B 1 113 ? -29.87553 19.34785 33.87842 1.000 27.90044 99 LEU B C 1
ATOM 2622 O O . LEU B 1 113 ? -29.18737 19.33249 32.84919 1.000 27.74990 99 LEU B O 1
ATOM 2627 N N . LEU B 1 114 ? -30.90676 20.17583 34.02103 1.000 25.55711 100 LEU B N 1
ATOM 2628 C CA . LEU B 1 114 ? -31.43557 20.90433 32.87512 1.000 28.68945 100 LEU B CA 1
ATOM 2629 C C . LEU B 1 114 ? -30.82545 22.28606 32.68751 1.000 28.08536 100 LEU B C 1
ATOM 2630 O O . LEU B 1 114 ? -30.82187 22.79486 31.55888 1.000 29.28112 100 LEU B O 1
ATOM 2635 N N . LEU B 1 115 ? -30.31115 22.90903 33.74783 1.000 28.48572 101 LEU B N 1
ATOM 2636 C CA . LEU B 1 115 ? -29.92203 24.30838 33.67488 1.000 31.82993 101 LEU B CA 1
ATOM 2637 C C . LEU B 1 115 ? -28.45795 24.59040 33.98664 1.000 28.82980 101 LEU B C 1
ATOM 2638 O O . LEU B 1 115 ? -27.98140 25.67994 33.64630 1.000 30.07894 101 LEU B O 1
ATOM 2643 N N . SER B 1 116 ? -27.74259 23.67304 34.63138 1.000 27.93202 102 SER B N 1
ATOM 2644 C CA . SER B 1 116 ? -26.36935 23.96645 35.02399 1.000 27.54435 102 SER B CA 1
ATOM 2645 C C . SER B 1 116 ? -25.44387 23.90934 33.81034 1.000 29.38405 102 SER B C 1
ATOM 2646 O O . SER B 1 116 ? -25.55015 22.99264 32.99001 1.000 25.58143 102 SER B O 1
ATOM 2649 N N . PRO B 1 117 ? -24.53110 24.87127 33.67245 1.000 30.16089 103 PRO B N 1
ATOM 2650 C CA . PRO B 1 117 ? -23.55560 24.81672 32.57855 1.000 37.17457 103 PRO B CA 1
ATOM 2651 C C . PRO B 1 117 ? -22.71186 23.55265 32.64293 1.000 35.05323 103 PRO B C 1
ATOM 2652 O O . PRO B 1 117 ? -22.47292 22.99065 33.71398 1.000 30.23482 103 PRO B O 1
ATOM 2656 N N . ILE B 1 118 ? -22.25900 23.11209 31.47100 1.000 30.55786 104 ILE B N 1
ATOM 2657 C CA . ILE B 1 118 ? -21.40562 21.93878 31.32132 1.000 33.12407 104 ILE B CA 1
ATOM 2658 C C . ILE B 1 118 ? -20.13386 22.38049 30.61002 1.000 32.14500 104 ILE B C 1
ATOM 2659 O O . ILE B 1 118 ? -20.19978 22.98877 29.53693 1.000 30.52397 104 ILE B O 1
ATOM 2664 N N . LEU B 1 119 ? -18.98348 22.08600 31.21625 1.000 31.01855 105 LEU B N 1
ATOM 2665 C CA . LEU B 1 119 ? -17.71262 22.57844 30.70788 1.000 29.11351 105 LEU B CA 1
ATOM 2666 C C . LEU B 1 119 ? -17.30434 21.84783 29.43203 1.000 28.75106 105 LEU B C 1
ATOM 2667 O O . LEU B 1 119 ? -17.62929 20.67193 29.24562 1.000 29.34031 105 LEU B O 1
ATOM 2672 N N . PRO B 1 120 ? -16.57155 22.51509 28.54462 1.000 32.15458 106 PRO B N 1
ATOM 2673 C CA . PRO B 1 120 ? -16.02838 21.83419 27.36756 1.000 31.34331 106 PRO B CA 1
ATOM 2674 C C . PRO B 1 120 ? -15.01458 20.76674 27.74926 1.000 30.52532 106 PRO B C 1
ATOM 2675 O O . PRO B 1 120 ? -14.35712 20.83709 28.79319 1.000 30.71359 106 PRO B O 1
ATOM 2679 N N . LEU B 1 121 ? -14.89561 19.76766 26.87858 1.000 32.17865 107 LEU B N 1
ATOM 2680 C CA . LEU B 1 121 ? -13.82049 18.79495 27.00927 1.000 32.90080 107 LEU B CA 1
ATOM 2681 C C . LEU B 1 121 ? -12.47230 19.49595 26.90893 1.000 33.89160 107 LEU B C 1
ATOM 2682 O O . LEU B 1 121 ? -12.30257 20.45041 26.14301 1.000 31.23308 107 LEU B O 1
ATOM 2687 N N . GLY B 1 122 ? -11.50788 19.01398 27.68675 1.000 27.22799 108 GLY B N 1
ATOM 2688 C CA . GLY B 1 122 ? -10.17770 19.58678 27.69159 1.000 31.56714 108 GLY B CA 1
ATOM 2689 C C . GLY B 1 122 ? -10.02145 20.81288 28.56252 1.000 34.33953 108 GLY B C 1
ATOM 2690 O O . GLY B 1 122 ? -8.93049 21.40096 28.59220 1.000 31.75887 108 GLY B O 1
ATOM 2691 N N . THR B 1 123 ? -11.07657 21.22102 29.26077 1.000 29.54688 109 THR B N 1
ATOM 2692 C CA . THR B 1 123 ? -10.99282 22.35108 30.17125 1.000 29.50958 109 THR B CA 1
ATOM 2693 C C . THR B 1 123 ? -10.06916 22.01777 31.33619 1.000 31.48915 109 THR B C 1
ATOM 2694 O O . THR B 1 123 ? -10.10781 20.91051 31.87958 1.000 29.35392 109 THR B O 1
ATOM 2698 N N . THR B 1 124 ? -9.23452 22.98199 31.71444 1.000 33.10236 110 THR B N 1
ATOM 2699 C CA . THR B 1 124 ? -8.34744 22.85321 32.86362 1.000 29.92755 110 THR B CA 1
ATOM 2700 C C . THR B 1 124 ? -8.97457 23.52793 34.07644 1.000 31.65756 110 THR B C 1
ATOM 2701 O O . THR B 1 124 ? -9.35371 24.70279 34.01439 1.000 33.16284 110 THR B O 1
ATOM 2705 N N . ILE B 1 125 ? -9.06881 22.78860 35.18112 1.000 32.41210 111 ILE B N 1
ATOM 2706 C CA . ILE B 1 125 ? -9.75048 23.26083 36.37706 1.000 32.43093 111 ILE B CA 1
ATOM 2707 C C . ILE B 1 125 ? -8.83381 23.08356 37.57816 1.000 30.85163 111 ILE B C 1
ATOM 2708 O O . ILE B 1 125 ? -7.91182 22.26683 37.57018 1.000 31.17424 111 ILE B O 1
ATOM 2713 N N . GLU B 1 126 ? -9.10333 23.86418 38.62004 1.000 33.25014 112 GLU B N 1
ATOM 2714 C CA . GLU B 1 126 ? -8.46490 23.68722 39.91851 1.000 36.79606 112 GLU B CA 1
ATOM 2715 C C . GLU B 1 126 ? -9.47798 23.08037 40.87699 1.000 33.17966 112 GLU B C 1
ATOM 2716 O O . GLU B 1 126 ? -10.61650 23.55105 40.95832 1.000 36.95424 112 GLU B O 1
ATOM 2722 N N . LEU B 1 127 ? -9.06967 22.03607 41.59031 1.000 34.52564 113 LEU B N 1
ATOM 2723 C CA . LEU B 1 127 ? -9.95551 21.30997 42.48738 1.000 34.20405 113 LEU B CA 1
ATOM 2724 C C . LEU B 1 127 ? -9.73911 21.73607 43.93682 1.000 37.35199 113 LEU B C 1
ATOM 2725 O O . LEU B 1 127 ? -8.66006 22.19826 44.31522 1.000 38.09503 113 LEU B O 1
ATOM 2730 N N . ASN B 1 128 ? -10.78621 21.57135 44.74452 1.000 32.87652 114 ASN B N 1
ATOM 2731 C CA . ASN B 1 128 ? -10.72828 21.82746 46.18264 1.000 37.71405 114 ASN B CA 1
ATOM 2732 C C . ASN B 1 128 ? -10.01497 20.66059 46.86076 1.000 34.05273 114 ASN B C 1
ATOM 2733 O O . ASN B 1 128 ? -10.54273 19.54440 46.90366 1.000 37.18745 114 ASN B O 1
ATOM 2738 N N . LYS B 1 129 ? -8.81347 20.90854 47.39326 1.000 36.88409 115 LYS B N 1
ATOM 2739 C CA . LYS B 1 129 ? -8.03566 19.81876 47.97816 1.000 42.17778 115 LYS B CA 1
ATOM 2740 C C . LYS B 1 129 ? -8.72551 19.20476 49.19397 1.000 46.62224 115 LYS B C 1
ATOM 2741 O O . LYS B 1 129 ? -8.51183 18.02463 49.49532 1.000 46.40753 115 LYS B O 1
ATOM 2747 N N . ASP B 1 130 ? -9.55267 19.97864 49.90170 1.000 47.57256 116 ASP B N 1
ATOM 2748 C CA . ASP B 1 130 ? -10.21197 19.46726 51.10056 1.000 45.15311 116 ASP B CA 1
ATOM 2749 C C . ASP B 1 130 ? -11.27071 18.41590 50.78616 1.000 49.12554 116 ASP B C 1
ATOM 2750 O O . ASP B 1 130 ? -11.67147 17.66797 51.68481 1.000 47.31248 116 ASP B O 1
ATOM 2755 N N . LEU B 1 131 ? -11.72536 18.33559 49.53872 1.000 42.18759 117 LEU B N 1
ATOM 2756 C CA . LEU B 1 131 ? -12.71157 17.34895 49.12148 1.000 44.70150 117 LEU B CA 1
ATOM 2757 C C . LEU B 1 131 ? -12.08010 16.12652 48.46792 1.000 50.75460 117 LEU B C 1
ATOM 2758 O O . LEU B 1 131 ? -12.80108 15.24376 47.99423 1.000 47.24574 117 LEU B O 1
ATOM 2763 N N . LEU B 1 132 ? -10.76042 16.05530 48.43362 1.000 48.68485 118 LEU B N 1
ATOM 2764 C CA . LEU B 1 132 ? -10.02259 14.97223 47.81126 1.000 48.18753 118 LEU B CA 1
ATOM 2765 C C . LEU B 1 132 ? -9.35199 14.10758 48.86565 1.000 53.40784 118 LEU B C 1
ATOM 2766 O O . LEU B 1 132 ? -9.07213 14.57193 49.97788 1.000 52.59291 118 LEU B O 1
ATOM 2771 N N . PRO B 1 133 ? -9.07974 12.83973 48.56143 1.000 54.10131 119 PRO B N 1
ATOM 2772 C CA . PRO B 1 133 ? -8.34535 12.00083 49.51367 1.000 56.74433 119 PRO B CA 1
ATOM 2773 C C . PRO B 1 133 ? -6.99770 12.61493 49.86826 1.000 56.30648 119 PRO B C 1
ATOM 2774 O O . PRO B 1 133 ? -6.27950 13.12477 49.00486 1.000 52.18761 119 PRO B O 1
ATOM 2778 N N . ALA B 1 134 ? -6.66541 12.56239 51.16204 1.000 58.23616 120 ALA B N 1
ATOM 2779 C CA . ALA B 1 134 ? -5.46383 13.23131 51.65162 1.000 53.55617 120 ALA B CA 1
ATOM 2780 C C . ALA B 1 134 ? -4.21561 12.73014 50.93878 1.000 57.00959 120 ALA B C 1
ATOM 2781 O O . ALA B 1 134 ? -3.35808 13.52843 50.54240 1.000 53.73715 120 ALA B O 1
ATOM 2783 N N . ALA B 1 135 ? -4.09892 11.41172 50.75930 1.000 59.13109 121 ALA B N 1
ATOM 2784 C CA . ALA B 1 135 ? -2.91735 10.85839 50.10687 1.000 59.60895 121 ALA B CA 1
ATOM 2785 C C . ALA B 1 135 ? -2.77525 11.38714 48.68641 1.000 58.76589 121 ALA B C 1
ATOM 2786 O O . ALA B 1 135 ? -1.65660 11.58478 48.19965 1.000 65.45682 121 ALA B O 1
ATOM 2788 N N . LEU B 1 136 ? -3.90163 11.64874 48.01799 1.000 55.10622 122 LEU B N 1
ATOM 2789 C CA . LEU B 1 136 ? -3.86707 12.06648 46.62160 1.000 57.18873 122 LEU B CA 1
ATOM 2790 C C . LEU B 1 136 ? -3.30458 13.47547 46.46220 1.000 56.92507 122 LEU B C 1
ATOM 2791 O O . LEU B 1 136 ? -2.68459 13.77858 45.43622 1.000 59.23957 122 LEU B O 1
ATOM 2796 N N . VAL B 1 137 ? -3.49953 14.34654 47.45809 1.000 47.20391 123 VAL B N 1
ATOM 2797 C CA . VAL B 1 137 ? -3.05835 15.73373 47.34646 1.000 52.03911 123 VAL B CA 1
ATOM 2798 C C . VAL B 1 137 ? -1.67177 15.95744 47.92957 1.000 56.43529 123 VAL B C 1
ATOM 2799 O O . VAL B 1 137 ? -1.13523 17.06851 47.81080 1.000 54.80256 123 VAL B O 1
ATOM 2803 N N . THR B 1 138 ? -1.07100 14.93669 48.54807 1.000 53.58114 124 THR B N 1
ATOM 2804 C CA . THR B 1 138 ? 0.18216 15.12940 49.27146 1.000 50.70309 124 THR B CA 1
ATOM 2805 C C . THR B 1 138 ? 1.28037 15.65818 48.36159 1.000 50.71326 124 THR B C 1
ATOM 2806 O O . THR B 1 138 ? 2.00597 16.58686 48.73526 1.000 53.15055 124 THR B O 1
ATOM 2810 N N . SER B 1 139 ? 1.41149 15.09218 47.15818 1.000 48.18679 125 SER B N 1
ATOM 2811 C CA . SER B 1 139 ? 2.50718 15.49315 46.28337 1.000 53.37034 125 SER B CA 1
ATOM 2812 C C . SER B 1 139 ? 2.34183 16.93090 45.81335 1.000 54.43175 125 SER B C 1
ATOM 2813 O O . SER B 1 139 ? 3.33184 17.64730 45.63611 1.000 51.49374 125 SER B O 1
ATOM 2816 N N . MET B 1 140 ? 1.10231 17.37869 45.60855 1.000 42.00601 126 MET B N 1
ATOM 2817 C CA . MET B 1 140 ? 0.91239 18.77019 45.22099 1.000 49.32833 126 MET B CA 1
ATOM 2818 C C . MET B 1 140 ? 1.23090 19.70270 46.37783 1.000 45.72027 126 MET B C 1
ATOM 2819 O O . MET B 1 140 ? 1.87946 20.73682 46.18253 1.000 47.68882 126 MET B O 1
ATOM 2824 N N . ASN B 1 141 ? 0.78873 19.34748 47.59000 1.000 43.81903 127 ASN B N 1
ATOM 2825 C CA . ASN B 1 141 ? 1.13833 20.13232 48.77011 1.000 45.70399 127 ASN B CA 1
ATOM 2826 C C . ASN B 1 141 ? 2.64748 20.23422 48.93711 1.000 45.80216 127 ASN B C 1
ATOM 2827 O O . ASN B 1 141 ? 3.16863 21.27943 49.34598 1.000 48.07348 127 ASN B O 1
ATOM 2832 N N . GLU B 1 142 ? 3.36537 19.15081 48.63565 1.000 47.72845 128 GLU B N 1
ATOM 2833 C CA . GLU B 1 142 ? 4.79087 19.09412 48.93730 1.000 46.92511 128 GLU B CA 1
ATOM 2834 C C . GLU B 1 142 ? 5.58496 20.13371 48.15964 1.000 49.21181 128 GLU B C 1
ATOM 2835 O O . GLU B 1 142 ? 6.66531 20.54863 48.60288 1.000 48.33324 128 GLU B O 1
ATOM 2841 N N . ILE B 1 143 ? 5.07380 20.56830 47.00991 1.000 52.74119 129 ILE B N 1
ATOM 2842 C CA . ILE B 1 143 ? 5.71691 21.60381 46.21410 1.000 56.48548 129 ILE B CA 1
ATOM 2843 C C . ILE B 1 143 ? 4.88202 22.87617 46.16117 1.000 53.33109 129 ILE B C 1
ATOM 2844 O O . ILE B 1 143 ? 5.20137 23.79096 45.39531 1.000 53.56824 129 ILE B O 1
ATOM 2849 N N . GLY B 1 144 ? 3.82131 22.95937 46.95972 1.000 48.10952 130 GLY B N 1
ATOM 2850 C CA . GLY B 1 144 ? 3.03684 24.17607 47.05186 1.000 48.98560 130 GLY B CA 1
ATOM 2851 C C . GLY B 1 144 ? 2.24921 24.52038 45.81359 1.000 55.04251 130 GLY B C 1
ATOM 2852 O O . GLY B 1 144 ? 1.97198 25.70015 45.57197 1.000 57.55436 130 GLY B O 1
ATOM 2853 N N . MET B 1 145 ? 1.87608 23.52444 45.02730 1.000 51.64322 131 MET B N 1
ATOM 2854 C CA . MET B 1 145 ? 1.16366 23.75453 43.78872 1.000 50.70661 131 MET B CA 1
ATOM 2855 C C . MET B 1 145 ? -0.31426 23.40682 43.93635 1.000 47.06763 131 MET B C 1
ATOM 2856 O O . MET B 1 145 ? -0.67376 22.51703 44.70894 1.000 44.81954 131 MET B O 1
ATOM 2861 N N . PRO B 1 146 ? -1.19162 24.09936 43.21235 1.000 48.20500 132 PRO B N 1
ATOM 2862 C CA . PRO B 1 146 ? -2.61557 23.74222 43.24745 1.000 43.17669 132 PRO B CA 1
ATOM 2863 C C . PRO B 1 146 ? -2.87736 22.40910 42.56480 1.000 43.49186 132 PRO B C 1
ATOM 2864 O O . PRO B 1 146 ? -2.08890 21.91912 41.75149 1.000 43.22708 132 PRO B O 1
ATOM 2868 N N . PHE B 1 147 ? -4.02077 21.81879 42.90748 1.000 41.98897 133 PHE B N 1
ATOM 2869 C CA . PHE B 1 147 ? -4.44914 20.57303 42.27922 1.000 39.16732 133 PHE B CA 1
ATOM 2870 C C . PHE B 1 147 ? -5.16055 20.93559 40.98371 1.000 37.45289 133 PHE B C 1
ATOM 2871 O O . PHE B 1 147 ? -6.31265 21.37642 40.99812 1.000 36.02824 133 PHE B O 1
ATOM 2879 N N . LEU B 1 148 ? -4.47556 20.75902 39.85781 1.000 33.79508 134 LEU B N 1
ATOM 2880 C CA . LEU B 1 148 ? -5.04859 21.03871 38.54849 1.000 34.05275 134 LEU B CA 1
ATOM 2881 C C . LEU B 1 148 ? -5.42797 19.74051 37.85031 1.000 35.07549 134 LEU B C 1
ATOM 2882 O O . LEU B 1 148 ? -4.77100 18.70935 38.01264 1.000 33.43023 134 LEU B O 1
ATOM 2887 N N . ALA B 1 149 ? -6.49722 19.80430 37.06086 1.000 32.70771 135 ALA B N 1
ATOM 2888 C CA . ALA B 1 149 ? -7.03732 18.62945 36.39733 1.000 36.13054 135 ALA B CA 1
ATOM 2889 C C . ALA B 1 149 ? -7.60773 19.03221 35.04405 1.000 32.48124 135 ALA B C 1
ATOM 2890 O O . ALA B 1 149 ? -7.90248 20.20476 34.80034 1.000 34.76517 135 ALA B O 1
ATOM 2892 N N . ILE B 1 150 ? -7.76032 18.04169 34.16328 1.000 32.59655 136 ILE B N 1
ATOM 2893 C CA . ILE B 1 150 ? -8.29537 18.23950 32.81639 1.000 31.42188 136 ILE B CA 1
ATOM 2894 C C . ILE B 1 150 ? -9.57059 17.42575 32.66620 1.000 29.53137 136 ILE B C 1
ATOM 2895 O O . ILE B 1 150 ? -9.58623 16.23098 32.97693 1.000 28.97624 136 ILE B O 1
ATOM 2900 N N . VAL B 1 151 ? -10.62140 18.05814 32.14460 1.000 30.00747 137 VAL B N 1
ATOM 2901 C CA . VAL B 1 151 ? -11.88041 17.35929 31.90346 1.000 29.63038 137 VAL B CA 1
ATOM 2902 C C . VAL B 1 151 ? -11.70520 16.38651 30.74109 1.000 29.89045 137 VAL B C 1
ATOM 2903 O O . VAL B 1 151 ? -11.43428 16.79433 29.60500 1.000 32.59392 137 VAL B O 1
ATOM 2907 N N . LEU B 1 152 ? -11.86292 15.09078 31.01829 1.000 28.27446 138 LEU B N 1
ATOM 2908 C CA . LEU B 1 152 ? -11.77122 14.03599 30.01307 1.000 29.68676 138 LEU B CA 1
ATOM 2909 C C . LEU B 1 152 ? -13.13412 13.53355 29.55948 1.000 32.63906 138 LEU B C 1
ATOM 2910 O O . LEU B 1 152 ? -13.29526 13.16427 28.39390 1.000 29.54277 138 LEU B O 1
ATOM 2915 N N . GLY B 1 153 ? -14.10351 13.49614 30.47048 1.000 28.21504 139 GLY B N 1
ATOM 2916 C CA . GLY B 1 153 ? -15.43891 13.00979 30.17571 1.000 29.24162 139 GLY B CA 1
ATOM 2917 C C . GLY B 1 153 ? -16.43856 13.73694 31.04588 1.000 28.18389 139 GLY B C 1
ATOM 2918 O O . GLY B 1 153 ? -16.09063 14.30829 32.08652 1.000 27.77801 139 GLY B O 1
ATOM 2919 N N . ARG B 1 154 ? -17.70026 13.72258 30.60691 1.000 31.20311 140 ARG B N 1
ATOM 2920 C CA . ARG B 1 154 ? -18.72120 14.56317 31.21447 1.000 31.16090 140 ARG B CA 1
ATOM 2921 C C . ARG B 1 154 ? -20.00677 13.77585 31.40968 1.000 32.62758 140 ARG B C 1
ATOM 2922 O O . ARG B 1 154 ? -20.41108 13.01733 30.52515 1.000 33.21968 140 ARG B O 1
ATOM 2930 N N . ARG B 1 155 ? -20.63741 13.96764 32.57099 1.000 28.63350 141 ARG B N 1
ATOM 2931 C CA . ARG B 1 155 ? -21.91621 13.34379 32.92268 1.000 33.43621 141 ARG B CA 1
ATOM 2932 C C . ARG B 1 155 ? -21.92695 11.85622 32.57100 1.000 37.73160 141 ARG B C 1
ATOM 2933 O O . ARG B 1 155 ? -22.76543 11.36451 31.81424 1.000 39.11933 141 ARG B O 1
ATOM 2941 N N . LEU B 1 156 ? -20.96466 11.14179 33.14449 1.000 36.55889 142 LEU B N 1
ATOM 2942 C CA . LEU B 1 156 ? -20.75738 9.73926 32.82226 1.000 40.48903 142 LEU B CA 1
ATOM 2943 C C . LEU B 1 156 ? -21.71798 8.85680 33.60788 1.000 42.68654 142 LEU B C 1
ATOM 2944 O O . LEU B 1 156 ? -21.98687 9.10468 34.78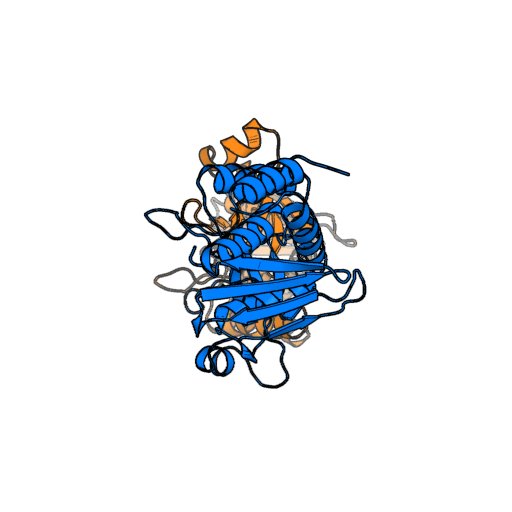710 1.000 36.66828 142 LEU B O 1
ATOM 2949 N N . LEU B 1 157 ? -22.22594 7.81626 32.94978 1.000 43.02761 143 LEU B N 1
ATOM 2950 C CA . LEU B 1 157 ? -23.18833 6.92658 33.58852 1.000 50.08848 143 LEU B CA 1
ATOM 2951 C C . LEU B 1 157 ? -22.49738 6.04183 34.62389 1.000 58.73762 143 LEU B C 1
ATOM 2952 O O . LEU B 1 157 ? -21.36927 5.58849 34.42356 1.000 58.35328 143 LEU B O 1
ATOM 2957 N N A LEU B 1 158 ? -23.18850 5.81289 35.74025 0.732 59.99860 144 LEU B N 1
ATOM 2958 N N B LEU B 1 158 ? -23.20204 5.78059 35.72418 0.268 59.55301 144 LEU B N 1
ATOM 2959 C CA A LEU B 1 158 ? -22.64283 5.07831 36.87746 0.732 64.26115 144 LEU B CA 1
ATOM 2960 C CA B LEU B 1 158 ? -22.60294 5.24421 36.93823 0.268 64.19678 144 LEU B CA 1
ATOM 2961 C C A LEU B 1 158 ? -23.17691 3.64981 36.84301 0.732 69.20677 144 LEU B C 1
ATOM 2962 C C B LEU B 1 158 ? -23.11782 3.84242 37.24229 0.268 68.74195 144 LEU B C 1
ATOM 2963 O O A LEU B 1 158 ? -24.37149 3.41985 37.05955 0.732 69.17754 144 LEU B O 1
ATOM 2964 O O B LEU B 1 158 ? -24.26062 3.49780 36.92490 0.268 69.24101 144 LEU B O 1
ATOM 2973 N N A GLY B 1 159 ? -22.28922 2.69487 36.56661 0.732 72.19983 145 GLY B N 1
ATOM 2974 N N B GLY B 1 159 ? -22.24939 3.03793 37.86156 0.268 70.75979 145 GLY B N 1
ATOM 2975 C CA A GLY B 1 159 ? -22.66203 1.30379 36.46754 0.732 77.97488 145 GLY B CA 1
ATOM 2976 C CA B GLY B 1 159 ? -22.60101 1.72449 38.34820 0.268 75.28303 145 GLY B CA 1
ATOM 2977 C C A GLY B 1 159 ? -22.98819 0.70512 37.81918 0.732 79.85550 145 GLY B C 1
ATOM 2978 C C B GLY B 1 159 ? -23.01607 0.77630 37.24466 0.268 79.79705 145 GLY B C 1
ATOM 2979 O O A GLY B 1 159 ? -22.65761 1.27020 38.86583 0.732 76.25195 145 GLY B O 1
ATOM 2980 O O B GLY B 1 159 ? -22.85142 1.05893 36.05381 0.268 78.98231 145 GLY B O 1
ATOM 2981 N N A PRO B 1 160 ? -23.65071 -0.46090 37.82403 0.732 82.98401 146 PRO B N 1
ATOM 2982 N N B PRO B 1 160 ? -23.54876 -0.38886 37.62590 0.268 82.70343 146 PRO B N 1
ATOM 2983 C CA A PRO B 1 160 ? -24.13762 -1.21219 36.65863 0.732 84.72530 146 PRO B CA 1
ATOM 2984 C CA B PRO B 1 160 ? -24.16645 -1.26998 36.62707 0.268 84.73595 146 PRO B CA 1
ATOM 2985 C C A PRO B 1 160 ? -25.54883 -0.79974 36.23804 0.732 84.47662 146 PRO B C 1
ATOM 2986 C C B PRO B 1 160 ? -25.58536 -0.86713 36.26512 0.268 84.60633 146 PRO B C 1
ATOM 2987 O O A PRO B 1 160 ? -26.00954 -1.13813 35.15072 0.732 84.97969 146 PRO B O 1
ATOM 2988 O O B PRO B 1 160 ? -26.07970 -1.29412 35.21212 0.268 85.01489 146 PRO B O 1
ATOM 2995 N N . GLU B 1 161 ? -26.25147 -0.05686 37.09514 1.000 85.51426 147 GLU B N 1
ATOM 2996 C CA . GLU B 1 161 ? -27.62604 0.33528 36.79697 1.000 87.01686 147 GLU B CA 1
ATOM 2997 C C . GLU B 1 161 ? -27.68210 1.39050 35.69963 1.000 86.03764 147 GLU B C 1
ATOM 2998 O O . GLU B 1 161 ? -28.61350 1.39490 34.88409 1.000 84.48352 147 GLU B O 1
ATOM 3004 N N . ASP B 1 162 ? -26.69117 2.28547 35.66030 1.000 80.67820 148 ASP B N 1
ATOM 3005 C CA . ASP B 1 162 ? -26.69753 3.43748 34.75730 1.000 71.24142 148 ASP B CA 1
ATOM 3006 C C . ASP B 1 162 ? -27.95880 4.27571 34.96232 1.000 67.74161 148 ASP B C 1
ATOM 3007 O O . ASP B 1 162 ? -28.62481 4.68757 34.01088 1.000 63.85519 148 ASP B O 1
ATOM 3012 N N . ARG B 1 163 ? -28.28904 4.51730 36.23166 1.000 67.68418 149 ARG B N 1
ATOM 3013 C CA . ARG B 1 163 ? -29.45459 5.30789 36.60257 1.000 59.91606 149 ARG B CA 1
ATOM 3014 C C . ARG B 1 163 ? -29.10275 6.73029 37.01778 1.000 59.57924 149 ARG B C 1
ATOM 3015 O O . ARG B 1 163 ? -29.97703 7.60264 36.98193 1.000 57.99728 149 ARG B O 1
ATOM 3023 N N . GLU B 1 164 ? -27.85196 6.98422 37.40136 1.000 51.04140 150 GLU B N 1
ATOM 3024 C CA . GLU B 1 164 ? -27.38960 8.31505 37.76784 1.000 46.55474 150 GLU B CA 1
ATOM 3025 C C . GLU B 1 164 ? -26.06216 8.58007 37.06991 1.000 44.61482 150 GLU B C 1
ATOM 3026 O O . GLU B 1 164 ? -25.41965 7.66425 36.54784 1.000 47.23201 150 GLU B O 1
ATOM 3032 N N . TYR B 1 165 ? -25.64922 9.84737 37.05787 1.000 41.16877 151 TYR B N 1
ATOM 3033 C CA . TYR B 1 165 ? -24.41099 10.23239 36.39791 1.000 38.14877 151 TYR B CA 1
ATOM 3034 C C . TYR B 1 165 ? -23.45695 10.91550 37.36818 1.000 38.45734 151 TYR B C 1
ATOM 3035 O O . TYR B 1 165 ? -23.84972 11.40402 38.43069 1.000 34.65498 151 TYR B O 1
ATOM 3044 N N . ILE B 1 166 ? -22.18789 10.94506 36.96735 1.000 33.59878 152 ILE B N 1
ATOM 3045 C CA . ILE B 1 166 ? -21.12679 11.65279 37.67366 1.000 31.05011 152 ILE B CA 1
ATOM 3046 C C . ILE B 1 166 ? -20.68066 12.81755 36.80415 1.000 31.88135 152 ILE B C 1
ATOM 3047 O O . ILE B 1 166 ? -20.42665 12.63792 35.60627 1.000 31.85743 152 ILE B O 1
ATOM 3052 N N . ASP B 1 167 ? -20.56273 14.00221 37.41071 1.000 27.47066 153 ASP B N 1
ATOM 3053 C CA . ASP B 1 167 ? -20.35269 15.23440 36.65307 1.000 27.62730 153 ASP B CA 1
ATOM 3054 C C . ASP B 1 167 ? -19.15681 15.14022 35.70878 1.000 31.63153 153 ASP B C 1
ATOM 3055 O O . ASP B 1 167 ? -19.28265 15.38506 34.50424 1.000 28.59885 153 ASP B O 1
ATOM 3060 N N . TYR B 1 168 ? -17.97834 14.80824 36.23544 1.000 27.10979 154 TYR B N 1
ATOM 3061 C CA . TYR B 1 168 ? -16.78570 14.83031 35.39965 1.000 29.39574 154 TYR B CA 1
ATOM 3062 C C . TYR B 1 168 ? -15.85021 13.67689 35.72577 1.000 30.81036 154 TYR B C 1
ATOM 3063 O O . TYR B 1 168 ? -15.79888 13.18397 36.85598 1.000 29.85718 154 TYR B O 1
ATOM 3072 N N . LEU B 1 169 ? -15.11345 13.25261 34.70245 1.000 28.62592 155 LEU B N 1
ATOM 3073 C CA . LEU B 1 169 ? -13.96208 12.37542 34.84044 1.000 31.01516 155 LEU B CA 1
ATOM 3074 C C . LEU B 1 169 ? -12.73598 13.16713 34.40234 1.000 32.79009 155 LEU B C 1
ATOM 3075 O O . LEU B 1 169 ? -12.71272 13.71466 33.29385 1.000 29.19896 155 LEU B O 1
ATOM 3080 N N . VAL B 1 170 ? -11.73023 13.25892 35.27564 1.000 32.62913 156 VAL B N 1
ATOM 3081 C CA . VAL B 1 170 ? -10.61950 14.17590 35.05402 1.000 26.25336 156 VAL B CA 1
ATOM 3082 C C . VAL B 1 170 ? -9.28833 13.45119 35.21217 1.000 32.99691 156 VAL B C 1
ATOM 3083 O O . VAL B 1 170 ? -9.17806 12.44630 35.92499 1.000 32.52027 156 VAL B O 1
ATOM 3087 N N . SER B 1 171 ? -8.27200 13.96071 34.51971 1.000 29.14575 157 SER B N 1
ATOM 3088 C CA . SER B 1 171 ? -6.90055 13.50025 34.67614 1.000 30.82796 157 SER B CA 1
ATOM 3089 C C . SER B 1 171 ? -6.11084 14.52866 35.47045 1.000 33.10802 157 SER B C 1
ATOM 3090 O O . SER B 1 171 ? -6.40362 15.72578 35.43229 1.000 33.25707 157 SER B O 1
ATOM 3093 N N . ILE B 1 172 ? -5.09272 14.05392 36.17633 1.000 31.93891 158 ILE B N 1
ATOM 3094 C CA . ILE B 1 172 ? -4.27372 14.93181 37.00388 1.000 37.55061 158 ILE B CA 1
ATOM 3095 C C . ILE B 1 172 ? -3.23678 15.60948 36.12132 1.000 36.15147 158 ILE B C 1
ATOM 3096 O O . ILE B 1 172 ? -2.47288 14.93857 35.41391 1.000 35.90018 158 ILE B O 1
ATOM 3101 N N . TYR B 1 173 ? -3.20232 16.94004 36.15653 1.000 35.04864 159 TYR B N 1
ATOM 3102 C CA . TYR B 1 173 ? -2.22340 17.76299 35.45972 1.000 38.10643 159 TYR B CA 1
ATOM 3103 C C . TYR B 1 173 ? -0.89501 17.75043 36.22191 1.000 37.90811 159 TYR B C 1
ATOM 3104 O O . TYR B 1 173 ? -0.89198 17.78390 37.45336 1.000 35.75814 159 TYR B O 1
ATOM 3113 N N . PRO B 1 174 ? 0.25399 17.69337 35.52165 1.000 41.84741 160 PRO B N 1
ATOM 3114 C CA . PRO B 1 174 ? 0.42645 17.61779 34.06985 1.000 36.87515 160 PRO B CA 1
ATOM 3115 C C . PRO B 1 174 ? 0.65034 16.19596 33.56189 1.000 35.84531 160 PRO B C 1
ATOM 3116 O O . PRO B 1 174 ? 1.10092 16.01255 32.43646 1.000 36.58286 160 PRO B O 1
ATOM 3120 N N . TYR B 1 175 ? 0.33473 15.18068 34.37210 1.000 35.37595 161 TYR B N 1
ATOM 3121 C CA . TYR B 1 175 ? 0.57853 13.79467 33.97726 1.000 38.28493 161 TYR B CA 1
ATOM 3122 C C . TYR B 1 175 ? -0.35320 13.34649 32.85422 1.000 36.94361 161 TYR B C 1
ATOM 3123 O O . TYR B 1 175 ? 0.05609 12.57702 31.97797 1.000 42.77916 161 TYR B O 1
ATOM 3132 N N . GLY B 1 176 ? -1.61183 13.78992 32.87634 1.000 35.35673 162 GLY B N 1
ATOM 3133 C CA . GLY B 1 176 ? -2.58606 13.34923 31.89004 1.000 36.24436 162 GLY B CA 1
ATOM 3134 C C . GLY B 1 176 ? -3.02827 11.91238 32.12604 1.000 41.97844 162 GLY B C 1
ATOM 3135 O O . GLY B 1 176 ? -2.74672 11.30053 33.15254 1.000 42.82481 162 GLY B O 1
ATOM 3136 N N . LEU B 1 177 ? -3.73701 11.37565 31.13461 1.000 43.33505 163 LEU B N 1
ATOM 3137 C CA . LEU B 1 177 ? -4.24349 10.01007 31.22374 1.000 46.59190 163 LEU B CA 1
ATOM 3138 C C . LEU B 1 177 ? -3.11737 9.00982 30.96717 1.000 54.97380 163 LEU B C 1
ATOM 3139 O O . LEU B 1 177 ? -2.43138 9.08559 29.94187 1.000 53.25292 163 LEU B O 1
ATOM 3144 N N . ARG B 1 178 ? -2.92358 8.07528 31.90232 1.000 61.02588 164 ARG B N 1
ATOM 3145 C CA . ARG B 1 178 ? -1.83762 7.10073 31.82976 1.000 64.10171 164 ARG B CA 1
ATOM 3146 C C . ARG B 1 178 ? -2.28739 5.68809 32.15684 1.000 75.12827 164 ARG B C 1
ATOM 3147 O O . ARG B 1 178 ? -3.48506 5.40616 32.26978 1.000 73.99065 164 ARG B O 1
ATOM 3155 N N . ALA B 1 179 ? -1.30334 4.80739 32.33787 1.000 90.66625 165 ALA B N 1
ATOM 3156 C CA . ALA B 1 179 ? -1.48210 3.52042 32.99216 1.000 86.94134 165 ALA B CA 1
ATOM 3157 C C . ALA B 1 179 ? -1.02240 3.54073 34.44138 1.000 90.21733 165 ALA B C 1
ATOM 3158 O O . ALA B 1 179 ? -1.57124 2.80360 35.26864 1.000 87.31281 165 ALA B O 1
ATOM 3160 N N . ASP B 1 180 ? -0.03093 4.37606 34.76316 1.000 80.80186 166 ASP B N 1
ATOM 3161 C CA . ASP B 1 180 ? 0.41420 4.53402 36.14101 1.000 85.81344 166 ASP B CA 1
ATOM 3162 C C . ASP B 1 180 ? -0.50371 5.44635 36.94766 1.000 82.95714 166 ASP B C 1
ATOM 3163 O O . ASP B 1 180 ? -0.53433 5.33876 38.17852 1.000 87.22588 166 ASP B O 1
ATOM 3168 N N . VAL B 1 181 ? -1.25665 6.32627 36.28869 1.000 77.28904 167 VAL B N 1
ATOM 3169 C CA . VAL B 1 181 ? -2.12437 7.29422 36.95364 1.000 74.05443 167 VAL B CA 1
ATOM 3170 C C . VAL B 1 181 ? -3.52781 7.12716 36.38576 1.000 74.86176 167 VAL B C 1
ATOM 3171 O O . VAL B 1 181 ? -3.76059 7.40212 35.20112 1.000 71.79767 167 VAL B O 1
ATOM 3175 N N . ASN B 1 182 ? -4.46115 6.68190 37.22396 1.000 68.00659 168 ASN B N 1
ATOM 3176 C CA . ASN B 1 182 ? -5.83899 6.49497 36.80173 1.000 65.30943 168 ASN B CA 1
ATOM 3177 C C . ASN B 1 182 ? -6.62155 7.79986 36.94487 1.000 56.04400 168 ASN B C 1
ATOM 3178 O O . ASN B 1 182 ? -6.31916 8.61891 37.82099 1.000 56.08151 168 ASN B O 1
ATOM 3183 N N . PRO B 1 183 ? -7.61849 8.03121 36.09298 1.000 49.61080 169 PRO B N 1
ATOM 3184 C CA . PRO B 1 183 ? -8.40196 9.26457 36.19140 1.000 47.24689 169 PRO B CA 1
ATOM 3185 C C . PRO B 1 183 ? -9.33751 9.23468 37.39030 1.000 41.21264 169 PRO B C 1
ATOM 3186 O O . PRO B 1 183 ? -9.66671 8.18068 37.93678 1.000 45.21831 169 PRO B O 1
ATOM 3190 N N . ILE B 1 1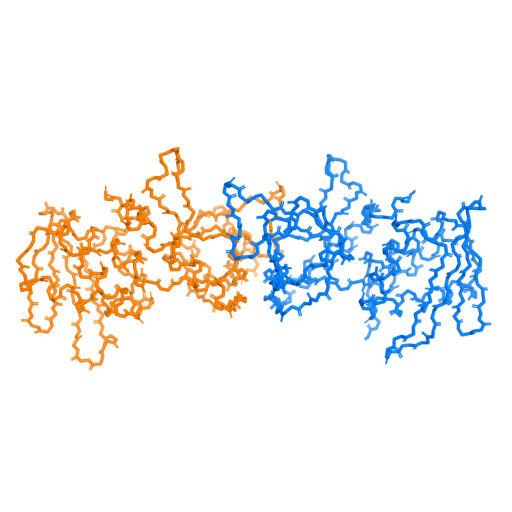84 ? -9.77854 10.42373 37.78285 1.000 37.95468 170 ILE B N 1
ATOM 3191 C CA . ILE B 1 184 ? -10.56644 10.62009 38.99242 1.000 38.29415 170 ILE B CA 1
ATOM 3192 C C . ILE B 1 184 ? -11.96092 11.08490 38.60428 1.000 32.03699 170 ILE B C 1
ATOM 3193 O O . ILE B 1 184 ? -12.11647 11.96273 37.74819 1.000 30.39048 170 ILE B O 1
ATOM 3198 N N . TYR B 1 185 ? -12.96996 10.50638 39.24938 1.000 32.10858 171 TYR B N 1
ATOM 3199 C CA . TYR B 1 185 ? -14.33784 10.99789 39.14064 1.000 32.60938 171 TYR B CA 1
ATOM 3200 C C . TYR B 1 185 ? -14.55138 12.08489 40.18472 1.000 35.92341 171 TYR B C 1
ATOM 3201 O O . TYR B 1 185 ? -14.14889 11.92518 41.34203 1.000 35.00050 171 TYR B O 1
ATOM 3210 N N . ILE B 1 186 ? -15.16196 13.19453 39.77269 1.000 30.43169 172 ILE B N 1
ATOM 3211 C CA . ILE B 1 186 ? -15.42318 14.31619 40.66473 1.000 31.68491 172 ILE B CA 1
ATOM 3212 C C . ILE B 1 186 ? -16.84844 14.80905 40.45014 1.000 35.27712 172 ILE B C 1
ATOM 3213 O O . ILE B 1 186 ? -17.41143 14.69048 39.36067 1.000 31.27047 172 ILE B O 1
ATOM 3218 N N . SER B 1 187 ? -17.42327 15.36885 41.50742 1.000 31.30474 173 SER B N 1
ATOM 3219 C CA . SER B 1 187 ? -18.65998 16.12149 41.38816 1.000 32.87180 173 SER B CA 1
ATOM 3220 C C . SER B 1 187 ? -18.34320 17.57219 41.05145 1.000 31.94331 173 SER B C 1
ATOM 3221 O O . SER B 1 187 ? -17.23549 18.05956 41.28485 1.000 30.62508 173 SER B O 1
ATOM 3224 N N . ASN B 1 188 ? -19.34255 18.26538 40.49779 1.000 30.52387 174 ASN B N 1
ATOM 3225 C CA . ASN B 1 188 ? -19.15667 19.66531 40.12890 1.000 32.07639 174 ASN B CA 1
ATOM 3226 C C . ASN B 1 188 ? -18.70977 20.52187 41.31203 1.000 33.53619 174 ASN B C 1
ATOM 3227 O O . ASN B 1 188 ? -17.96739 21.49277 41.12300 1.000 32.53466 174 ASN B O 1
ATOM 3232 N N . PHE B 1 189 ? -19.14090 20.19494 42.53320 1.000 30.50382 175 PHE B N 1
ATOM 3233 C CA . PHE B 1 189 ? -18.77884 21.05292 43.65641 1.000 28.93739 175 PHE B CA 1
ATOM 3234 C C . PHE B 1 189 ? -17.33545 20.85916 44.11865 1.000 31.58304 175 PHE B C 1
ATOM 3235 O O . PHE B 1 189 ? -16.90780 21.56132 45.03869 1.000 35.25911 175 PHE B O 1
ATOM 3243 N N . PHE B 1 190 ? -16.57768 19.93979 43.50661 1.000 35.24574 176 PHE B N 1
ATOM 3244 C CA . PHE B 1 190 ? -15.13668 19.85526 43.74769 1.000 34.57608 176 PHE B CA 1
ATOM 3245 C C . PHE B 1 190 ? -14.37788 21.01080 43.10819 1.000 35.69678 176 PHE B C 1
ATOM 3246 O O . PHE B 1 190 ? -13.22322 21.26156 43.47837 1.000 36.48061 176 PHE B O 1
ATOM 3254 N N . ILE B 1 191 ? -14.98802 21.70033 42.14875 1.000 35.48728 177 ILE B N 1
ATOM 3255 C CA . ILE B 1 191 ? -14.27088 22.64605 41.29958 1.000 36.49105 177 ILE B CA 1
ATOM 3256 C C . ILE B 1 191 ? -14.12650 23.97032 42.03348 1.000 39.75098 177 ILE B C 1
ATOM 3257 O O . ILE B 1 191 ? -15.12215 24.59663 42.41926 1.000 35.58605 177 ILE B O 1
ATOM 3262 N N . LYS B 1 192 ? -12.88098 24.39503 42.23005 1.000 32.25979 178 LYS B N 1
ATOM 3263 C CA . LYS B 1 192 ? -12.56484 25.66323 42.86684 1.000 38.29470 178 LYS B CA 1
ATOM 3264 C C . LYS B 1 192 ? -12.46264 26.80630 41.86628 1.000 41.15191 178 LYS B C 1
ATOM 3265 O O . LYS B 1 192 ? -12.79752 27.94716 42.20283 1.000 44.14497 178 LYS B O 1
ATOM 3271 N N . LYS B 1 193 ? -12.02771 26.52587 40.64083 1.000 37.11887 179 LYS B N 1
ATOM 3272 C CA . LYS B 1 193 ? -11.81301 27.56626 39.64445 1.000 38.79246 179 LYS B CA 1
ATOM 3273 C C . LYS B 1 193 ? -11.64006 26.90750 38.28574 1.000 33.59747 179 LYS B C 1
ATOM 3274 O O . LYS B 1 193 ? -11.15104 25.77861 38.18968 1.000 33.06581 179 LYS B O 1
ATOM 3280 N N . VAL B 1 194 ? -12.05172 27.61926 37.24281 1.000 37.25181 180 VAL B N 1
ATOM 3281 C CA . VAL B 1 194 ? -11.82345 27.20262 35.86461 1.000 40.14212 180 VAL B CA 1
ATOM 3282 C C . VAL B 1 194 ? -10.68207 28.04385 35.31218 1.000 37.99514 180 VAL B C 1
ATOM 3283 O O . VAL B 1 194 ? -10.79058 29.27347 35.23255 1.000 40.16655 180 VAL B O 1
ATOM 3287 N N . LEU B 1 195 ? -9.57952 27.38831 34.94220 1.000 39.91069 181 LEU B N 1
ATOM 3288 C CA . LEU B 1 195 ? -8.40871 28.12012 34.46712 1.000 36.19688 181 LEU B CA 1
ATOM 3289 C C . LEU B 1 195 ? -8.52376 28.46295 32.98839 1.000 39.74100 181 LEU B C 1
ATOM 3290 O O . LEU B 1 195 ? -8.23134 29.59354 32.58220 1.000 43.09274 181 LEU B O 1
ATOM 3295 N N . GLN B 1 196 ? -8.92948 27.49701 32.16837 1.000 34.20003 182 GLN B N 1
ATOM 3296 C CA . GLN B 1 196 ? -9.00663 27.71514 30.72632 1.000 38.74891 182 GLN B CA 1
ATOM 3297 C C . GLN B 1 196 ? -9.96917 26.70321 30.12881 1.000 35.26296 182 GLN B C 1
ATOM 3298 O O . GLN B 1 196 ? -9.74420 25.49284 30.23736 1.000 32.58062 182 GLN B O 1
ATOM 3304 N N . GLU B 1 197 ? -11.02801 27.19444 29.49245 1.000 37.50885 183 GLU B N 1
ATOM 3305 C CA . GLU B 1 197 ? -12.01644 26.31091 28.89158 1.000 34.89025 183 GLU B CA 1
ATOM 3306 C C . GLU B 1 197 ? -11.48153 25.67777 27.61382 1.000 35.69651 183 GLU B C 1
ATOM 3307 O O . GLU B 1 197 ? -10.77748 26.31805 26.82684 1.000 35.42004 183 GLU B O 1
ATOM 3313 N N . GLY B 1 198 ? -11.82693 24.41227 27.40685 1.000 30.70005 184 GLY B N 1
ATOM 3314 C CA . GLY B 1 198 ? -11.51297 23.74004 26.16647 1.000 32.74407 184 GLY B CA 1
ATOM 3315 C C . GLY B 1 198 ? -12.37089 24.24203 25.01342 1.000 35.83707 184 GLY B C 1
ATOM 3316 O O . GLY B 1 198 ? -13.19837 25.14561 25.14297 1.000 32.61062 184 GLY B O 1
ATOM 3317 N N . TYR B 1 199 ? -12.15480 23.62688 23.85332 1.000 33.90435 185 TYR B N 1
ATOM 3318 C CA . TYR B 1 199 ? -12.87340 24.00914 22.64365 1.000 33.16443 185 TYR B CA 1
ATOM 3319 C C . TYR B 1 199 ? -14.31158 23.50170 22.67537 1.000 36.24273 185 TYR B C 1
ATOM 3320 O O . TYR B 1 199 ? -14.58277 22.37672 23.10195 1.000 33.14112 185 TYR B O 1
ATOM 3329 N N . SER B 1 200 ? -15.23406 24.33461 22.19413 1.000 36.80047 186 SER B N 1
ATOM 3330 C CA . SER B 1 200 ? -16.63936 23.96482 22.09293 1.000 33.10276 186 SER B CA 1
ATOM 3331 C C . SER B 1 200 ? -17.27795 24.77639 20.97552 1.000 41.51951 186 SER B C 1
ATOM 3332 O O . SER B 1 200 ? -17.00245 25.97147 20.83843 1.000 48.85548 186 SER B O 1
ATOM 3335 N N . ASP B 1 201 ? -18.11795 24.12412 20.17394 1.000 43.66444 187 ASP B N 1
ATOM 3336 C CA . ASP B 1 201 ? -18.86629 24.81638 19.12995 1.000 41.43726 187 ASP B CA 1
ATOM 3337 C C . ASP B 1 201 ? -20.28670 24.26002 19.10611 1.000 39.44845 187 ASP B C 1
ATOM 3338 O O . ASP B 1 201 ? -20.72610 23.58602 20.04287 1.000 40.19886 187 ASP B O 1
ATOM 3343 N N . ALA B 1 202 ? -21.00143 24.53700 18.01022 1.000 43.52637 188 ALA B N 1
ATOM 3344 C CA . ALA B 1 202 ? -22.40973 24.16067 17.91787 1.000 43.26326 188 ALA B CA 1
ATOM 3345 C C . ALA B 1 202 ? -22.60919 22.65042 17.96626 1.000 44.17486 188 ALA B C 1
ATOM 3346 O O . ALA B 1 202 ? -23.62069 22.17834 18.50083 1.000 43.34363 188 ALA B O 1
ATOM 3348 N N . ILE B 1 203 ? -21.66903 21.87759 17.41491 1.000 39.48563 189 ILE B N 1
ATOM 3349 C CA . ILE B 1 203 ? -21.76224 20.42107 17.50565 1.000 39.63289 189 ILE B CA 1
ATOM 3350 C C . ILE B 1 203 ? -21.79188 19.98077 18.96648 1.000 38.15607 189 ILE B C 1
ATOM 3351 O O . ILE B 1 203 ? -22.60513 19.13666 19.36483 1.000 36.57246 189 ILE B O 1
ATOM 3356 N N . ASP B 1 204 ? -20.89964 20.54358 19.78716 1.000 36.80243 190 ASP B N 1
ATOM 3357 C CA . ASP B 1 204 ? -20.88584 20.19020 21.20501 1.000 34.62272 190 ASP B CA 1
ATOM 3358 C C . ASP B 1 204 ? -22.17274 20.62444 21.89587 1.000 37.18117 190 ASP B C 1
ATOM 3359 O O . ASP B 1 204 ? -22.74044 19.86920 22.69317 1.000 33.58135 190 ASP B O 1
ATOM 3364 N N . GLU B 1 205 ? -22.65443 21.83216 21.59743 1.000 37.93115 191 GLU B N 1
ATOM 3365 C CA . GLU B 1 205 ? -23.84633 22.33395 22.27429 1.000 37.77424 191 GLU B CA 1
ATOM 3366 C C . GLU B 1 205 ? -25.07075 21.48579 21.94786 1.000 36.98667 191 GLU B C 1
ATOM 3367 O O . GLU B 1 205 ? -25.89830 21.21608 22.82664 1.000 38.14838 191 GLU B O 1
ATOM 3373 N N . GLN B 1 206 ? -25.19762 21.04612 20.69368 1.000 37.15293 192 GLN B N 1
ATOM 3374 C CA . GLN B 1 206 ? -26.31417 20.18301 20.31741 1.000 41.37033 192 GLN B CA 1
ATOM 3375 C C . GLN B 1 206 ? -26.19497 18.81221 20.97032 1.000 42.99232 192 GLN B C 1
ATOM 3376 O O . GLN B 1 206 ? -27.19084 18.25802 21.44948 1.000 40.86362 192 GLN B O 1
ATOM 3382 N N . TYR B 1 207 ? -24.98254 18.25523 21.00536 1.000 36.84021 193 TYR B N 1
ATOM 3383 C CA . TYR B 1 207 ? -24.77748 16.95743 21.63921 1.000 40.48134 193 TYR B CA 1
ATOM 3384 C C . TYR B 1 207 ? -25.12306 17.01544 23.12213 1.000 35.24547 193 TYR B C 1
ATOM 3385 O O . TYR B 1 207 ? -25.85647 16.16102 23.63268 1.000 40.05187 193 TYR B O 1
ATOM 3394 N N . ILE B 1 208 ? -24.60861 18.02918 23.82401 1.000 36.12135 194 ILE B N 1
ATOM 3395 C CA . ILE B 1 208 ? -24.86623 18.17845 25.25529 1.000 31.32542 194 ILE B CA 1
ATOM 3396 C C . ILE B 1 208 ? -26.36445 18.25374 25.52140 1.000 40.11223 194 ILE B C 1
ATOM 3397 O O . ILE B 1 208 ? -26.90319 17.54530 26.38092 1.000 37.87559 194 ILE B O 1
ATOM 3402 N N . GLU B 1 209 ? -27.05468 19.12884 24.79428 1.000 39.11909 195 GLU B N 1
ATOM 3403 C CA . GLU B 1 209 ? -28.47959 19.30806 25.03968 1.000 40.60488 195 GLU B CA 1
ATOM 3404 C C . GLU B 1 209 ? -29.25200 18.02665 24.75675 1.000 39.18178 195 GLU B C 1
ATOM 3405 O O . GLU B 1 209 ? -30.09908 17.61641 25.55874 1.000 43.12873 195 GLU B O 1
ATOM 3411 N N . ASN B 1 210 ? -28.95625 17.36525 23.63554 1.000 38.81759 196 ASN B N 1
ATOM 3412 C CA . ASN B 1 210 ? -29.70519 16.16861 23.26671 1.000 42.28449 196 ASN B CA 1
ATOM 3413 C C . ASN B 1 210 ? -29.40592 15.00899 24.21042 1.000 44.53004 196 ASN B C 1
ATOM 3414 O O . ASN B 1 210 ? -30.32360 14.32864 24.68187 1.000 45.61019 196 ASN B O 1
ATOM 3419 N N . GLN B 1 211 ? -28.12822 14.76674 24.49758 1.000 38.67023 197 GLN B N 1
ATOM 3420 C CA . GLN B 1 211 ? -27.71999 13.59418 25.26296 1.000 42.07972 197 GLN B CA 1
ATOM 3421 C C . GLN B 1 211 ? -27.75287 13.82591 26.77399 1.000 39.60629 197 GLN B C 1
ATOM 3422 O O . GLN B 1 211 ? -28.33046 13.02379 27.51434 1.000 43.44026 197 GLN B O 1
ATOM 3428 N N . TYR B 1 212 ? -27.12887 14.90287 27.24916 1.000 35.96467 198 TYR B N 1
ATOM 3429 C CA . TYR B 1 212 ? -26.91546 15.09205 28.67968 1.000 34.37706 198 TYR B CA 1
ATOM 3430 C C . TYR B 1 212 ? -28.05865 15.81257 29.37903 1.000 38.76628 198 TYR B C 1
ATOM 3431 O O . TYR B 1 212 ? -28.07885 15.85067 30.61568 1.000 37.41806 198 TYR B O 1
ATOM 3440 N N . ARG B 1 213 ? -29.00417 16.38246 28.63214 1.000 37.72114 199 ARG B N 1
ATOM 3441 C CA . ARG B 1 213 ? -30.14864 17.05973 29.23200 1.000 34.44562 199 ARG B CA 1
ATOM 3442 C C . ARG B 1 213 ? -31.46533 16.43087 28.79574 1.000 33.94596 199 ARG B C 1
ATOM 3443 O O . ARG B 1 213 ? -32.20346 15.91241 29.63827 1.000 38.03441 199 ARG B O 1
ATOM 3451 N N . LYS B 1 214 ? -31.77751 16.43959 27.49816 1.000 39.70279 200 LYS B N 1
ATOM 3452 C CA . LYS B 1 214 ? -33.06589 15.91978 27.04697 1.000 38.80441 200 LYS B CA 1
ATOM 3453 C C . LYS B 1 214 ? -33.16253 14.41215 27.25533 1.000 43.56645 200 LYS B C 1
ATOM 3454 O O . LYS B 1 214 ? -34.15606 13.91301 27.79904 1.000 47.65731 200 LYS B O 1
ATOM 3460 N N . ASP B 1 215 ? -32.14153 13.66914 26.82328 1.000 45.31689 201 ASP B N 1
ATOM 3461 C CA . ASP B 1 215 ? -32.18821 12.21333 26.92171 1.000 44.95175 201 ASP B CA 1
ATOM 3462 C C . ASP B 1 215 ? -32.16630 11.75558 28.37544 1.000 47.52891 201 ASP B C 1
ATOM 3463 O O . ASP B 1 215 ? -32.94103 10.87575 28.76936 1.000 48.04269 201 ASP B O 1
ATOM 3468 N N . TYR B 1 216 ? -31.27632 12.33421 29.18779 1.000 42.02291 202 TYR B N 1
ATOM 3469 C CA . TYR B 1 216 ? -31.22008 11.96110 30.59856 1.000 44.68748 202 TYR B CA 1
ATOM 3470 C C . TYR B 1 216 ? -32.53082 12.27969 31.30524 1.000 43.16679 202 TYR B C 1
ATOM 3471 O O . TYR B 1 216 ? -32.96096 11.53342 32.19231 1.000 41.56082 202 TYR B O 1
ATOM 3480 N N . PHE B 1 217 ? -33.17398 13.39207 30.93682 1.000 40.99449 203 PHE B N 1
ATOM 3481 C CA . PHE B 1 217 ? -34.42688 13.76848 31.59054 1.000 43.54477 203 PHE B CA 1
ATOM 3482 C C . PHE B 1 217 ? -35.52501 12.74918 31.31484 1.000 45.52161 203 PHE B C 1
ATOM 3483 O O . PHE B 1 217 ? -36.27043 12.36480 32.22469 1.000 47.04420 203 PHE B O 1
ATOM 3491 N N . SER B 1 218 ? -35.64161 12.29672 30.06559 1.000 48.42686 204 SER B N 1
ATOM 3492 C CA . SER B 1 218 ? -36.64528 11.29542 29.72419 1.000 50.61964 204 SER B CA 1
ATOM 3493 C C . SER B 1 218 ? -36.35885 9.93834 30.35502 1.000 53.45466 204 SER B C 1
ATOM 3494 O O . SER B 1 218 ? -37.25389 9.08573 30.38148 1.000 52.41959 204 SER B O 1
ATOM 3497 N N . ARG B 1 219 ? -35.14395 9.71692 30.85462 1.000 51.13871 205 ARG B N 1
ATOM 3498 C CA . ARG B 1 219 ? -34.78134 8.46614 31.50289 1.000 50.99564 205 ARG B CA 1
ATOM 3499 C C . ARG B 1 219 ? -34.60159 8.61065 33.00799 1.000 51.72057 205 ARG B C 1
ATOM 3500 O O . ARG B 1 219 ? -34.23469 7.63273 33.67002 1.000 54.13909 205 ARG B O 1
ATOM 3508 N N . ASN B 1 220 ? -34.83225 9.80573 33.55873 1.000 49.13655 206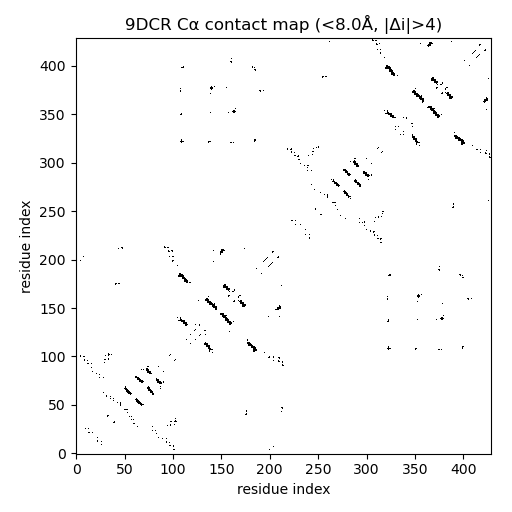 ASN B N 1
ATOM 3509 C CA . ASN B 1 220 ? -34.73335 10.06155 34.99957 1.000 51.41333 206 ASN B CA 1
ATOM 3510 C C . ASN B 1 220 ? -33.32240 9.81161 35.52729 1.000 49.70411 206 ASN B C 1
ATOM 3511 O O . ASN B 1 220 ? -33.13228 9.23832 36.60290 1.000 47.85643 206 ASN B O 1
ATOM 3516 N N . ILE B 1 221 ? -32.32722 10.25987 34.77197 1.000 49.81789 207 ILE B N 1
ATOM 3517 C CA . ILE B 1 221 ? -30.92604 10.14541 35.15727 1.000 45.87703 207 ILE B CA 1
ATOM 3518 C C . ILE B 1 221 ? -30.46620 11.50605 35.66082 1.000 42.63974 207 ILE B C 1
ATOM 3519 O O . ILE B 1 221 ? -30.49417 12.49474 34.91744 1.000 42.11630 207 ILE B O 1
ATOM 3524 N N . VAL B 1 222 ? -30.05142 11.56396 36.92667 1.000 39.12780 208 VAL B N 1
ATOM 3525 C CA . VAL B 1 222 ? -29.61723 12.80417 37.55493 1.000 35.13319 208 VAL B CA 1
ATOM 3526 C C . VAL B 1 222 ? -28.26944 12.57240 38.22752 1.000 36.02728 208 VAL B C 1
ATOM 3527 O O . VAL B 1 222 ? -27.77434 11.44964 38.30779 1.000 35.72791 208 VAL B O 1
ATOM 3531 N N . SER B 1 223 ? -27.68278 13.66297 38.71785 1.000 34.98817 209 SER B N 1
ATOM 3532 C CA . SER B 1 223 ? -26.38169 13.59084 39.37196 1.000 35.78791 209 SER B CA 1
ATOM 3533 C C . SER B 1 223 ? -26.45642 12.75833 40.64645 1.000 38.81083 209 SER B C 1
ATOM 3534 O O . SER B 1 223 ? -27.40520 12.86836 41.42774 1.000 34.70775 209 SER B O 1
ATOM 3537 N N . GLU B 1 224 ? -25.42685 11.93493 40.86195 1.000 40.84856 210 GLU B N 1
ATOM 3538 C CA . GLU B 1 224 ? -25.40134 11.02682 42.00394 1.000 39.72410 210 GLU B CA 1
ATOM 3539 C C . GLU B 1 224 ? -25.41542 11.75102 43.34220 1.000 42.14964 210 GLU B C 1
ATOM 3540 O O . GLU B 1 224 ? -25.80503 11.14959 44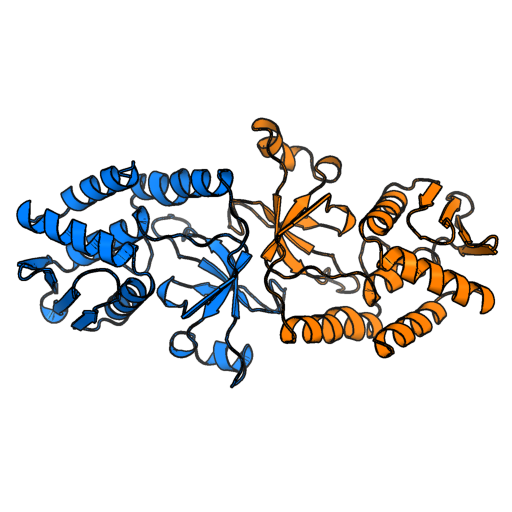.34852 1.000 47.11943 210 GLU B O 1
ATOM 3546 N N . ILE B 1 225 ? -24.99691 13.01881 43.38691 1.000 34.81222 211 ILE B N 1
ATOM 3547 C CA . ILE B 1 225 ? -24.88420 13.70441 44.66928 1.000 39.83484 211 ILE B CA 1
ATOM 3548 C C . ILE B 1 225 ? -26.24086 13.92619 45.32244 1.000 44.28192 211 ILE B C 1
ATOM 3549 O O . ILE B 1 225 ? -26.31010 14.16107 46.53420 1.000 40.79067 211 ILE B O 1
ATOM 3554 N N . TYR B 1 226 ? -27.32908 13.85448 44.55940 1.000 38.80718 212 TYR B N 1
ATOM 3555 C CA . TYR B 1 226 ? -28.64019 14.12675 45.12440 1.000 44.55956 212 TYR B CA 1
ATOM 3556 C C . TYR B 1 226 ? -29.29798 12.88870 45.70916 1.000 51.38169 212 TYR B C 1
ATOM 3557 O O . TYR B 1 226 ? -30.18836 13.02585 46.55271 1.000 54.64278 212 TYR B O 1
ATOM 3566 N N A ASN B 1 227 ? -28.86623 11.69685 45.29793 0.558 55.14268 213 ASN B N 1
ATOM 3567 N N B ASN B 1 227 ? -28.87979 11.69636 45.28554 0.442 55.15656 213 ASN B N 1
ATOM 3568 C CA A ASN B 1 227 ? -29.33323 10.43073 45.86337 0.558 58.51213 213 ASN B CA 1
ATOM 3569 C CA B ASN B 1 227 ? -29.33693 10.43599 45.86898 0.442 58.50372 213 ASN B CA 1
ATOM 3570 C C A ASN B 1 227 ? -30.85932 10.36618 45.90160 0.558 60.81482 213 ASN B C 1
ATOM 3571 C C B ASN B 1 227 ? -30.86246 10.36261 45.90102 0.442 60.79932 213 ASN B C 1
ATOM 3572 O O A ASN B 1 227 ? -31.46891 10.08786 46.93495 0.558 61.05533 213 ASN B O 1
ATOM 3573 O O B ASN B 1 227 ? -31.47493 10.07696 46.93057 0.442 61.03367 213 ASN B O 1
ATOM 3582 N N . VAL B 1 228 ? -31.48034 10.63287 44.75643 1.000 66.33670 214 VAL B N 1
ATOM 3583 C CA . VAL B 1 228 ? -32.93623 10.62185 44.66208 1.000 66.34335 214 VAL B CA 1
ATOM 3584 C C . VAL B 1 228 ? -33.43928 9.21425 44.35698 1.000 70.16961 214 VAL B C 1
ATOM 3585 O O . VAL B 1 228 ? -33.16705 8.27017 45.09935 1.000 73.49287 214 VAL B O 1
#

Solvent-accessible surface area: 20327 Å² total; per-residue (Å²): 184,166,36,78,21,39,101,20,4,53,94,5,1,86,122,6,97,28,121,116,69,32,14,82,25,0,51,69,0,0,59,8,0,8,145,22,79,131,0,5,34,71,0,1,46,24,5,100,78,110,84,128,50,1,79,38,125,24,183,95,23,33,60,3,85,0,65,1,60,53,175,132,100,52,1,56,2,93,21,117,165,53,128,0,65,6,48,7,96,25,0,48,49,4,0,0,8,0,3,0,3,31,10,74,22,20,12,0,2,0,0,0,22,1,32,60,126,46,11,83,77,82,26,32,111,88,39,16,121,171,76,46,59,3,8,0,1,0,2,0,4,8,21,56,65,54,134,111,40,166,51,0,20,9,8,9,0,2,5,13,6,65,1,19,34,114,127,21,115,35,41,121,1,6,25,13,36,8,103,116,58,61,69,96,11,47,47,41,75,49,0,113,110,32,18,58,66,48,8,24,69,48,6,29,87,111,94,1,5,0,50,8,1,93,87,174,40,97,17,40,102,28,0,81,96,1,6,96,88,10,93,28,129,119,72,24,26,92,17,0,30,64,0,0,62,14,4,7,178,43,72,129,2,5,30,86,0,1,46,25,4,116,70,117,82,100,60,4,50,40,121,52,43,185,60,23,53,2,74,0,45,0,43,66,161,110,91,53,0,39,0,55,24,100,182,60,122,0,70,2,46,7,84,10,0,39,87,1,0,0,9,0,3,0,3,38,8,69,23,14,12,2,2,0,0,0,18,2,43,58,136,38,13,80,80,89,56,10,64,57,23,82,135,116,58,69,57,0,12,0,1,0,1,0,0,8,14,57,60,48,139,128,56,118,35,0,16,10,9,10,0,2,11,13,10,74,1,16,78,114,113,29,120,30,28,120,2,10,23,10,32,8,125,107,53,52,67,97,12,46,46,46,75,75,1,114,117,36,15,58,69,54,0,28,55,51,1,24,89,116,76,3,4,1,52,23,0,107,55

Secondary structure (DSSP, 8-state):
---HHHHHHHHHHTTS-S-HHHHHHHHHHHHHHHH-HHHHHHHHHHHHTT-SEEEE--SSS--EEEEEETTTTEEEEEETTEEEEEEHHHHHHHHHHHHHHHS--PPTT-EEEE-GGGS-HHHHHHH--TTS--EEEEEEEEEE-TTTT-EEEEEEEEETTT-S-SSS--EEE-GGGEEEEEE-----HHHHHHIIIIIIIIHHHTT-EETTT--/-HHHHHHHHHHGGGS-S-HHHHHHHHHHHHHHHH-HHHHHHHHHHHHTT--EEEE--SSS--EEEEEETTTTEEEEEETTEEEEEEHHHHHHHHHHHHHHHS--PPTT-EEEE-GGGS-HHHHHHHHHTT---EEEEEEEEEE-TTTT-EEEEEEEEETTT-S-SSS--EEE-GGGEEEEEE-----HHHHHHIIIIIIIIHHHTT-EEGGG--

B-factor: mean 49.32, std 14.65, range [25.56, 106.15]

Organism: NCBI:txid862967

Foldseek 3Di:
DDDPLLVLLVVLLVVFPFDPVQSVVLSVVLLVCQVVVLLVLVVLVCLLVVHAWHWDDDPDFGIWIKGRPVVVQKIWIDDPNDIDIGGVLSVLSSNQSSCQRRHDAFAFFWKFFFDPVPDDPVCCVPQHDPPDTFIWGFHDAQDADDPVRQETFGTWIFTPPVGDDPVGHIDGHHSSRTDGTDGTDDDDPVNVVCCCVPRHVVCSVRNYTHPSSVD/DVVLLVLLLVLLVVFPFDPVLSVVLSVVLLVLQVPVLLVLVVLVCLLVVHAKHKDDPDPPWIWIKGQPVVVQWIWIATPNDIDIGGLLRVLSSNFLSCQRRHDAFAFFWKFFFDCVPDDPVVCVVCVVVVHTWIWGFHDAQDQDDPVSQETFGTWIFTPPVGPDPVGHIDTDHSSRTPGTDGTDDDDPVNVVCCCVPRHVVSSVRNYTHVSSVD

Nearest PDB structures (foldseek):
  4chj-assembly1_A  TM=7.168E-01  e=3.094E+00  Toxoplasma gondii ME49
  4ic5-assembly1_A  TM=1.736E-01  e=1.835E+00  Arabidopsis thaliana
  7ai7-assembly1_B  TM=1.453E-01  e=2.184E+00  Escherichia coli K-12
  5yyl-assembly1_A-2  TM=8.165E-01  e=3.686E+00  Apis mellifera
  7ytu-assembly1_A  TM=6.563E-01  e=1.654E+00  Vaccinia virus WR